Protein AF-A0A2N2ZET1-F1 (afdb_monomer)

Sequence (405 aa):
MFKIKLMKSQSALPAGGQIPPSDFQIPPGVHFVEERGPDFRIYEVSTHIAAFVGYTQKSCGEGPVHIRNLEEFTRIFGGGDSAPLSYTLYYCIFLYFVNGGSECMVVSAGGLEGERCADDLIKGLWALKADISAAIVAVPEAVMLPDVAGCLAVQREMLRFCGESDYMRFAILDLYGGDEEMDASVKEFRAGIGNSYLDCGAAYFPWVKLPLYRLNSELILPASPLVAAVYGIVDNSRGVWKAPANESARYVTGCSIKLTQAQVMKLTSPSDGGVNINAIILAPGVGITLWGARTLIPEAVPARFINVKRTLSFLKSSISSSLNCFLCEPNSPETWRSIEKTVSSYLEGFRLRGGFFGTSSAECFRVSAGSAADSGIDSHEWPADQTILVKVEVAMIKP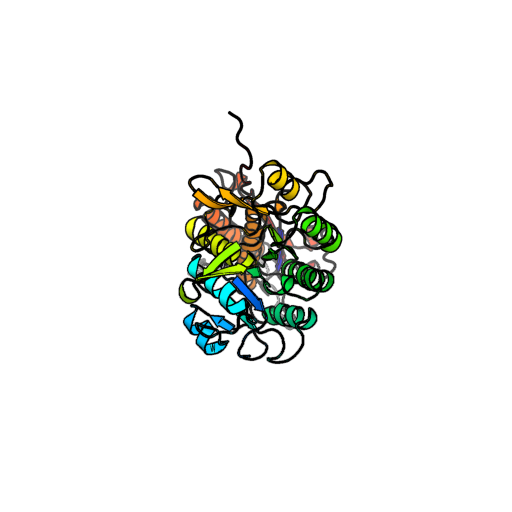GEFIEL

pLDDT: mean 86.34, std 16.89, range [28.62, 98.75]

Solvent-accessible surface area (backbone atoms only — not comparable to full-atom values): 22213 Å² total; per-residue (Å²): 112,57,76,45,79,49,56,58,78,93,67,92,74,84,90,83,76,84,80,79,72,99,76,81,78,79,62,94,88,74,74,87,75,83,72,78,68,78,91,71,72,72,53,80,64,66,74,44,31,32,28,40,31,29,51,42,74,33,80,72,64,78,46,64,42,82,34,67,50,66,67,56,40,35,72,57,28,38,50,67,99,81,43,63,81,83,45,50,47,50,57,41,51,47,43,13,43,72,36,56,34,66,44,34,31,40,19,45,17,65,66,87,69,80,84,80,53,41,67,33,44,44,52,24,52,59,29,42,70,83,49,76,60,43,16,28,38,31,47,62,51,38,53,68,39,96,44,67,66,43,20,36,52,35,51,40,48,42,16,47,60,20,52,76,41,82,47,35,36,33,24,40,38,56,48,42,56,32,66,65,54,67,69,62,29,51,50,52,49,57,75,53,53,72,84,69,42,34,57,22,25,30,36,42,36,38,17,31,26,35,69,38,76,94,74,75,44,71,46,80,38,63,37,33,36,43,52,49,6,45,44,24,44,39,33,76,75,67,35,50,47,48,53,63,37,82,43,66,63,54,85,55,82,45,53,59,47,89,74,52,72,70,53,47,41,53,34,51,60,36,90,84,63,44,54,22,30,19,32,41,39,78,41,88,99,68,40,44,24,33,52,45,43,44,8,26,37,60,58,97,49,74,48,22,27,42,17,39,33,50,35,52,34,44,52,50,25,12,48,52,66,40,54,56,76,58,42,66,54,71,94,43,76,68,50,25,51,51,51,34,52,44,53,49,54,48,52,48,56,42,44,76,74,62,55,36,37,66,92,49,66,81,60,22,43,49,70,49,48,40,54,25,57,81,65,76,55,83,51,89,88,52,65,35,88,64,24,44,36,35,42,43,39,65,31,67,48,74,82,83,90,75,87,88,134

Mean predicted aligned error: 8.22 Å

Secondary structure (DSSP, 8-state):
-EEEEE------PPS--PPPPS--PPPTT------------PPPPPSS-EEEEE--SS---SS-EEESSHHHHHHHH--STT--TT-HHHHHHHHHHHTT---EEEEE-S-SSS---HHHHHHHHHHGGG-S---EEE-GGGGGSSSHHHHHHHHHHHHHHHHS-SS--EEEEE-TTTTS-HHHHHHHHHHHS-SSSGGGEEEEES-EEEEEGGGTEEEEE-SHHHHHHHHHHHHHHH-TTS-S-SEE-SS--EESS---HHHHHHHHS-TT-PPPEEEEEEETTTEEEEE--B-S--S-SGGGBHHHHHHHHHHHHHHHHHGGGGTTS--SHHHHHHHHHHHHHHHHHHHHTT-BSSSSHHHHEEEEEEETGGGT---TTS-GGG-EEEEEEE-BPPP------

Nearest PDB structures (foldseek):
  7ae0-assembly1_3A  TM=8.418E-01  e=4.666E-30  Algoriphagus machipongonensis
  7b5h-assembly1_AP  TM=8.396E-01  e=2.220E-29  Nostoc sp. PCC 7120 = FACHB-418
  7b5h-assembly1_AO  TM=8.416E-01  e=3.379E-29  Nostoc sp. PCC 7120 = FACHB-418
  7aek-assembly1_3A  TM=8.622E-01  e=9.504E-27  Algoriphagus machipongonensis
  9ezm-assembly1_A  TM=7.855E-01  e=9.289E-26  Halogeometricum borinquense DSM 11551

Foldseek 3Di:
DDKFKFFADDDDDDDDDDDDDDDDDDDPPDDDDPPPDPPFAFDFADQQAAEEEEAFQAADDQAKDKDQDLVRCCVHRNDPDPRDVVRCVSVLLVQLVQQARGMYIYGHFDDNDDADFLVRRLSSLVNCVVDQRHQEYEHFCLLVHPDLLSSLVNLLSQLVSCQVDLARYAYEAEFRPLLHDLVVRLVSCQVRNDDPNLLRYAYEGHWFWAQPVVVRDIDTTTCRSQLSSLCNVCCVPQNLLDQSWQDAGPRTDATSDADDPVSQCCQAQNPVLTFHHWYFHQDPPRGTTTGDQAGRHSDPDQSRGRSSSSVVSRLSNSLNVSCNVCHNPDQDPVSFVVSQVNSLVNVVVCVVSVFADDDDSVQFKDKGKHQQVVVPDDPVPDDSRRMIMIDMDGHGDDDDNDDDD

Structure (mmCIF, N/CA/C/O backbone):
data_AF-A0A2N2ZET1-F1
#
_entry.id   AF-A0A2N2ZET1-F1
#
loop_
_atom_site.group_PDB
_atom_site.id
_atom_site.type_symbol
_atom_site.label_atom_id
_atom_site.label_alt_id
_atom_site.label_comp_id
_atom_site.label_asym_id
_atom_site.label_entity_id
_atom_site.label_seq_id
_atom_site.pdbx_PDB_ins_code
_atom_site.Cartn_x
_atom_site.Cartn_y
_atom_site.Cartn_z
_atom_site.occupancy
_atom_site.B_iso_or_equiv
_atom_site.auth_seq_id
_atom_site.auth_comp_id
_atom_site.auth_asym_id
_atom_site.auth_atom_id
_atom_site.pdbx_PDB_model_num
ATOM 1 N N . MET A 1 1 ? 16.003 4.277 -9.362 1.00 30.59 1 MET A N 1
ATOM 2 C CA . MET A 1 1 ? 16.809 3.263 -10.070 1.00 30.59 1 MET A CA 1
ATOM 3 C C . MET A 1 1 ? 16.534 1.923 -9.420 1.00 30.59 1 MET A C 1
ATOM 5 O O . MET A 1 1 ? 16.663 1.831 -8.207 1.00 30.59 1 MET A O 1
ATOM 9 N N . PHE A 1 2 ? 16.123 0.923 -10.193 1.00 43.00 2 PHE A N 1
ATOM 10 C CA . PHE A 1 2 ? 16.052 -0.467 -9.737 1.00 43.00 2 PHE A CA 1
ATOM 11 C C . PHE A 1 2 ? 16.729 -1.362 -10.780 1.00 43.00 2 PHE A C 1
ATOM 13 O O . PHE A 1 2 ? 16.838 -0.991 -11.951 1.00 43.00 2 PHE A O 1
ATOM 20 N N . LYS A 1 3 ? 17.266 -2.496 -10.330 1.00 44.22 3 LYS A N 1
ATOM 21 C CA . LYS A 1 3 ? 17.995 -3.460 -11.161 1.00 44.22 3 LYS A CA 1
ATOM 22 C C . LYS A 1 3 ? 17.185 -4.752 -11.221 1.00 44.22 3 LYS A C 1
ATOM 24 O O . LYS A 1 3 ? 16.639 -5.161 -10.198 1.00 44.22 3 LYS A O 1
ATOM 29 N N . ILE A 1 4 ? 17.103 -5.362 -12.398 1.00 46.97 4 ILE A N 1
ATOM 30 C CA . ILE A 1 4 ? 16.439 -6.651 -12.621 1.00 46.97 4 ILE A CA 1
ATOM 31 C C . ILE A 1 4 ? 17.496 -7.637 -13.111 1.00 46.97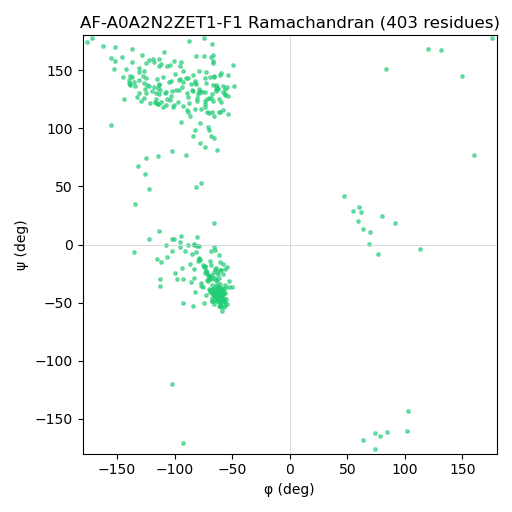 4 ILE A C 1
ATOM 33 O O . ILE A 1 4 ? 18.335 -7.288 -13.945 1.00 46.97 4 ILE A O 1
ATOM 37 N N . LYS A 1 5 ? 17.470 -8.849 -12.555 1.00 48.56 5 LYS A N 1
ATOM 38 C CA . LYS A 1 5 ? 18.425 -9.920 -12.833 1.00 48.56 5 LYS A CA 1
ATOM 39 C C . LYS A 1 5 ? 17.684 -11.095 -13.466 1.00 48.56 5 LYS A C 1
ATOM 41 O O . LYS A 1 5 ? 16.740 -11.598 -12.867 1.00 48.56 5 LYS A O 1
ATOM 46 N N . LEU A 1 6 ? 18.102 -11.516 -14.659 1.00 39.53 6 LEU A N 1
ATOM 47 C CA . LEU A 1 6 ? 17.538 -12.681 -15.352 1.00 39.53 6 LEU A CA 1
ATOM 48 C C . LEU A 1 6 ? 18.483 -13.879 -15.221 1.00 39.53 6 LEU A C 1
ATOM 50 O O . LEU A 1 6 ? 19.702 -13.711 -15.272 1.00 39.53 6 LEU A O 1
ATOM 54 N N . MET A 1 7 ? 17.916 -15.071 -15.025 1.00 45.94 7 MET A N 1
ATOM 55 C CA . MET A 1 7 ? 18.635 -16.317 -14.730 1.00 45.94 7 MET A CA 1
ATOM 56 C C . MET A 1 7 ? 18.515 -17.359 -15.854 1.00 45.94 7 MET A C 1
ATOM 58 O O . MET A 1 7 ? 17.585 -17.355 -16.656 1.00 45.94 7 MET A O 1
ATOM 62 N N . LYS A 1 8 ? 19.443 -18.316 -15.878 1.00 34.41 8 LYS A N 1
ATOM 63 C CA . LYS A 1 8 ? 19.361 -19.526 -16.701 1.00 34.41 8 LYS A CA 1
ATOM 64 C C . LYS A 1 8 ? 19.093 -20.726 -15.792 1.00 34.41 8 LYS A C 1
ATOM 66 O O . LYS A 1 8 ? 19.787 -20.910 -14.797 1.00 34.41 8 LYS A O 1
ATOM 71 N N . SER A 1 9 ? 18.100 -21.546 -16.128 1.00 29.22 9 SER A N 1
ATOM 72 C CA . SER A 1 9 ? 17.925 -22.864 -15.508 1.00 29.22 9 SER A CA 1
ATOM 73 C C . SER A 1 9 ? 19.086 -23.770 -15.927 1.00 29.22 9 SER A C 1
ATOM 75 O O . SER A 1 9 ? 19.394 -23.879 -17.117 1.00 29.22 9 SER A O 1
ATOM 77 N N . GLN A 1 10 ? 19.742 -24.419 -14.960 1.00 29.97 10 GLN A N 1
ATOM 78 C CA . GLN A 1 10 ? 20.715 -25.469 -15.248 1.00 29.97 10 GLN A CA 1
ATOM 79 C C . GLN A 1 10 ? 19.987 -26.689 -15.826 1.00 29.97 10 GLN A C 1
ATOM 81 O O . GLN A 1 10 ? 19.537 -27.571 -15.102 1.00 29.97 10 GLN A O 1
ATOM 86 N N . SER A 1 11 ? 19.911 -26.756 -17.152 1.00 28.62 11 SER A N 1
ATOM 87 C CA . SER A 1 11 ? 19.816 -28.024 -17.867 1.00 28.62 11 SER A CA 1
ATOM 88 C C . SER A 1 11 ? 21.072 -28.175 -18.719 1.00 28.62 11 SER A C 1
ATOM 90 O O . SER A 1 11 ? 21.433 -27.302 -19.510 1.00 28.62 11 SER A O 1
ATOM 92 N N . ALA A 1 12 ? 21.801 -29.260 -18.470 1.00 31.03 12 ALA A N 1
ATOM 93 C CA . ALA A 1 12 ? 22.988 -29.620 -19.222 1.00 31.03 12 ALA A CA 1
ATOM 94 C C . ALA A 1 12 ? 22.583 -29.959 -20.663 1.00 31.03 12 ALA A C 1
ATOM 96 O O . ALA A 1 12 ? 21.951 -30.984 -20.909 1.00 31.03 12 ALA A O 1
ATOM 97 N N . LEU A 1 13 ? 22.954 -29.105 -21.615 1.00 30.62 13 LEU A N 1
ATOM 98 C CA . LEU A 1 13 ? 23.001 -29.474 -23.028 1.00 30.62 13 LEU A CA 1
ATOM 99 C C . LEU A 1 13 ? 24.399 -30.040 -23.319 1.00 30.62 13 LEU A C 1
ATOM 101 O O . LEU A 1 13 ? 25.389 -29.411 -22.931 1.00 30.62 13 LEU A O 1
ATOM 105 N N . PRO A 1 14 ? 24.519 -31.214 -23.965 1.00 29.92 14 PRO A N 1
ATOM 106 C CA . PRO A 1 14 ? 25.817 -31.773 -24.299 1.00 29.92 14 PRO A CA 1
ATOM 107 C C . PRO A 1 14 ? 26.525 -30.889 -25.331 1.00 29.92 14 PRO A C 1
ATOM 109 O O . PRO A 1 14 ? 25.927 -30.412 -26.295 1.00 29.92 14 PRO A O 1
ATOM 112 N N . ALA A 1 15 ? 27.821 -30.678 -25.107 1.00 41.19 15 ALA A N 1
ATOM 113 C CA . ALA A 1 15 ? 28.709 -29.991 -26.028 1.00 41.19 15 ALA A CA 1
ATOM 114 C C . ALA A 1 15 ? 28.789 -30.751 -27.362 1.00 41.19 15 ALA A C 1
ATOM 116 O O . ALA A 1 15 ? 29.130 -31.933 -27.380 1.00 41.19 15 ALA A O 1
ATOM 117 N N . GLY A 1 16 ? 28.513 -30.070 -28.476 1.00 38.75 16 GLY A N 1
ATOM 118 C CA . GLY A 1 16 ? 28.734 -30.641 -29.804 1.00 38.75 16 GLY A CA 1
ATOM 119 C C . GLY A 1 16 ? 27.945 -29.965 -30.918 1.00 38.75 16 GLY A C 1
ATOM 120 O O . GLY A 1 16 ? 26.971 -30.521 -31.406 1.00 38.75 16 GLY A O 1
ATOM 121 N N . GLY A 1 17 ? 28.394 -28.791 -31.360 1.00 31.73 17 GLY A N 1
ATOM 122 C CA . GLY A 1 17 ? 27.940 -28.179 -32.608 1.00 31.73 17 GLY A CA 1
ATOM 123 C C . GLY A 1 17 ? 29.009 -27.228 -33.127 1.00 31.73 17 GLY A C 1
ATOM 124 O O . GLY A 1 17 ? 29.196 -26.152 -32.571 1.00 31.73 17 GLY A O 1
ATOM 125 N N . GLN A 1 18 ? 29.764 -27.658 -34.139 1.00 36.34 18 GLN A N 1
ATOM 126 C CA . GLN A 1 18 ? 30.771 -26.833 -34.806 1.00 36.34 18 GLN A CA 1
ATOM 127 C C . GLN A 1 18 ? 30.110 -25.615 -35.466 1.00 36.34 18 GLN A C 1
ATOM 129 O O . GLN A 1 18 ? 29.115 -25.752 -36.175 1.00 36.34 18 GLN A O 1
ATOM 134 N N . ILE A 1 19 ? 30.696 -24.436 -35.264 1.00 41.78 19 ILE A N 1
ATOM 135 C CA . ILE A 1 19 ? 30.395 -23.231 -36.045 1.00 41.78 19 ILE A CA 1
ATOM 136 C C . ILE A 1 19 ? 30.923 -23.475 -37.471 1.00 41.78 19 ILE A C 1
ATOM 138 O O . ILE A 1 19 ? 32.102 -23.819 -37.605 1.00 41.78 19 ILE A O 1
ATOM 142 N N . PRO A 1 20 ? 30.113 -23.333 -38.537 1.00 35.53 20 PRO A N 1
ATOM 143 C CA . PRO A 1 20 ? 30.628 -23.456 -39.893 1.00 35.53 20 PRO A CA 1
ATOM 144 C C . PRO A 1 20 ? 31.475 -22.219 -40.261 1.00 35.53 20 PRO A C 1
ATOM 146 O O . PRO A 1 20 ? 31.208 -21.121 -39.768 1.00 35.53 20 PRO A O 1
ATOM 149 N N . PRO A 1 21 ? 32.511 -22.380 -41.103 1.00 39.78 21 PRO A N 1
ATOM 150 C CA . PRO A 1 21 ? 33.440 -21.307 -41.452 1.00 39.78 21 PRO A CA 1
ATOM 151 C C . PRO A 1 21 ? 32.785 -20.206 -42.303 1.00 39.78 21 PRO A C 1
ATOM 153 O O . PRO A 1 21 ? 31.752 -20.407 -42.937 1.00 39.78 21 PRO A O 1
ATOM 156 N N . SER A 1 22 ? 33.434 -19.040 -42.319 1.00 40.97 22 SER A N 1
ATOM 157 C CA . SER A 1 22 ? 32.975 -17.726 -42.801 1.00 40.97 22 SER A CA 1
ATOM 158 C C . SER A 1 22 ? 32.704 -17.566 -44.309 1.00 40.97 22 SER A C 1
ATOM 160 O O . SER A 1 22 ? 32.607 -16.435 -44.769 1.00 40.97 22 SER A O 1
ATOM 162 N N . ASP A 1 23 ? 32.521 -18.650 -45.067 1.00 41.62 23 ASP A N 1
ATOM 163 C CA . ASP A 1 23 ? 32.309 -18.623 -46.526 1.00 41.62 23 ASP A CA 1
ATOM 164 C C . ASP A 1 23 ? 30.989 -19.301 -46.940 1.00 41.62 23 ASP A C 1
ATOM 166 O O . ASP A 1 23 ? 30.938 -20.126 -47.854 1.00 41.62 23 ASP A O 1
ATOM 170 N N . PHE A 1 24 ? 29.882 -18.975 -46.266 1.00 45.06 24 PHE A N 1
ATOM 171 C CA . PHE A 1 24 ? 28.565 -19.481 -46.665 1.00 45.06 24 PHE A CA 1
ATOM 172 C C . PHE A 1 24 ? 27.957 -18.603 -47.770 1.00 45.06 24 PHE A C 1
ATOM 174 O O . PHE A 1 24 ? 27.314 -17.586 -47.509 1.00 45.06 24 PHE A O 1
ATOM 181 N N . GLN A 1 25 ? 28.174 -18.987 -49.028 1.00 52.50 25 GLN A N 1
ATOM 182 C CA . GLN A 1 25 ? 27.534 -18.356 -50.183 1.00 52.50 25 GLN A CA 1
ATOM 183 C C . GLN A 1 25 ? 26.085 -18.850 -50.306 1.00 52.50 25 GLN A C 1
ATOM 185 O O . GLN A 1 25 ? 25.829 -20.037 -50.503 1.00 52.50 25 GLN A O 1
ATOM 190 N N . ILE A 1 26 ? 25.127 -17.934 -50.169 1.00 52.31 26 ILE A N 1
ATOM 191 C CA . ILE A 1 26 ? 23.695 -18.246 -50.223 1.00 52.31 26 ILE A CA 1
ATOM 192 C C . ILE A 1 26 ? 23.317 -18.627 -51.668 1.00 52.31 26 ILE A C 1
ATOM 194 O O . ILE A 1 26 ? 23.593 -17.846 -52.583 1.00 52.31 26 ILE A O 1
ATOM 198 N N . PRO A 1 27 ? 22.685 -19.792 -51.908 1.00 54.41 27 PRO A N 1
ATOM 199 C CA . PRO A 1 27 ? 22.258 -20.193 -53.244 1.00 54.41 27 PRO A CA 1
ATOM 200 C C . PRO A 1 27 ? 21.248 -19.203 -53.860 1.00 54.41 27 PRO A C 1
ATOM 202 O O . PRO A 1 27 ? 20.397 -18.670 -53.140 1.00 54.41 27 PRO A O 1
ATOM 205 N N . PRO A 1 28 ? 21.277 -18.981 -55.188 1.00 49.22 28 PRO A N 1
ATOM 206 C CA . PRO A 1 28 ? 20.302 -18.124 -55.855 1.00 49.22 28 PRO A CA 1
ATOM 207 C C . PRO A 1 28 ? 18.876 -18.662 -55.652 1.00 49.22 28 PRO A C 1
ATOM 209 O O . PRO A 1 28 ? 18.587 -19.802 -56.007 1.00 49.22 28 PRO A O 1
ATOM 212 N N . GLY A 1 29 ? 17.994 -17.835 -55.079 1.00 49.16 29 GLY A N 1
ATOM 213 C CA . GLY A 1 29 ? 16.592 -18.172 -54.783 1.00 49.16 29 GLY A CA 1
ATOM 214 C C . GLY A 1 29 ? 16.232 -18.245 -53.292 1.00 49.16 29 GLY A C 1
ATOM 215 O O . GLY A 1 29 ? 15.061 -18.419 -52.966 1.00 49.16 29 GLY A O 1
ATOM 216 N N . VAL A 1 30 ? 17.200 -18.086 -52.383 1.00 41.31 30 VAL A N 1
ATOM 217 C CA . VAL A 1 30 ? 16.938 -17.997 -50.937 1.00 41.31 30 VAL A CA 1
ATOM 218 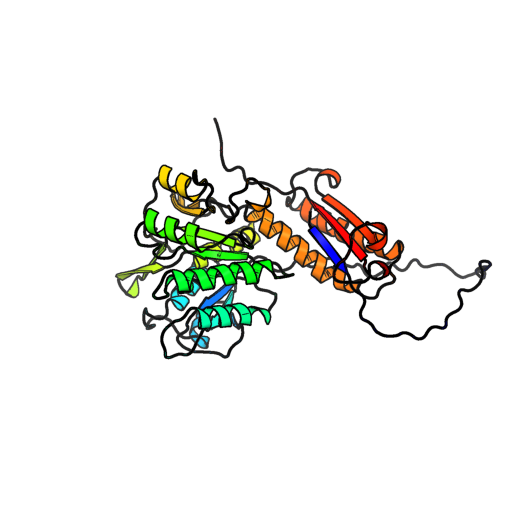C C . VAL A 1 30 ? 16.784 -16.531 -50.530 1.00 41.31 30 VAL A C 1
ATOM 220 O O . VAL A 1 30 ? 17.706 -15.731 -50.680 1.00 41.31 30 VAL A O 1
ATOM 223 N N . HIS A 1 31 ? 15.617 -16.181 -49.996 1.00 52.22 31 HIS A N 1
ATOM 224 C CA . HIS A 1 31 ? 15.359 -14.882 -49.380 1.00 52.22 31 HIS A CA 1
ATOM 225 C C . HIS A 1 31 ? 15.398 -15.036 -47.860 1.00 52.22 31 HIS A C 1
ATOM 227 O O . HIS A 1 31 ? 14.743 -15.925 -47.318 1.00 52.22 31 HIS A O 1
ATOM 233 N N . PHE A 1 32 ? 16.124 -14.160 -47.164 1.00 49.16 32 PHE A N 1
ATOM 234 C CA . PHE A 1 32 ? 15.915 -14.002 -45.729 1.00 49.16 32 PHE A CA 1
ATOM 235 C C . PHE A 1 32 ? 14.567 -13.323 -45.528 1.00 49.16 32 PHE A C 1
ATOM 237 O O . PHE A 1 32 ? 14.383 -12.164 -45.898 1.00 49.16 32 PHE A O 1
ATOM 244 N N . VAL A 1 33 ? 13.620 -14.055 -44.956 1.00 36.94 33 VAL A N 1
ATOM 245 C CA . VAL A 1 33 ? 12.483 -13.430 -44.297 1.00 36.94 33 VAL A CA 1
ATOM 246 C C . VAL A 1 33 ? 12.961 -13.154 -42.882 1.00 36.94 33 VAL A C 1
ATOM 248 O O . VAL A 1 33 ? 13.219 -14.083 -42.122 1.00 36.94 33 VAL A O 1
ATOM 251 N N . GLU A 1 34 ? 13.150 -11.879 -42.552 1.00 41.44 34 GLU A N 1
ATOM 252 C CA . GLU A 1 34 ? 13.287 -11.468 -41.160 1.00 41.44 34 GLU A CA 1
ATOM 253 C C . GLU A 1 34 ? 11.932 -11.746 -40.502 1.00 41.44 34 GLU A C 1
ATOM 255 O O . GLU A 1 34 ? 10.991 -10.954 -40.599 1.00 41.44 34 GLU A O 1
ATOM 260 N N . GLU A 1 35 ? 11.782 -12.935 -39.920 1.00 38.06 35 GLU A N 1
ATOM 261 C CA . GLU A 1 35 ? 10.638 -13.212 -39.070 1.00 38.06 35 GLU A CA 1
ATOM 262 C C . GLU A 1 35 ? 10.722 -12.237 -37.900 1.00 38.06 35 GLU A C 1
ATOM 264 O O . GLU A 1 35 ? 11.656 -12.274 -37.094 1.00 38.06 35 GLU A O 1
ATOM 269 N N . ARG A 1 36 ? 9.747 -11.324 -37.815 1.00 39.88 36 ARG A N 1
ATOM 270 C CA . ARG A 1 36 ? 9.500 -10.613 -36.565 1.00 39.88 36 ARG A CA 1
ATOM 271 C C . ARG A 1 36 ? 9.315 -11.688 -35.504 1.00 39.88 36 ARG A C 1
ATOM 273 O O . ARG A 1 36 ? 8.322 -12.413 -35.538 1.00 39.88 36 ARG A O 1
ATOM 280 N N . GLY A 1 37 ? 10.267 -11.767 -34.575 1.00 47.16 37 GLY A N 1
ATOM 281 C CA . GLY A 1 37 ? 10.069 -12.502 -33.335 1.00 47.16 37 GLY A CA 1
ATOM 282 C C . GLY A 1 37 ? 8.738 -12.082 -32.697 1.00 47.16 37 GLY A C 1
ATOM 283 O O . GLY A 1 37 ? 8.248 -10.983 -32.981 1.00 47.16 37 GLY A O 1
ATOM 284 N N . PRO A 1 38 ? 8.124 -12.949 -31.876 1.00 50.22 38 PRO A N 1
ATOM 285 C CA . PRO A 1 38 ? 6.815 -12.681 -31.291 1.00 50.22 38 PRO A CA 1
ATOM 286 C C . PRO A 1 38 ? 6.781 -11.278 -30.673 1.00 50.22 38 PRO A C 1
ATOM 288 O O . PRO A 1 38 ? 7.742 -10.878 -30.015 1.00 50.22 38 PRO A O 1
ATOM 291 N N . ASP A 1 39 ? 5.691 -10.533 -30.900 1.00 61.09 39 ASP A N 1
ATOM 292 C CA . ASP A 1 39 ? 5.463 -9.207 -30.310 1.00 61.09 39 ASP A CA 1
ATOM 293 C C . ASP A 1 39 ? 5.370 -9.351 -28.781 1.00 61.09 39 ASP A C 1
ATOM 295 O O . ASP A 1 39 ? 4.287 -9.448 -28.199 1.00 61.09 39 ASP A O 1
ATOM 299 N N . PHE A 1 40 ? 6.524 -9.420 -28.122 1.00 73.25 40 PHE A N 1
ATOM 300 C CA . PHE A 1 40 ? 6.613 -9.597 -26.688 1.00 73.25 40 PHE A CA 1
ATOM 301 C C . PHE A 1 40 ? 6.214 -8.294 -25.988 1.00 73.25 40 PHE A C 1
ATOM 303 O O . PHE A 1 40 ? 6.667 -7.202 -26.341 1.00 73.25 40 PHE A O 1
ATOM 310 N N . ARG A 1 41 ? 5.325 -8.407 -24.998 1.00 83.94 41 ARG A N 1
ATOM 311 C CA . ARG A 1 41 ? 4.778 -7.272 -24.252 1.00 83.94 41 ARG A CA 1
ATOM 312 C C . ARG A 1 41 ? 4.955 -7.501 -22.764 1.00 83.94 41 ARG A C 1
ATOM 314 O O . ARG A 1 41 ? 4.841 -8.621 -22.277 1.00 83.94 41 ARG A O 1
ATOM 321 N N . ILE A 1 42 ? 5.201 -6.409 -22.052 1.00 89.38 42 ILE A N 1
ATOM 322 C CA . ILE A 1 42 ? 5.199 -6.407 -20.593 1.00 89.38 42 ILE A CA 1
ATOM 323 C C . ILE A 1 42 ? 3.754 -6.344 -20.108 1.00 89.38 42 ILE A C 1
ATOM 325 O O . ILE A 1 42 ? 2.986 -5.486 -20.549 1.00 89.38 42 ILE A O 1
ATOM 329 N N . TYR A 1 43 ? 3.409 -7.253 -19.200 1.00 90.81 43 TYR A N 1
ATOM 330 C CA . TYR A 1 43 ? 2.124 -7.282 -18.518 1.00 90.81 43 TYR A CA 1
ATOM 331 C C . TYR A 1 43 ? 2.243 -6.595 -17.160 1.00 90.81 43 TYR A C 1
ATOM 333 O O . TYR A 1 43 ? 3.183 -6.828 -16.398 1.00 90.81 43 TYR A O 1
ATOM 341 N N . GLU A 1 44 ? 1.282 -5.723 -16.879 1.00 92.81 44 GLU A N 1
ATOM 342 C CA . GLU A 1 44 ? 1.203 -4.984 -15.625 1.00 92.81 44 GLU A CA 1
ATOM 343 C C . GLU A 1 44 ? 0.640 -5.881 -14.518 1.00 92.81 44 GLU A C 1
ATOM 345 O O . GLU A 1 44 ? -0.356 -6.577 -14.718 1.00 92.81 44 GLU A O 1
ATOM 350 N N . VAL A 1 45 ? 1.282 -5.873 -13.347 1.00 92.69 45 VAL A N 1
ATOM 351 C CA . VAL A 1 45 ? 0.747 -6.552 -12.154 1.00 92.69 45 VAL A CA 1
ATOM 352 C C . VAL A 1 45 ? -0.416 -5.758 -11.554 1.00 92.69 45 VAL A C 1
ATOM 354 O O . VAL A 1 45 ? -0.558 -4.563 -11.803 1.00 92.69 45 VAL A O 1
ATOM 357 N N . SER A 1 46 ? -1.240 -6.389 -10.716 1.00 91.44 46 SER A N 1
ATOM 358 C CA . SER A 1 46 ? -2.260 -5.642 -9.971 1.00 91.44 46 SER A CA 1
ATOM 359 C C . SER A 1 46 ? -1.618 -4.671 -8.974 1.00 91.44 46 SER A C 1
ATOM 361 O O . SER A 1 46 ? -0.589 -4.977 -8.372 1.00 91.44 46 SER A O 1
ATOM 363 N N . THR A 1 47 ? -2.237 -3.505 -8.778 1.00 94.25 47 THR A N 1
ATOM 364 C CA . THR A 1 47 ? -1.809 -2.502 -7.788 1.00 94.25 47 THR A CA 1
ATOM 365 C C . THR A 1 47 ? -2.792 -2.339 -6.628 1.00 94.25 47 THR A C 1
ATOM 367 O O . THR A 1 47 ? -2.424 -1.766 -5.602 1.00 94.25 47 THR A O 1
ATOM 370 N N . HIS A 1 48 ? -4.024 -2.840 -6.771 1.00 89.00 48 HIS A N 1
ATOM 371 C CA . HIS A 1 48 ? -5.151 -2.504 -5.896 1.00 89.00 48 HIS A CA 1
ATOM 372 C C . HIS A 1 48 ? -5.691 -3.677 -5.069 1.00 89.00 48 HIS A C 1
ATOM 374 O O . HIS A 1 48 ? -6.480 -3.442 -4.152 1.00 89.00 48 HIS A O 1
ATOM 380 N N . ILE A 1 49 ? -5.291 -4.919 -5.369 1.00 94.19 49 ILE A N 1
ATOM 381 C CA . ILE A 1 49 ? -5.738 -6.085 -4.598 1.00 94.19 49 ILE A CA 1
ATOM 382 C C . ILE A 1 49 ? -5.129 -5.998 -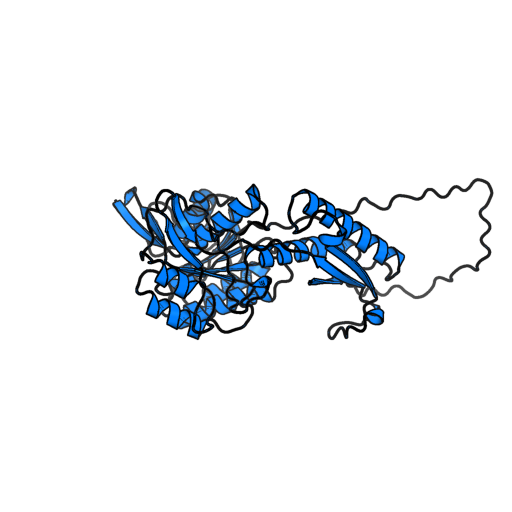3.199 1.00 94.19 49 ILE A C 1
ATOM 384 O O . ILE A 1 49 ? -3.907 -6.075 -3.024 1.00 94.19 49 ILE A O 1
ATOM 388 N N . ALA A 1 50 ? -5.997 -5.817 -2.207 1.00 97.44 50 ALA A N 1
ATOM 389 C CA . ALA A 1 50 ? -5.624 -5.784 -0.804 1.00 97.44 50 ALA A CA 1
ATOM 390 C C . ALA A 1 50 ? -5.682 -7.188 -0.201 1.00 97.44 50 ALA A C 1
ATOM 392 O O . ALA A 1 50 ? -6.567 -7.973 -0.528 1.00 97.44 50 ALA A O 1
ATOM 393 N N . ALA A 1 51 ? -4.755 -7.494 0.696 1.00 97.75 51 ALA A N 1
ATOM 394 C CA . ALA A 1 51 ? -4.767 -8.685 1.522 1.00 97.75 51 ALA A CA 1
ATOM 395 C C . ALA A 1 51 ? -4.966 -8.292 2.984 1.00 97.75 51 ALA A C 1
ATOM 397 O O . ALA A 1 51 ? -4.246 -7.439 3.510 1.00 97.75 51 ALA A O 1
ATOM 398 N N . PHE A 1 52 ? -5.932 -8.939 3.626 1.00 98.25 52 PHE A N 1
ATOM 399 C CA . PHE A 1 52 ? -6.278 -8.744 5.023 1.00 98.25 52 PHE A CA 1
ATOM 400 C C . PHE A 1 52 ? -6.020 -10.020 5.814 1.00 98.25 52 PHE A C 1
ATOM 402 O O . PHE A 1 52 ? -6.475 -11.100 5.437 1.00 98.25 52 PHE A O 1
ATOM 409 N N . VAL A 1 53 ? -5.313 -9.891 6.930 1.00 97.12 53 VAL A N 1
ATOM 410 C CA . VAL A 1 53 ? -5.102 -10.988 7.881 1.00 97.12 53 VAL A CA 1
ATOM 411 C C . VAL A 1 53 ? -5.791 -10.628 9.189 1.00 97.12 53 VAL A C 1
ATOM 413 O O . VAL A 1 53 ? -5.664 -9.500 9.670 1.00 97.12 53 VAL A O 1
ATOM 416 N N . GLY A 1 54 ? -6.515 -11.580 9.763 1.00 94.75 54 GLY A N 1
ATOM 417 C CA . GLY A 1 54 ? -7.183 -11.404 11.048 1.00 94.75 54 GLY A CA 1
ATOM 418 C C . GLY A 1 54 ? -8.037 -12.607 11.427 1.00 94.75 54 GLY A C 1
ATOM 419 O O . GLY A 1 54 ? -8.146 -13.578 10.683 1.00 94.75 54 GLY A O 1
ATOM 420 N N . TYR A 1 55 ? -8.637 -12.547 12.600 1.00 92.50 55 TYR A N 1
ATOM 421 C CA . TYR A 1 55 ? -9.489 -13.563 13.183 1.00 92.50 55 TYR A CA 1
ATOM 422 C C . TYR A 1 55 ? -10.886 -13.515 12.568 1.00 92.50 55 TYR A C 1
ATOM 424 O O . TYR A 1 55 ? -11.542 -12.474 12.489 1.00 92.50 55 TYR A O 1
ATOM 432 N N . THR A 1 56 ? -11.378 -14.681 12.165 1.00 91.69 56 THR A N 1
ATOM 433 C CA . THR A 1 56 ? -12.699 -14.823 11.549 1.00 91.69 56 THR A CA 1
ATOM 434 C C . THR A 1 56 ? -13.600 -15.730 12.381 1.00 91.69 56 THR A C 1
ATOM 436 O O . THR A 1 56 ? -13.129 -16.513 13.204 1.00 91.69 56 THR A O 1
ATOM 439 N N . GLN A 1 57 ? -14.917 -15.621 12.183 1.00 88.56 57 GLN A N 1
ATOM 440 C CA . GLN A 1 57 ? -15.892 -16.436 12.915 1.00 88.56 57 GLN A CA 1
ATOM 441 C C . GLN A 1 57 ? -15.904 -17.899 12.434 1.00 88.56 57 GLN A C 1
ATOM 443 O O . GLN A 1 57 ? -16.316 -18.794 13.170 1.00 88.56 57 GLN A O 1
ATOM 448 N N . LYS A 1 58 ? -15.487 -18.151 11.190 1.00 87.50 58 LYS A N 1
ATOM 449 C CA . LYS A 1 58 ? -15.352 -19.479 10.585 1.00 87.50 58 LYS A CA 1
ATOM 450 C C . LYS A 1 58 ? -13.995 -19.572 9.900 1.00 87.50 58 LYS A C 1
ATOM 452 O O . LYS A 1 58 ? -13.702 -18.760 9.032 1.00 87.50 58 LYS A O 1
ATOM 457 N N . SER A 1 59 ? -13.210 -20.593 10.227 1.00 76.56 59 SER A N 1
ATOM 458 C CA . SER A 1 59 ? -11.944 -20.853 9.541 1.00 76.56 59 SER A CA 1
ATOM 459 C C . SER A 1 59 ? -12.188 -21.600 8.228 1.00 76.56 59 SER A C 1
ATOM 461 O O . SER A 1 59 ? -12.993 -22.533 8.177 1.00 76.56 59 SER A O 1
ATOM 463 N N . CYS A 1 60 ? -11.478 -21.210 7.168 1.00 69.62 60 CYS A N 1
ATOM 464 C CA . CYS A 1 60 ? -11.492 -21.886 5.872 1.00 69.62 60 CYS A CA 1
ATOM 465 C C . CYS A 1 60 ? -10.066 -22.254 5.423 1.00 69.62 60 CYS A C 1
ATOM 467 O O . CYS A 1 60 ? -9.576 -21.814 4.386 1.00 69.62 60 CYS A O 1
ATOM 469 N N . GLY A 1 61 ? -9.395 -23.085 6.220 1.00 76.31 61 GLY A N 1
ATOM 470 C CA . GLY A 1 61 ? -8.033 -23.538 5.932 1.00 76.31 61 GLY A CA 1
ATOM 471 C C . GLY A 1 61 ? -6.969 -22.465 6.180 1.00 76.31 61 GLY A C 1
ATOM 472 O O . GLY A 1 61 ? -7.257 -21.383 6.681 1.00 76.31 61 GLY A O 1
ATOM 473 N N . GLU A 1 62 ? -5.720 -22.798 5.851 1.00 74.31 62 GLU A N 1
ATOM 474 C CA . GLU A 1 62 ? -4.537 -22.004 6.226 1.00 74.31 62 GLU A CA 1
ATOM 475 C C . GLU A 1 62 ? -4.072 -21.016 5.137 1.00 74.31 62 GLU A C 1
ATOM 477 O O . GLU A 1 62 ? -3.059 -20.346 5.311 1.00 74.31 62 GLU A O 1
ATOM 482 N N . GLY A 1 63 ? -4.773 -20.929 4.001 1.00 87.62 63 GLY A N 1
ATOM 483 C CA . GLY A 1 63 ? -4.338 -20.166 2.825 1.00 87.62 63 GLY A CA 1
ATOM 484 C C . GLY A 1 63 ? -5.148 -18.893 2.543 1.00 87.62 63 GLY A C 1
ATOM 485 O O . GLY A 1 63 ? -6.245 -18.723 3.078 1.00 87.62 63 GLY A O 1
ATOM 486 N N . PRO A 1 64 ? -4.635 -18.005 1.670 1.00 94.88 64 PRO A N 1
ATOM 487 C CA . PRO A 1 64 ? -5.382 -16.843 1.202 1.00 94.88 64 PRO A CA 1
ATOM 488 C C . PRO A 1 64 ? -6.614 -17.258 0.402 1.00 94.88 64 PRO A C 1
ATOM 490 O O . PRO A 1 64 ? -6.535 -18.087 -0.506 1.00 94.88 64 PRO A O 1
ATOM 493 N N . VAL A 1 65 ? -7.747 -16.626 0.700 1.00 95.75 65 VAL A N 1
ATOM 494 C CA . VAL A 1 65 ? -8.988 -16.785 -0.060 1.00 95.75 65 VAL A CA 1
ATOM 495 C C . VAL A 1 65 ? -9.369 -15.460 -0.697 1.00 95.75 65 VAL A C 1
ATOM 497 O O . VAL A 1 65 ? -9.505 -14.447 -0.014 1.00 95.75 65 VAL A O 1
ATOM 500 N N . HIS A 1 66 ? -9.560 -15.483 -2.015 1.00 95.69 66 HIS A N 1
ATOM 501 C CA . HIS A 1 66 ? -10.054 -14.341 -2.780 1.00 95.69 66 HIS A CA 1
ATOM 502 C C . HIS A 1 66 ? -11.555 -14.166 -2.594 1.00 95.69 66 HIS A C 1
ATOM 504 O O . HIS A 1 66 ? -12.321 -15.115 -2.772 1.00 95.69 66 HIS A O 1
ATOM 510 N N . ILE A 1 67 ? -11.961 -12.936 -2.301 1.00 95.75 67 ILE A N 1
ATOM 511 C CA . ILE A 1 67 ? -13.357 -12.527 -2.193 1.00 95.75 67 ILE A CA 1
ATOM 512 C C . ILE A 1 67 ? -13.610 -11.254 -3.002 1.00 95.75 67 ILE A C 1
ATOM 514 O O . ILE A 1 67 ? -12.794 -10.333 -3.039 1.00 95.75 67 ILE A O 1
ATOM 518 N N . ARG A 1 68 ? -14.775 -11.189 -3.644 1.00 95.75 68 ARG A N 1
ATOM 519 C CA . ARG A 1 68 ? -15.171 -10.066 -4.517 1.00 95.75 68 ARG A CA 1
ATOM 520 C C . ARG A 1 68 ? -16.221 -9.156 -3.906 1.00 95.75 68 ARG A C 1
ATOM 522 O O . ARG A 1 68 ? -16.557 -8.122 -4.470 1.00 95.75 68 ARG A O 1
ATOM 529 N N . ASN A 1 69 ? -16.808 -9.570 -2.794 1.00 95.19 69 ASN A N 1
ATOM 530 C CA . ASN A 1 69 ? -17.840 -8.820 -2.101 1.00 95.19 69 ASN A CA 1
ATOM 531 C C . ASN A 1 69 ? -17.995 -9.332 -0.666 1.00 95.19 69 ASN A C 1
ATOM 533 O O . ASN A 1 69 ? -17.456 -10.370 -0.272 1.00 95.19 69 ASN A O 1
ATOM 537 N N . LEU A 1 70 ? -18.773 -8.590 0.116 1.00 94.06 70 LEU A N 1
ATOM 538 C CA . LEU A 1 70 ? -19.039 -8.921 1.508 1.00 94.06 70 LEU A CA 1
ATOM 539 C C . LEU A 1 70 ? -19.879 -10.197 1.681 1.00 94.06 70 LEU A C 1
ATOM 541 O O . LEU A 1 70 ? -19.716 -10.893 2.677 1.00 94.06 70 LEU A O 1
ATOM 545 N N . GLU A 1 71 ? -20.756 -10.530 0.731 1.00 93.56 71 GLU A N 1
ATOM 546 C CA . GLU A 1 71 ? -21.581 -11.743 0.808 1.00 93.56 71 GLU A CA 1
ATOM 547 C C . GLU A 1 71 ? -20.710 -13.007 0.753 1.00 93.56 71 GLU A C 1
ATOM 549 O O . GLU A 1 71 ? -20.886 -13.927 1.556 1.00 93.56 71 GLU A O 1
ATOM 554 N N . GLU A 1 72 ? -19.708 -13.026 -0.131 1.00 95.12 72 GLU A N 1
ATOM 555 C CA . GLU A 1 72 ? -18.698 -14.083 -0.181 1.00 95.12 72 GLU A CA 1
ATOM 556 C C . GLU A 1 72 ? -17.926 -14.185 1.136 1.00 95.12 72 GLU A C 1
ATOM 558 O O . GLU A 1 72 ? -17.757 -15.298 1.642 1.00 95.12 72 GLU A O 1
ATOM 563 N N . PHE A 1 73 ? -17.532 -13.048 1.729 1.00 94.62 73 PHE A N 1
ATOM 564 C CA . PHE A 1 73 ? -16.906 -13.039 3.054 1.00 94.62 73 PHE A CA 1
ATOM 565 C C . PHE A 1 73 ? -17.818 -13.699 4.090 1.00 94.62 73 PHE A C 1
ATOM 567 O O . PHE A 1 73 ? -17.404 -14.644 4.755 1.00 94.62 73 PHE A O 1
ATOM 574 N N . THR A 1 74 ? -19.072 -13.254 4.212 1.00 93.06 74 THR A N 1
ATOM 575 C CA . THR A 1 74 ? -20.003 -13.776 5.225 1.00 93.06 74 THR A CA 1
ATOM 576 C C . THR A 1 74 ? -20.278 -15.268 5.046 1.00 93.06 74 THR A C 1
ATOM 578 O O . THR A 1 74 ? -20.368 -16.012 6.028 1.00 93.06 74 THR A O 1
ATOM 581 N N . ARG A 1 75 ? -20.363 -15.740 3.798 1.00 92.56 75 ARG A N 1
ATOM 582 C CA . ARG A 1 75 ? -20.544 -17.161 3.490 1.00 92.56 75 ARG A CA 1
ATOM 583 C C . ARG A 1 75 ? -19.362 -18.007 3.973 1.00 92.56 75 ARG A C 1
ATOM 585 O O . ARG A 1 75 ? -19.590 -19.063 4.564 1.00 92.56 75 ARG A O 1
ATOM 592 N N . ILE A 1 76 ? -18.136 -17.550 3.719 1.00 92.62 76 ILE A N 1
ATOM 593 C CA . ILE A 1 76 ? -16.898 -18.304 3.968 1.00 92.62 76 ILE A CA 1
ATOM 594 C C . ILE A 1 76 ? -16.444 -18.165 5.427 1.00 92.62 76 ILE A C 1
ATOM 596 O O . ILE A 1 76 ? -16.262 -19.164 6.116 1.00 92.62 76 ILE A O 1
ATOM 600 N N . PHE A 1 77 ? -16.328 -16.929 5.904 1.00 92.31 77 PHE A N 1
ATOM 601 C CA . PHE A 1 77 ? -15.695 -16.554 7.170 1.00 92.31 77 PHE A CA 1
ATOM 602 C C . PHE A 1 77 ? -16.687 -16.246 8.298 1.00 92.31 77 PHE A C 1
ATOM 604 O O . PHE A 1 77 ? -16.290 -16.028 9.443 1.00 92.31 77 PHE A O 1
ATOM 611 N N . GLY A 1 78 ? -17.988 -16.227 7.998 1.00 89.75 78 GLY A N 1
ATOM 612 C CA . GLY A 1 78 ?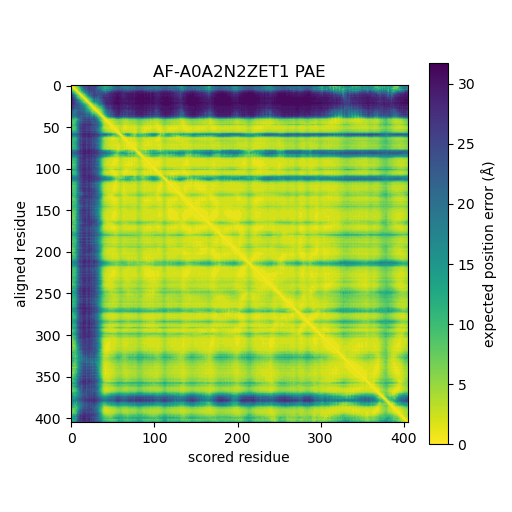 -19.012 -15.777 8.937 1.00 89.75 78 GLY A CA 1
ATOM 613 C C . GLY A 1 78 ? -19.018 -14.256 9.113 1.00 89.75 78 GLY A C 1
ATOM 614 O O . GLY A 1 78 ? -18.508 -13.506 8.284 1.00 89.75 78 GLY A O 1
ATOM 615 N N . GLY A 1 79 ? -19.642 -13.786 10.186 1.00 85.31 79 GLY A N 1
ATOM 616 C CA . GLY A 1 79 ? -19.912 -12.375 10.423 1.00 85.31 79 GLY A CA 1
ATOM 617 C C . GLY A 1 79 ? -21.368 -12.018 10.128 1.00 85.31 79 GLY A C 1
ATOM 618 O O . GLY A 1 79 ? -22.288 -12.788 10.414 1.00 85.31 79 GLY A O 1
ATOM 619 N N . GLY A 1 80 ? -21.578 -10.828 9.572 1.00 77.38 80 GLY A N 1
ATOM 620 C CA . GLY A 1 80 ? -22.908 -10.336 9.253 1.00 77.38 80 GLY A CA 1
ATOM 621 C C . GLY A 1 80 ? -23.617 -9.675 10.429 1.00 77.38 80 GLY A C 1
ATOM 622 O O . GLY A 1 80 ? -23.036 -9.260 11.430 1.00 77.38 80 GLY A O 1
ATOM 623 N N . ASP A 1 81 ? -24.927 -9.580 10.276 1.00 67.50 81 ASP A N 1
ATOM 624 C CA . ASP A 1 81 ? -25.783 -8.726 11.077 1.00 67.50 81 ASP A CA 1
ATOM 625 C C . ASP A 1 81 ? -25.946 -9.134 12.548 1.00 67.50 81 ASP A C 1
ATOM 627 O O . ASP A 1 81 ? -26.379 -8.315 13.361 1.00 67.50 81 ASP A O 1
ATOM 631 N N . SER A 1 82 ? -25.602 -10.381 12.860 1.00 65.31 82 SER A N 1
ATOM 632 C CA . SER A 1 82 ? -25.618 -10.999 14.187 1.00 65.31 82 SER A CA 1
ATOM 633 C C . SER A 1 82 ? -24.211 -11.354 14.683 1.00 65.31 82 SER A C 1
ATOM 635 O O . SER A 1 82 ? -24.076 -12.115 15.642 1.00 65.31 82 SER A O 1
ATOM 637 N N . ALA A 1 83 ? -23.161 -10.875 14.007 1.00 66.38 83 ALA A N 1
ATOM 638 C CA . ALA A 1 83 ? -21.785 -11.167 14.380 1.00 66.38 83 ALA A CA 1
ATOM 639 C C . ALA A 1 83 ? -21.466 -10.584 15.761 1.00 66.38 83 ALA A C 1
ATOM 641 O O . ALA A 1 83 ? -21.714 -9.394 15.990 1.00 66.38 83 ALA A O 1
ATOM 642 N N . PRO A 1 84 ? -20.854 -11.368 16.664 1.00 70.69 84 PRO A N 1
ATOM 643 C CA . PRO A 1 84 ? -20.239 -10.810 17.854 1.00 70.69 84 PRO A CA 1
ATOM 644 C C . PRO A 1 84 ? -19.236 -9.717 17.465 1.00 70.69 84 PRO A C 1
ATOM 646 O O . PRO A 1 84 ? -18.411 -9.918 16.573 1.00 70.69 84 PRO A O 1
ATOM 649 N N . LEU A 1 85 ? -19.262 -8.584 18.174 1.00 74.38 85 LEU A N 1
ATOM 650 C CA . LEU A 1 85 ? -18.289 -7.497 17.987 1.00 74.38 85 LEU A CA 1
ATOM 651 C C . LEU A 1 85 ? -16.843 -7.930 18.270 1.00 74.38 85 LEU A C 1
ATOM 653 O O . LEU A 1 85 ? -15.920 -7.185 17.967 1.00 74.38 85 LEU A O 1
ATOM 657 N N . SER A 1 86 ? -16.629 -9.131 18.816 1.00 76.38 86 SER A N 1
ATOM 658 C CA . SER A 1 86 ? -15.297 -9.702 18.954 1.00 76.38 86 SER A CA 1
ATOM 659 C C . SER A 1 86 ? -14.621 -9.921 17.596 1.00 76.38 86 SER A C 1
ATOM 661 O O . SER A 1 86 ? -13.417 -9.715 17.515 1.00 76.38 86 SER A O 1
ATOM 663 N N . TYR A 1 87 ? -15.330 -10.287 16.522 1.00 83.25 87 TYR A N 1
ATOM 664 C CA . TYR A 1 87 ? -14.728 -10.504 15.194 1.00 83.25 87 TYR A CA 1
ATOM 665 C C . TYR A 1 87 ? -14.730 -9.214 14.364 1.00 83.25 87 TYR A C 1
ATOM 667 O O . TYR A 1 87 ? -15.562 -9.022 13.470 1.00 83.25 87 TYR A O 1
ATOM 675 N N . THR A 1 88 ? -13.806 -8.300 14.671 1.00 89.81 88 THR A N 1
ATOM 676 C CA . THR A 1 88 ? -13.779 -6.959 14.067 1.00 89.81 88 THR A CA 1
ATOM 677 C C . THR A 1 88 ? -13.304 -6.967 12.616 1.00 89.81 88 THR A C 1
ATOM 679 O O . THR A 1 88 ? -13.636 -6.038 11.872 1.00 89.81 88 THR A O 1
ATOM 682 N N . LEU A 1 89 ? -12.633 -8.036 12.163 1.00 94.00 89 LEU A N 1
ATOM 683 C CA . LEU A 1 89 ? -12.238 -8.196 10.763 1.00 94.00 89 LEU A CA 1
ATOM 684 C C . LEU A 1 89 ? -13.436 -8.115 9.801 1.00 94.00 89 LEU A C 1
ATOM 686 O O . LEU A 1 89 ? -13.316 -7.482 8.756 1.00 94.00 89 LEU A O 1
ATOM 690 N N . TYR A 1 90 ? -14.610 -8.656 10.154 1.00 93.88 90 TYR A N 1
ATOM 691 C CA . TYR A 1 90 ? -15.816 -8.513 9.321 1.00 93.88 90 TYR A CA 1
ATOM 692 C C . TYR A 1 90 ? -16.144 -7.037 9.046 1.00 93.88 90 TYR A C 1
ATOM 694 O O . TYR A 1 90 ? -16.377 -6.651 7.900 1.00 93.88 90 TYR A O 1
ATOM 702 N N . TYR A 1 91 ? -16.113 -6.195 10.081 1.00 93.88 91 TYR A N 1
ATOM 703 C CA . TYR A 1 91 ? -16.398 -4.767 9.947 1.00 93.88 91 TYR A CA 1
ATOM 704 C C . TYR A 1 91 ? -15.278 -4.015 9.222 1.00 93.88 91 TYR A C 1
ATOM 706 O O . TYR A 1 91 ? -15.554 -3.064 8.495 1.00 93.88 91 TYR A O 1
ATOM 714 N N . CYS A 1 92 ? -14.030 -4.467 9.355 1.00 95.75 92 CYS A N 1
ATOM 715 C CA . CYS A 1 92 ? -12.905 -3.966 8.567 1.00 95.75 92 CYS A CA 1
ATOM 716 C C . CYS A 1 92 ? -13.096 -4.251 7.068 1.00 95.75 92 CYS A C 1
ATOM 718 O O . CYS A 1 92 ? -12.921 -3.362 6.237 1.00 95.75 92 CYS A O 1
ATOM 720 N N . ILE A 1 93 ? -13.519 -5.465 6.711 1.00 96.62 93 ILE A N 1
ATOM 721 C CA . ILE A 1 93 ? -13.805 -5.841 5.321 1.00 96.62 93 ILE A CA 1
ATOM 722 C C . ILE A 1 93 ? -15.046 -5.118 4.790 1.00 96.62 93 ILE A C 1
ATOM 724 O O . ILE A 1 93 ? -15.035 -4.634 3.658 1.00 96.62 93 ILE A O 1
ATOM 728 N N . PHE A 1 94 ? -16.089 -4.963 5.611 1.00 94.69 94 PHE A N 1
ATOM 729 C CA . PHE A 1 94 ? -17.219 -4.090 5.289 1.00 94.69 94 PHE A CA 1
ATOM 730 C C . PHE A 1 94 ? -16.731 -2.677 4.961 1.00 94.69 94 PHE A C 1
ATOM 732 O O . PHE A 1 94 ? -17.050 -2.165 3.890 1.00 94.69 94 PHE A O 1
ATOM 739 N N . LEU A 1 95 ? -15.909 -2.084 5.837 1.00 95.62 95 LEU A N 1
ATOM 740 C CA . LEU A 1 95 ? -15.347 -0.746 5.672 1.00 95.62 95 LEU A CA 1
ATOM 741 C C . LEU A 1 95 ? -14.552 -0.613 4.362 1.00 95.62 95 LEU A C 1
ATOM 743 O O . LEU A 1 95 ? -14.711 0.392 3.669 1.00 95.62 95 LEU A O 1
ATOM 747 N N . TYR A 1 96 ? -13.758 -1.625 3.996 1.00 97.81 96 TYR A N 1
ATOM 748 C CA . TYR A 1 96 ? -13.038 -1.689 2.719 1.00 97.81 96 TYR A CA 1
ATOM 749 C C . TYR A 1 96 ? -13.993 -1.656 1.513 1.00 97.81 96 TYR A C 1
ATOM 751 O O . TYR A 1 96 ? -13.866 -0.789 0.645 1.00 97.81 96 TYR A O 1
ATOM 759 N N . PHE A 1 97 ? -14.990 -2.546 1.469 1.00 96.94 97 PHE A N 1
ATOM 760 C CA . PHE A 1 97 ? -15.911 -2.633 0.330 1.00 96.94 97 PHE A CA 1
ATOM 761 C C . PHE A 1 97 ? -16.799 -1.391 0.188 1.00 96.94 97 PHE A C 1
ATOM 763 O O . PHE A 1 97 ? -16.953 -0.874 -0.919 1.00 96.94 97 PHE A O 1
ATOM 770 N N . VAL A 1 98 ? -17.343 -0.844 1.283 1.00 95.00 98 VAL A N 1
ATOM 771 C CA . VAL A 1 98 ? -18.177 0.373 1.196 1.00 95.00 98 VAL A CA 1
ATOM 772 C C . VAL A 1 98 ? -17.368 1.606 0.794 1.00 95.00 98 VAL A C 1
ATOM 774 O O . VAL A 1 98 ? -17.900 2.520 0.164 1.00 95.00 98 VAL A O 1
ATOM 777 N N . ASN A 1 99 ? -16.063 1.619 1.079 1.00 94.94 99 ASN A N 1
ATOM 778 C CA . ASN A 1 99 ? -15.148 2.646 0.589 1.00 94.94 99 ASN A CA 1
ATOM 779 C C . ASN A 1 99 ? -14.685 2.416 -0.854 1.00 94.94 99 ASN A C 1
ATOM 781 O O . ASN A 1 99 ? -13.869 3.191 -1.330 1.00 94.94 99 ASN A O 1
ATOM 785 N N . GLY A 1 100 ? -15.230 1.427 -1.570 1.00 93.12 100 GLY A N 1
ATOM 786 C CA . GLY A 1 100 ? -14.974 1.192 -2.992 1.00 93.12 100 GLY A CA 1
ATOM 787 C C . GLY A 1 100 ? -13.820 0.237 -3.292 1.00 93.12 100 GLY A C 1
ATOM 788 O O . GLY A 1 100 ? -13.326 0.231 -4.419 1.00 93.12 100 GLY A O 1
ATOM 789 N N . GLY A 1 101 ? -13.407 -0.577 -2.318 1.00 94.81 101 GLY A N 1
ATOM 790 C CA . GLY A 1 101 ? -12.608 -1.768 -2.588 1.00 94.81 101 GLY A CA 1
ATOM 791 C C . GLY A 1 101 ? -13.337 -2.716 -3.548 1.00 94.81 101 GLY A C 1
ATOM 792 O O . GLY A 1 101 ? -14.543 -2.918 -3.413 1.00 94.81 101 GLY A O 1
ATOM 793 N N . SER A 1 102 ? -12.628 -3.262 -4.538 1.00 90.75 102 SER A N 1
ATOM 794 C CA . SER A 1 102 ? -13.213 -4.106 -5.593 1.00 90.75 102 SER A CA 1
ATOM 795 C C . SER A 1 102 ? -13.164 -5.593 -5.254 1.00 90.75 102 SER A C 1
ATOM 797 O O . SER A 1 102 ? -14.171 -6.285 -5.343 1.00 90.75 102 SER A O 1
ATOM 799 N N . GLU A 1 103 ? -11.993 -6.082 -4.864 1.00 95.00 103 GLU A N 1
ATOM 800 C CA . GLU A 1 103 ? -11.747 -7.459 -4.446 1.00 95.00 103 GLU A CA 1
ATOM 801 C C . GLU A 1 103 ? -10.572 -7.486 -3.468 1.00 95.00 103 GLU A C 1
ATOM 803 O O . GLU A 1 103 ? -9.683 -6.630 -3.516 1.00 95.00 103 GLU A O 1
ATOM 808 N N . CYS A 1 104 ? -10.560 -8.462 -2.566 1.00 97.00 104 CYS A N 1
ATOM 809 C CA . CYS A 1 104 ? -9.467 -8.632 -1.623 1.00 97.00 104 CYS A CA 1
ATOM 810 C C . CYS A 1 104 ? -9.207 -10.103 -1.309 1.00 97.00 104 CYS A C 1
ATOM 812 O O . CYS A 1 104 ? -10.048 -10.977 -1.518 1.00 97.00 104 CYS A O 1
ATOM 814 N N . MET A 1 105 ? -8.016 -10.367 -0.789 1.00 96.62 105 MET A N 1
ATOM 815 C CA . MET A 1 105 ? -7.678 -11.633 -0.165 1.00 96.62 105 MET A CA 1
ATOM 816 C C . MET A 1 105 ? -7.872 -11.541 1.335 1.00 96.62 105 MET A C 1
ATOM 818 O O . MET A 1 105 ? -7.542 -10.531 1.956 1.00 96.62 105 MET A O 1
ATOM 822 N N . VAL A 1 106 ? -8.350 -12.628 1.922 1.00 97.06 106 VAL A N 1
ATOM 823 C CA . VAL A 1 106 ? -8.466 -12.774 3.368 1.00 97.06 106 VAL A CA 1
ATOM 824 C C . VAL A 1 106 ? -7.744 -14.039 3.800 1.00 97.06 106 VAL A C 1
ATOM 826 O O . VAL A 1 106 ? -7.924 -15.097 3.199 1.00 97.06 106 VAL A O 1
ATOM 829 N N . VAL A 1 107 ? -6.944 -13.925 4.857 1.00 95.69 107 VAL A N 1
ATOM 830 C CA . VAL A 1 107 ? -6.399 -15.068 5.594 1.00 95.69 107 VAL A CA 1
ATOM 831 C C . VAL A 1 107 ? -6.984 -15.045 6.996 1.00 95.69 107 VAL A C 1
ATOM 833 O O . VAL A 1 107 ? -6.796 -14.077 7.738 1.00 95.69 107 VAL A O 1
ATOM 836 N N . SER A 1 108 ? -7.677 -16.125 7.359 1.00 94.00 108 SER A N 1
ATOM 837 C CA . SER A 1 108 ? -8.105 -16.330 8.739 1.00 94.00 108 SER A CA 1
ATOM 838 C C . SER A 1 108 ? -6.898 -16.709 9.589 1.00 94.00 108 SER A C 1
ATOM 840 O O . SER A 1 108 ? -6.280 -17.746 9.364 1.00 94.00 108 SER A O 1
ATOM 842 N N . ALA A 1 109 ? -6.582 -15.886 10.577 1.00 91.00 109 ALA A N 1
ATOM 843 C CA . ALA A 1 109 ? -5.555 -16.165 11.566 1.00 91.00 109 ALA A CA 1
ATOM 844 C C . ALA A 1 109 ? -6.105 -17.032 12.706 1.00 91.00 109 ALA A C 1
ATOM 846 O O . ALA A 1 109 ? -7.258 -16.871 13.115 1.00 91.00 109 ALA A O 1
ATOM 847 N N . GLY A 1 110 ? -5.246 -17.906 13.233 1.00 84.25 110 GLY A N 1
ATOM 848 C CA . GLY A 1 110 ? -5.507 -18.692 14.438 1.00 84.25 110 GLY A CA 1
ATOM 849 C C . GLY A 1 110 ? -6.670 -19.687 14.331 1.00 84.25 110 GLY A C 1
ATOM 850 O O . GLY A 1 110 ? -7.185 -19.997 13.253 1.00 84.25 110 GLY A O 1
ATOM 851 N N . GLY A 1 111 ? -7.056 -20.220 15.491 1.00 76.19 111 GLY A N 1
ATOM 852 C CA . GLY A 1 111 ? -8.246 -21.055 15.660 1.00 76.19 111 GLY A CA 1
ATOM 853 C C . GLY A 1 111 ? -9.512 -20.238 15.942 1.00 76.19 111 GLY A C 1
ATOM 854 O O . GLY A 1 111 ? -9.470 -19.025 16.129 1.00 76.19 111 GLY A O 1
ATOM 855 N N . LEU A 1 112 ? -10.660 -20.921 16.009 1.00 74.38 112 LEU A N 1
ATOM 856 C CA . LEU A 1 112 ? -11.934 -20.303 16.416 1.00 74.38 112 LEU A CA 1
ATOM 857 C C . LEU A 1 112 ? -12.008 -20.011 17.921 1.00 74.38 112 LEU A C 1
ATOM 859 O O . LEU A 1 112 ? -12.827 -19.201 18.354 1.00 74.38 112 LEU A O 1
ATOM 863 N N . GLU A 1 113 ? -11.156 -20.680 18.695 1.00 69.88 113 GLU A N 1
ATOM 864 C CA . GLU A 1 113 ? -11.054 -20.611 20.147 1.00 69.88 113 GLU A CA 1
ATOM 865 C C . GLU A 1 113 ? -9.601 -20.303 20.533 1.00 69.88 113 GLU A C 1
ATOM 867 O O . GLU A 1 113 ? -8.674 -20.717 19.833 1.00 69.88 113 GLU A 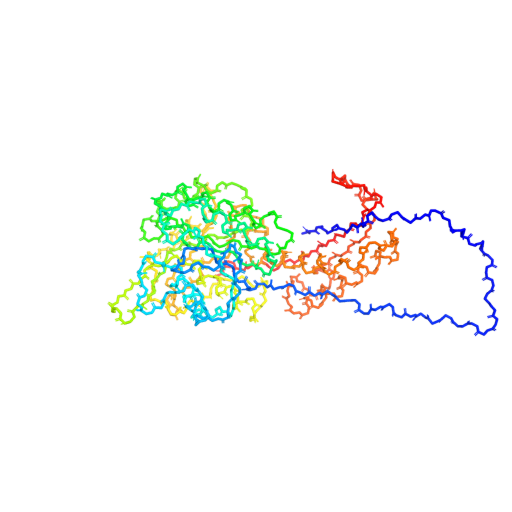O 1
ATOM 872 N N . GLY A 1 114 ? -9.404 -19.602 21.651 1.00 74.31 114 GLY A N 1
ATOM 873 C CA . GLY A 1 114 ? -8.082 -19.253 22.176 1.00 74.31 114 GLY A CA 1
ATOM 874 C C . GLY A 1 114 ? -7.843 -17.749 22.301 1.00 74.31 114 GLY A C 1
ATOM 875 O O . GLY A 1 114 ? -8.623 -16.923 21.822 1.00 74.31 114 GLY A O 1
ATOM 876 N N . GLU A 1 115 ? -6.761 -17.399 22.994 1.00 82.06 115 GLU A N 1
ATOM 877 C CA . GLU A 1 115 ? -6.304 -16.015 23.087 1.00 82.06 115 GLU A CA 1
ATOM 878 C C . GLU A 1 115 ? -5.681 -15.568 21.766 1.00 82.06 115 GLU A C 1
ATOM 880 O O . GLU A 1 115 ? -4.926 -16.296 21.124 1.00 82.06 115 GLU A O 1
ATOM 885 N N . ARG A 1 116 ? -5.988 -14.333 21.374 1.00 89.25 116 ARG A N 1
ATOM 886 C CA . ARG A 1 116 ? -5.415 -13.709 20.183 1.00 89.25 116 ARG A CA 1
ATOM 887 C C . ARG A 1 116 ? -3.973 -13.343 20.467 1.00 89.25 116 ARG A C 1
ATOM 889 O O . ARG A 1 116 ? -3.705 -12.574 21.387 1.00 89.25 116 ARG A O 1
ATOM 896 N N . CYS A 1 117 ? -3.060 -13.847 19.652 1.00 92.94 117 CYS A N 1
ATOM 897 C CA . CYS A 1 117 ? -1.636 -13.599 19.807 1.00 92.94 117 CYS A CA 1
ATOM 898 C C . CYS A 1 117 ? -0.997 -13.105 18.505 1.00 92.94 117 CYS A C 1
ATOM 900 O O . CYS A 1 117 ? -1.553 -13.227 17.410 1.00 92.94 117 CYS A O 1
ATOM 902 N N . ALA A 1 118 ? 0.194 -12.520 18.628 1.00 96.50 118 ALA A N 1
ATOM 903 C CA . ALA A 1 118 ? 0.956 -12.047 17.478 1.00 96.50 118 ALA A CA 1
ATOM 904 C C . ALA A 1 118 ? 1.345 -13.195 16.531 1.00 96.50 118 ALA A C 1
ATOM 906 O O . ALA A 1 118 ? 1.297 -13.020 15.315 1.00 96.50 118 ALA A O 1
ATOM 907 N N . ASP A 1 119 ? 1.668 -14.374 17.071 1.00 95.56 119 ASP A N 1
ATOM 908 C CA . ASP A 1 119 ? 2.137 -15.522 16.288 1.00 95.56 119 ASP A CA 1
ATOM 909 C C . ASP A 1 119 ? 1.106 -15.999 15.262 1.00 95.56 119 ASP A C 1
ATOM 911 O O . ASP A 1 119 ? 1.472 -16.348 14.141 1.00 95.56 119 ASP A O 1
ATOM 915 N N . ASP A 1 120 ? -0.182 -15.979 15.603 1.00 94.50 120 ASP A N 1
ATOM 916 C CA . ASP A 1 120 ? -1.253 -16.378 14.688 1.00 94.50 120 ASP A CA 1
ATOM 917 C C . ASP A 1 120 ? -1.402 -15.400 13.519 1.00 94.50 120 ASP A C 1
ATOM 919 O O . ASP A 1 120 ? -1.532 -15.816 12.363 1.00 94.50 120 ASP A O 1
ATOM 923 N N . LEU A 1 121 ? -1.318 -14.097 13.799 1.00 96.56 121 LEU A N 1
ATOM 924 C CA . LEU A 1 121 ? -1.346 -13.058 12.770 1.00 96.56 121 LEU A CA 1
ATOM 925 C C . LEU A 1 121 ? -0.095 -13.112 11.884 1.00 96.56 121 LEU A C 1
ATOM 927 O O . LEU A 1 121 ? -0.201 -12.969 10.667 1.00 96.56 121 LEU A O 1
ATOM 931 N N . ILE A 1 122 ? 1.081 -13.367 12.466 1.00 97.75 122 ILE A N 1
ATOM 932 C CA . ILE A 1 122 ? 2.338 -13.523 11.722 1.00 97.75 122 ILE A CA 1
ATOM 933 C C . ILE A 1 122 ? 2.274 -14.764 10.825 1.00 97.75 122 ILE A C 1
ATOM 935 O O . ILE A 1 122 ? 2.630 -14.685 9.649 1.00 97.75 122 ILE A O 1
ATOM 939 N N . LYS A 1 123 ? 1.771 -15.901 11.321 1.00 96.12 123 LYS A N 1
ATOM 940 C CA . LYS A 1 123 ? 1.552 -17.102 10.496 1.00 96.12 123 LYS A CA 1
ATOM 941 C C . LYS A 1 123 ? 0.614 -16.807 9.324 1.00 96.12 123 LYS A C 1
ATOM 943 O O . LYS A 1 123 ? 0.955 -17.129 8.187 1.00 96.12 123 LYS A O 1
ATOM 948 N N . GLY A 1 124 ? -0.516 -16.143 9.580 1.00 95.50 124 GLY A N 1
ATOM 949 C CA . GLY A 1 124 ? -1.464 -15.752 8.534 1.00 95.50 124 GLY A CA 1
ATOM 950 C C . GLY A 1 124 ? -0.862 -14.790 7.501 1.00 95.50 124 GLY A C 1
ATOM 951 O O . GLY A 1 124 ? -1.072 -14.948 6.301 1.00 95.50 124 GLY A O 1
ATOM 952 N N . LEU A 1 125 ? -0.034 -13.840 7.943 1.00 97.12 125 LEU A N 1
ATOM 953 C CA . LEU A 1 125 ? 0.721 -12.947 7.063 1.00 97.12 125 LEU A CA 1
ATOM 954 C C . LEU A 1 125 ? 1.647 -13.730 6.129 1.00 97.12 125 LEU A C 1
ATOM 956 O O . LEU A 1 125 ? 1.647 -13.488 4.924 1.00 97.12 125 LEU A O 1
ATOM 960 N N . TRP A 1 126 ? 2.412 -14.691 6.648 1.00 96.44 126 TRP A N 1
ATOM 961 C CA . TRP A 1 126 ? 3.326 -15.477 5.816 1.00 96.44 126 TRP A CA 1
ATOM 962 C C . TRP A 1 126 ? 2.608 -16.482 4.908 1.00 96.44 126 TRP A C 1
ATOM 964 O O . TRP A 1 126 ? 3.148 -16.810 3.849 1.00 96.44 126 TRP A O 1
ATOM 974 N N . ALA A 1 127 ? 1.381 -16.898 5.236 1.00 95.62 127 ALA A N 1
ATOM 975 C CA . ALA A 1 127 ? 0.545 -17.701 4.342 1.00 95.62 127 ALA A CA 1
ATOM 976 C C . ALA A 1 127 ? 0.192 -16.967 3.034 1.00 95.62 127 ALA A C 1
ATOM 978 O O . ALA A 1 127 ? 0.031 -17.608 1.993 1.00 95.62 127 ALA A O 1
ATOM 979 N N . LEU A 1 128 ? 0.185 -15.625 3.031 1.00 95.19 128 LEU A N 1
ATOM 980 C CA . LEU A 1 128 ? 0.018 -14.825 1.811 1.00 95.19 128 LEU A CA 1
ATOM 981 C C . LEU A 1 128 ? 1.117 -15.079 0.769 1.00 95.19 128 LEU A C 1
ATOM 983 O O . LEU A 1 128 ? 0.931 -14.723 -0.388 1.00 95.19 128 LEU A O 1
ATOM 987 N N . LYS A 1 129 ? 2.253 -15.708 1.117 1.00 93.81 129 LYS A N 1
ATOM 988 C CA . LYS A 1 129 ? 3.269 -16.105 0.123 1.00 93.81 129 LYS A CA 1
ATOM 989 C C . LYS A 1 129 ? 2.725 -17.035 -0.960 1.00 93.81 129 LYS A C 1
ATOM 991 O O . LYS A 1 129 ? 3.296 -17.055 -2.048 1.00 93.81 129 LYS A O 1
ATOM 996 N N . ALA A 1 130 ? 1.665 -17.788 -0.666 1.00 92.94 130 ALA A N 1
ATOM 997 C CA . ALA A 1 130 ? 1.040 -18.693 -1.622 1.00 92.94 130 ALA A CA 1
ATOM 998 C C . ALA A 1 130 ? 0.428 -17.961 -2.830 1.00 92.94 130 ALA A C 1
ATOM 1000 O O . ALA A 1 130 ? 0.249 -18.579 -3.877 1.00 92.94 130 ALA A O 1
ATOM 1001 N N . ASP A 1 131 ? 0.151 -16.657 -2.708 1.00 91.31 131 ASP A N 1
ATOM 1002 C CA . ASP A 1 131 ? -0.401 -15.833 -3.779 1.00 91.31 131 ASP A CA 1
ATOM 1003 C C . ASP A 1 131 ? 0.393 -14.520 -3.949 1.00 91.31 131 ASP A C 1
ATOM 1005 O O . ASP A 1 131 ? 0.683 -13.773 -3.010 1.00 91.31 131 ASP A O 1
ATOM 1009 N 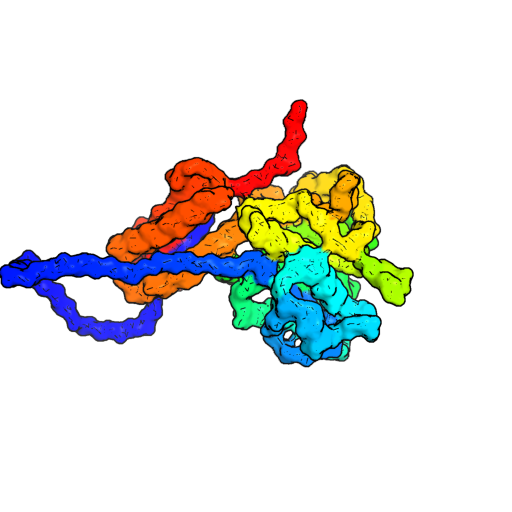N . ILE A 1 132 ? 0.779 -14.219 -5.186 1.00 89.44 132 ILE A N 1
ATOM 1010 C CA . ILE A 1 132 ? 1.603 -13.051 -5.525 1.00 89.44 132 ILE A CA 1
ATOM 1011 C C . ILE A 1 132 ? 0.782 -11.802 -5.865 1.00 89.44 132 ILE A C 1
ATOM 1013 O O . ILE A 1 132 ? 1.355 -10.739 -6.077 1.00 89.44 132 ILE A O 1
ATOM 1017 N N . SER A 1 133 ? -0.545 -11.915 -5.934 1.00 89.44 133 SER A N 1
ATOM 1018 C CA . SER A 1 133 ? -1.434 -10.854 -6.420 1.00 89.44 133 SER A CA 1
ATOM 1019 C C . SER A 1 133 ? -1.693 -9.735 -5.402 1.00 89.44 133 SER A C 1
ATOM 1021 O O . SER A 1 133 ? -2.185 -8.674 -5.782 1.00 89.44 133 SER A O 1
ATOM 1023 N N . ALA A 1 134 ? -1.334 -9.936 -4.127 1.00 93.31 134 ALA A N 1
ATOM 1024 C CA . ALA A 1 134 ? -1.551 -8.984 -3.037 1.00 93.31 134 ALA A CA 1
ATOM 1025 C C . ALA A 1 134 ? -0.627 -7.771 -3.182 1.00 93.31 134 ALA A C 1
ATOM 1027 O O . ALA A 1 134 ? 0.532 -7.837 -2.785 1.00 93.31 134 ALA A O 1
ATOM 1028 N N . ALA A 1 135 ? -1.137 -6.651 -3.687 1.00 95.81 135 ALA A N 1
ATOM 1029 C CA . ALA A 1 135 ? -0.362 -5.420 -3.831 1.00 95.81 135 ALA A CA 1
ATOM 1030 C C . ALA A 1 135 ? -0.307 -4.588 -2.540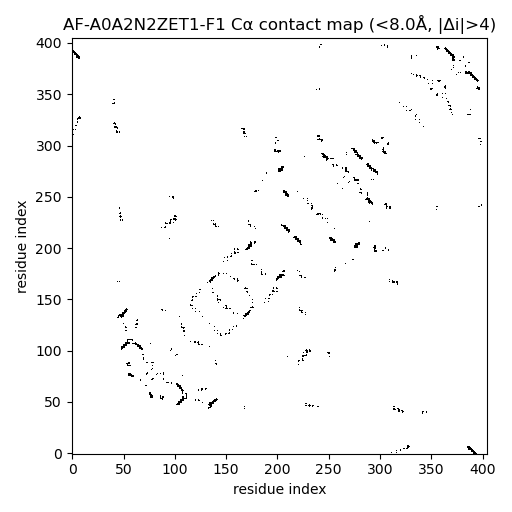 1.00 95.81 135 ALA A C 1
ATOM 1032 O O . ALA A 1 135 ? 0.647 -3.840 -2.304 1.00 95.81 135 ALA A O 1
ATOM 1033 N N . ILE A 1 136 ? -1.343 -4.706 -1.709 1.00 97.56 136 ILE A N 1
ATOM 1034 C CA . ILE A 1 136 ? -1.513 -3.991 -0.442 1.00 97.56 136 ILE A CA 1
ATOM 1035 C C . ILE A 1 136 ? -1.712 -5.028 0.661 1.00 97.56 136 ILE A C 1
ATOM 1037 O O . ILE A 1 136 ? -2.451 -5.987 0.468 1.00 97.56 136 ILE A O 1
ATOM 1041 N N . VAL A 1 137 ? -1.074 -4.841 1.814 1.00 98.44 137 VAL A N 1
ATOM 1042 C CA . VAL A 1 137 ? -1.162 -5.765 2.953 1.00 98.44 137 VAL A CA 1
ATOM 1043 C C . VAL A 1 137 ? -1.562 -4.991 4.202 1.00 98.44 137 VAL A C 1
ATOM 1045 O O . VAL A 1 137 ? -0.908 -4.012 4.565 1.00 98.44 137 VAL A O 1
ATOM 1048 N N . ALA A 1 138 ? -2.620 -5.439 4.871 1.00 98.56 138 ALA A N 1
ATOM 1049 C CA . ALA A 1 138 ? -3.098 -4.866 6.121 1.00 98.56 138 ALA A CA 1
ATOM 1050 C C . ALA A 1 138 ? -3.440 -5.974 7.125 1.00 98.56 138 ALA A C 1
ATOM 1052 O O . ALA A 1 138 ? -4.031 -6.996 6.779 1.00 98.56 138 ALA A O 1
ATOM 1053 N N . VAL A 1 139 ? -3.089 -5.753 8.390 1.00 98.44 139 VAL A N 1
ATOM 1054 C CA . VAL A 1 139 ? -3.443 -6.638 9.507 1.00 98.44 139 VAL A CA 1
ATOM 1055 C C . VAL A 1 139 ? -4.152 -5.779 10.556 1.00 98.44 139 VAL A C 1
ATOM 1057 O O . VAL A 1 139 ? -3.538 -5.400 11.553 1.00 98.44 139 VAL A O 1
ATOM 1060 N N . PRO A 1 140 ? -5.417 -5.380 10.311 1.00 97.62 140 PRO A N 1
ATOM 1061 C CA . PRO A 1 140 ? -6.103 -4.395 11.148 1.00 97.62 140 PRO A CA 1
ATOM 1062 C C . PRO A 1 140 ? -6.252 -4.864 12.598 1.00 97.62 140 PRO A C 1
ATOM 1064 O O . PRO A 1 140 ? -6.229 -4.056 13.512 1.00 97.62 140 PRO A O 1
ATOM 1067 N N . GLU A 1 141 ? -6.339 -6.170 12.850 1.00 94.81 141 GLU A N 1
ATOM 1068 C CA . GLU A 1 141 ? -6.443 -6.694 14.216 1.00 94.81 141 GLU A CA 1
ATOM 1069 C C . GLU A 1 141 ? -5.103 -6.775 14.964 1.00 94.81 141 GLU A C 1
ATOM 1071 O O . GLU A 1 141 ? -5.099 -7.106 16.146 1.00 94.81 141 GLU A O 1
ATOM 1076 N N . ALA A 1 142 ? -3.974 -6.410 14.341 1.00 97.25 142 ALA A N 1
ATOM 1077 C CA . ALA A 1 142 ? -2.698 -6.285 15.052 1.00 97.25 142 ALA A CA 1
ATOM 1078 C C . ALA A 1 142 ? -2.788 -5.261 16.193 1.00 97.25 142 ALA A C 1
ATOM 1080 O O . ALA A 1 142 ? -2.263 -5.498 17.278 1.00 97.25 142 ALA A O 1
ATOM 1081 N N . VAL A 1 143 ? -3.513 -4.159 15.974 1.00 96.69 143 VAL A N 1
ATOM 1082 C CA . VAL A 1 143 ? -3.736 -3.126 16.998 1.00 96.69 143 VAL A CA 1
ATOM 1083 C C . VAL A 1 143 ? -4.818 -3.499 18.019 1.00 96.69 143 VAL A C 1
ATOM 1085 O O . VAL A 1 143 ? -5.072 -2.731 18.937 1.00 96.69 143 VAL A O 1
ATOM 1088 N N . MET A 1 144 ? -5.439 -4.674 17.867 1.00 93.62 144 MET A N 1
ATOM 1089 C CA . MET A 1 144 ? -6.429 -5.236 18.794 1.00 93.62 144 MET A CA 1
ATOM 1090 C C . MET A 1 144 ? -5.823 -6.331 19.689 1.00 93.62 144 MET A C 1
ATOM 1092 O O . MET A 1 144 ? -6.553 -7.003 20.420 1.00 93.62 144 MET A O 1
ATOM 1096 N N . LEU A 1 145 ? -4.507 -6.561 19.596 1.00 94.69 145 LEU A N 1
ATOM 1097 C CA . LEU A 1 145 ? -3.789 -7.450 20.506 1.00 94.69 145 LEU A CA 1
ATOM 1098 C C . LEU A 1 145 ? -3.763 -6.867 21.932 1.00 94.69 145 LEU A C 1
ATOM 1100 O O . LEU A 1 145 ? -3.917 -5.661 22.090 1.00 94.69 145 LEU A O 1
ATOM 1104 N N . PRO A 1 146 ? -3.564 -7.690 22.977 1.00 93.06 146 PRO A N 1
ATOM 1105 C CA . PRO A 1 146 ? -3.610 -7.218 24.366 1.00 93.06 146 PRO A CA 1
ATOM 1106 C C . PRO A 1 146 ? -2.513 -6.213 24.742 1.00 93.06 146 PRO A C 1
ATOM 1108 O O . PRO A 1 146 ? -2.642 -5.504 25.741 1.00 93.06 146 PRO A O 1
ATOM 1111 N N . ASP A 1 147 ? -1.413 -6.192 23.990 1.00 94.00 147 ASP A N 1
ATOM 1112 C CA . ASP A 1 147 ? -0.248 -5.377 24.286 1.00 94.00 147 ASP A CA 1
ATOM 1113 C C . ASP A 1 147 ? 0.395 -4.790 23.022 1.00 94.00 147 ASP A C 1
ATOM 1115 O O . ASP A 1 147 ? 0.378 -5.364 21.926 1.00 94.00 147 ASP A O 1
ATOM 1119 N N . VAL A 1 148 ? 1.022 -3.626 23.204 1.00 96.62 148 VAL A N 1
ATOM 1120 C CA . VAL A 1 148 ? 1.686 -2.890 22.125 1.00 96.62 148 VAL A CA 1
ATOM 1121 C C . VAL A 1 148 ? 2.884 -3.648 21.542 1.00 96.62 148 VAL A C 1
ATOM 1123 O O . VAL A 1 148 ? 3.185 -3.501 20.356 1.00 96.62 148 VAL A O 1
ATOM 1126 N N . ALA A 1 149 ? 3.567 -4.490 22.328 1.00 97.38 149 ALA A N 1
ATOM 1127 C CA . ALA A 1 149 ? 4.731 -5.229 21.848 1.00 97.38 149 ALA A CA 1
ATOM 1128 C C . ALA A 1 149 ? 4.327 -6.309 20.832 1.00 97.38 149 ALA A C 1
ATOM 1130 O O . ALA A 1 149 ? 4.983 -6.438 19.796 1.00 97.38 149 ALA A O 1
ATOM 1131 N N . GLY A 1 150 ? 3.217 -7.011 21.074 1.00 97.81 150 GLY A N 1
ATOM 1132 C CA . GLY A 1 150 ? 2.595 -7.932 20.128 1.00 97.81 150 GLY A CA 1
ATOM 1133 C C . GLY A 1 150 ? 2.179 -7.233 18.833 1.00 97.81 150 GLY A C 1
ATOM 1134 O O . GLY A 1 150 ? 2.529 -7.699 17.747 1.00 97.81 150 GLY A O 1
ATOM 1135 N N . CYS A 1 151 ? 1.520 -6.072 18.928 1.00 98.00 151 CYS A N 1
ATOM 1136 C CA . CYS A 1 151 ? 1.166 -5.260 17.758 1.00 98.00 151 CYS A CA 1
ATOM 1137 C C . CYS A 1 151 ? 2.403 -4.904 16.919 1.00 98.00 151 CYS A C 1
ATOM 1139 O O . CYS A 1 151 ? 2.450 -5.154 15.712 1.00 98.00 151 CYS A O 1
ATOM 1141 N N . LEU A 1 152 ? 3.440 -4.359 17.558 1.00 98.44 152 LEU A N 1
ATOM 1142 C CA . LEU A 1 152 ? 4.678 -3.962 16.887 1.00 98.44 152 LEU A CA 1
ATOM 1143 C C . LEU A 1 152 ? 5.422 -5.154 16.274 1.00 98.44 152 LEU A C 1
ATOM 1145 O O . LEU A 1 152 ? 6.021 -5.006 15.209 1.00 98.44 152 LEU A O 1
ATOM 1149 N N . ALA A 1 153 ? 5.378 -6.334 16.901 1.00 98.44 153 ALA A N 1
ATOM 1150 C CA . ALA A 1 153 ? 5.959 -7.551 16.338 1.00 98.44 153 ALA A CA 1
ATOM 1151 C C . ALA A 1 153 ? 5.304 -7.916 14.996 1.00 98.44 153 ALA A C 1
ATOM 1153 O O . ALA A 1 153 ? 6.011 -8.128 14.010 1.00 98.44 153 ALA A O 1
ATOM 1154 N N . VAL A 1 154 ? 3.967 -7.890 14.926 1.00 98.69 154 VAL A N 1
ATOM 1155 C CA . VAL A 1 154 ? 3.227 -8.118 13.674 1.00 98.69 154 VAL A CA 1
ATOM 1156 C C . VAL A 1 154 ? 3.589 -7.063 12.628 1.00 98.69 154 VAL A C 1
ATOM 1158 O O . VAL A 1 154 ? 3.866 -7.400 11.481 1.00 98.69 154 VAL A O 1
ATOM 1161 N N . GLN A 1 155 ? 3.642 -5.785 13.006 1.00 98.69 155 GLN A N 1
ATOM 1162 C CA . GLN A 1 155 ? 3.915 -4.689 12.069 1.00 98.69 155 GLN A CA 1
ATOM 1163 C C . GLN A 1 155 ? 5.335 -4.719 11.495 1.00 98.69 155 GLN A C 1
ATOM 1165 O O . GLN A 1 155 ? 5.521 -4.469 10.303 1.00 98.69 155 GLN A O 1
ATOM 1170 N N . ARG A 1 156 ? 6.340 -5.078 12.302 1.00 98.69 156 ARG A N 1
ATOM 1171 C CA . ARG A 1 156 ? 7.707 -5.320 11.812 1.00 98.69 156 ARG A CA 1
ATOM 1172 C C . ARG A 1 156 ? 7.733 -6.466 10.803 1.00 98.69 156 ARG A C 1
ATOM 1174 O O . ARG A 1 156 ? 8.374 -6.343 9.760 1.00 98.69 156 ARG A O 1
ATOM 1181 N N . GLU A 1 157 ? 6.994 -7.542 11.069 1.00 98.56 157 GLU A N 1
ATOM 1182 C CA . GLU A 1 157 ? 6.863 -8.656 10.128 1.00 98.56 157 GLU A CA 1
ATOM 1183 C C . GLU A 1 157 ? 6.103 -8.257 8.857 1.00 98.56 157 GLU A C 1
ATOM 1185 O O . GLU A 1 157 ? 6.493 -8.689 7.778 1.00 98.56 157 GLU A O 1
ATOM 1190 N N . MET A 1 158 ? 5.097 -7.376 8.924 1.00 98.69 158 MET A N 1
ATOM 1191 C CA . MET A 1 158 ? 4.437 -6.820 7.730 1.00 98.69 158 MET A CA 1
ATOM 1192 C C . MET A 1 158 ? 5.420 -6.049 6.845 1.00 98.69 158 MET A C 1
ATOM 1194 O O . MET A 1 158 ? 5.424 -6.225 5.623 1.00 98.69 158 MET A O 1
ATOM 1198 N N . LEU A 1 159 ? 6.271 -5.213 7.451 1.00 98.62 159 LEU A N 1
ATOM 1199 C CA . LEU A 1 159 ? 7.315 -4.479 6.732 1.00 98.62 159 LEU A CA 1
ATOM 1200 C C . LEU A 1 159 ? 8.332 -5.437 6.107 1.00 98.62 159 LEU A C 1
ATOM 1202 O O . LEU A 1 159 ? 8.668 -5.281 4.934 1.00 98.62 159 LEU A O 1
ATOM 1206 N N . ARG A 1 160 ? 8.766 -6.463 6.850 1.00 98.38 160 ARG A N 1
ATOM 1207 C CA . ARG A 1 160 ? 9.675 -7.503 6.352 1.00 98.38 160 ARG A CA 1
ATOM 1208 C C . ARG A 1 160 ? 9.064 -8.301 5.202 1.00 98.38 160 ARG A C 1
ATOM 1210 O O . ARG A 1 160 ? 9.699 -8.454 4.165 1.00 98.38 160 ARG A O 1
ATOM 1217 N N . PHE A 1 161 ? 7.815 -8.737 5.346 1.00 97.75 161 PHE A N 1
ATOM 1218 C CA . PHE A 1 161 ? 7.060 -9.449 4.316 1.00 97.75 161 PHE A CA 1
ATOM 1219 C C . PHE A 1 161 ? 6.969 -8.646 3.013 1.00 97.75 161 PHE A C 1
ATOM 1221 O O . PHE A 1 161 ? 7.149 -9.198 1.928 1.00 97.75 161 PHE A O 1
ATOM 1228 N N . CYS A 1 162 ? 6.733 -7.334 3.108 1.00 97.50 162 CYS A N 1
ATOM 1229 C CA . CYS A 1 162 ? 6.695 -6.461 1.936 1.00 97.50 162 CYS A CA 1
ATOM 1230 C C . CYS A 1 162 ? 8.093 -6.163 1.374 1.00 97.50 162 CYS A C 1
ATOM 1232 O O . CYS A 1 162 ? 8.254 -6.064 0.160 1.00 97.50 162 CYS A O 1
ATOM 1234 N N . GLY A 1 163 ? 9.098 -6.017 2.238 1.00 95.44 163 GLY A N 1
ATOM 1235 C CA . GLY A 1 163 ? 10.457 -5.633 1.868 1.00 95.44 163 GLY A CA 1
ATOM 1236 C C . GLY A 1 163 ? 11.305 -6.750 1.258 1.00 95.44 163 GLY A C 1
ATOM 1237 O O . GLY A 1 163 ? 12.107 -6.481 0.368 1.00 95.44 163 GLY A O 1
ATOM 1238 N N . GLU A 1 164 ? 11.097 -7.997 1.686 1.00 93.75 164 GLU A N 1
ATOM 1239 C CA . GLU A 1 164 ? 11.740 -9.193 1.117 1.00 93.75 164 GLU A CA 1
ATOM 1240 C C . GLU A 1 164 ? 11.050 -9.690 -0.164 1.00 93.75 164 GLU A C 1
ATOM 1242 O O . GLU A 1 164 ? 11.514 -10.628 -0.807 1.00 93.75 164 GLU A O 1
ATOM 1247 N N . SER A 1 165 ? 9.914 -9.099 -0.535 1.00 90.19 165 SER A N 1
ATOM 1248 C CA . SER A 1 165 ? 9.130 -9.532 -1.686 1.00 90.19 165 SER A CA 1
ATOM 1249 C C . SER A 1 165 ? 9.734 -9.053 -3.009 1.00 90.19 165 SER A C 1
ATOM 1251 O O . SER A 1 165 ? 9.982 -7.863 -3.213 1.00 90.19 165 SER A O 1
ATOM 1253 N N . ASP A 1 166 ? 9.858 -9.969 -3.970 1.00 85.00 166 ASP A N 1
ATOM 1254 C CA . ASP A 1 166 ? 10.167 -9.618 -5.362 1.00 85.00 166 ASP A CA 1
ATOM 1255 C C . ASP A 1 166 ? 8.990 -8.963 -6.093 1.00 85.00 166 ASP A C 1
ATOM 1257 O O . ASP A 1 166 ? 9.187 -8.224 -7.061 1.00 85.00 166 ASP A O 1
ATOM 1261 N N . TYR A 1 167 ? 7.775 -9.204 -5.600 1.00 89.69 167 TYR A N 1
ATOM 1262 C CA . TYR A 1 167 ? 6.528 -8.644 -6.112 1.00 89.69 167 TYR A CA 1
ATOM 1263 C C . TYR A 1 167 ? 6.129 -7.382 -5.352 1.00 89.69 167 TYR A C 1
ATOM 1265 O O . TYR A 1 167 ? 6.505 -7.188 -4.192 1.00 89.69 167 TYR A O 1
ATOM 1273 N N . MET A 1 168 ? 5.316 -6.545 -5.993 1.00 93.50 168 MET A N 1
ATOM 1274 C CA . MET A 1 168 ? 4.757 -5.341 -5.401 1.00 93.50 168 MET A CA 1
ATOM 1275 C C . MET A 1 168 ? 3.923 -5.730 -4.190 1.00 93.50 168 MET A C 1
ATOM 1277 O O . MET A 1 168 ? 2.885 -6.359 -4.331 1.00 93.50 168 MET A O 1
ATOM 1281 N N . ARG A 1 169 ? 4.386 -5.316 -3.015 1.00 95.88 169 ARG A N 1
ATOM 1282 C CA . ARG A 1 169 ? 3.667 -5.407 -1.749 1.00 95.88 169 ARG A CA 1
ATOM 1283 C C . ARG A 1 169 ? 3.921 -4.128 -0.967 1.00 95.88 169 ARG A C 1
ATOM 1285 O O . ARG A 1 169 ? 5.026 -3.581 -1.015 1.00 95.88 169 ARG A O 1
ATOM 1292 N N . PHE A 1 170 ? 2.899 -3.627 -0.288 1.00 98.44 170 PHE A N 1
ATOM 1293 C CA . PHE A 1 170 ? 3.001 -2.412 0.510 1.00 98.44 170 PHE A CA 1
ATOM 1294 C C . PHE A 1 170 ? 2.144 -2.526 1.769 1.00 98.44 170 PHE A C 1
ATOM 1296 O O . PHE A 1 170 ? 0.943 -2.788 1.678 1.00 98.44 170 PHE A O 1
ATOM 1303 N N . ALA A 1 171 ? 2.760 -2.327 2.931 1.00 98.69 171 ALA A N 1
ATOM 1304 C CA . ALA A 1 171 ? 2.099 -2.463 4.221 1.00 98.69 171 ALA A CA 1
ATOM 1305 C C . ALA A 1 171 ? 1.359 -1.175 4.611 1.00 98.69 171 ALA A C 1
ATOM 1307 O O . ALA A 1 171 ? 1.931 -0.083 4.578 1.00 98.69 171 ALA A O 1
ATOM 1308 N N . ILE A 1 172 ? 0.103 -1.301 5.033 1.00 98.75 172 ILE A N 1
ATOM 1309 C CA . ILE A 1 172 ? -0.643 -0.216 5.677 1.00 98.75 172 ILE A CA 1
ATOM 1310 C C . ILE A 1 172 ? -0.775 -0.559 7.156 1.00 98.75 172 ILE A C 1
ATOM 1312 O O . ILE A 1 172 ? -1.325 -1.602 7.507 1.00 98.75 172 ILE A O 1
ATOM 1316 N N . LEU A 1 173 ? -0.240 0.312 8.006 1.00 98.75 173 LEU A N 1
ATOM 1317 C CA . LEU A 1 173 ? -0.182 0.127 9.451 1.00 98.75 173 LEU A CA 1
ATOM 1318 C C . LEU A 1 173 ? -1.126 1.107 10.152 1.00 98.75 173 LEU A C 1
ATOM 1320 O O . LEU A 1 173 ? -1.242 2.268 9.756 1.00 98.75 173 LEU A O 1
ATOM 1324 N N . ASP A 1 174 ? -1.735 0.647 11.235 1.00 98.62 174 ASP A N 1
ATOM 1325 C CA . ASP A 1 174 ? -2.487 1.474 12.176 1.00 98.62 174 ASP A CA 1
ATOM 1326 C C . ASP A 1 174 ? -1.686 1.638 13.471 1.00 98.62 174 ASP A C 1
ATOM 1328 O O . ASP A 1 174 ? -0.873 0.785 13.819 1.00 98.62 174 ASP A O 1
ATOM 1332 N N . LEU A 1 175 ? -1.895 2.719 14.213 1.00 97.88 175 LEU A N 1
ATOM 1333 C CA . LEU A 1 175 ? -1.258 2.873 15.524 1.00 97.88 175 LEU A CA 1
ATOM 1334 C C . LEU A 1 175 ? -2.050 2.129 16.607 1.00 97.88 175 LEU A C 1
ATOM 1336 O O . LEU A 1 175 ? -3.282 2.192 16.629 1.00 97.88 175 LEU A O 1
ATOM 1340 N N . TYR A 1 176 ? -1.328 1.463 17.513 1.00 97.25 176 TYR A N 1
ATOM 1341 C CA . TYR A 1 176 ? -1.883 0.902 18.747 1.00 97.25 176 TYR A CA 1
ATOM 1342 C C . TYR A 1 176 ? -2.413 2.029 19.647 1.00 97.25 176 TYR A C 1
ATOM 1344 O O . TYR A 1 176 ? -1.782 3.085 19.746 1.00 97.25 176 TYR A O 1
ATOM 1352 N N . GLY A 1 177 ? -3.589 1.837 20.251 1.00 95.62 177 GLY A N 1
ATOM 1353 C CA . GLY A 1 177 ? -4.292 2.901 20.981 1.00 95.62 177 GLY A CA 1
ATOM 1354 C C . GLY A 1 177 ? -4.677 4.089 20.089 1.00 95.62 177 GLY A C 1
ATOM 1355 O O . GLY A 1 177 ? -4.741 5.224 20.548 1.00 95.62 177 GLY A O 1
ATOM 1356 N N . GLY A 1 178 ? -4.887 3.870 18.784 1.00 94.38 178 GLY A N 1
ATOM 1357 C CA . GLY A 1 178 ? -5.204 4.935 17.825 1.00 94.38 178 GLY A CA 1
ATOM 1358 C C . GLY A 1 178 ? -6.563 5.619 18.044 1.00 94.38 178 GLY A C 1
ATOM 1359 O O . GLY A 1 178 ? -6.923 6.546 17.312 1.00 94.38 178 GLY A O 1
ATOM 1360 N N . ASP A 1 179 ? -7.327 5.167 19.029 1.00 94.69 179 ASP A N 1
ATOM 1361 C CA . ASP A 1 179 ? -8.551 5.755 19.558 1.00 94.69 179 ASP A CA 1
ATOM 1362 C C . ASP A 1 179 ? -8.400 6.404 20.943 1.00 94.69 179 ASP A C 1
ATOM 1364 O O . ASP A 1 179 ? -9.359 7.003 21.433 1.00 94.69 179 ASP A O 1
ATOM 1368 N N . GLU A 1 180 ? -7.199 6.365 21.522 1.00 93.19 180 GLU A N 1
ATOM 1369 C CA . GLU A 1 180 ? -6.869 6.902 22.841 1.00 93.19 180 GLU A CA 1
ATOM 1370 C C . GLU A 1 180 ? -6.135 8.264 22.763 1.00 93.19 180 GLU A C 1
ATOM 1372 O O . GLU A 1 180 ? -6.680 9.260 22.283 1.00 93.19 180 GLU A O 1
ATOM 1377 N N . GLU A 1 181 ? -4.906 8.352 23.285 1.00 90.94 181 GLU A N 1
ATOM 1378 C CA . GLU A 1 181 ? -4.122 9.582 23.428 1.00 90.94 181 GLU A CA 1
ATOM 1379 C C . GLU A 1 181 ? -2.983 9.624 22.401 1.00 90.94 181 GLU A C 1
ATOM 1381 O O . GLU A 1 181 ? -2.162 8.713 22.312 1.00 90.94 181 GLU A O 1
ATOM 1386 N N . MET A 1 182 ? -2.922 10.702 21.612 1.00 94.31 182 MET A N 1
ATOM 1387 C CA . MET A 1 182 ? -2.007 10.792 20.471 1.00 94.31 182 MET A CA 1
ATOM 1388 C C . MET A 1 182 ? -0.534 10.659 20.869 1.00 94.31 182 MET A C 1
ATOM 1390 O O . MET A 1 182 ? 0.210 9.958 20.184 1.00 94.31 182 MET A O 1
ATOM 1394 N N . ASP A 1 183 ? -0.081 11.356 21.912 1.00 93.94 183 ASP A N 1
ATOM 1395 C CA . ASP A 1 183 ? 1.346 11.411 22.221 1.00 93.94 183 ASP A CA 1
ATOM 1396 C C . ASP A 1 183 ? 1.862 10.065 22.737 1.00 93.94 183 ASP A C 1
ATOM 1398 O O . ASP A 1 183 ? 2.954 9.655 22.328 1.00 93.94 183 ASP A O 1
ATOM 1402 N N . ALA A 1 184 ? 1.079 9.350 23.551 1.00 94.19 184 ALA A N 1
ATOM 1403 C CA . ALA A 1 184 ? 1.373 7.980 23.963 1.00 94.19 184 ALA A CA 1
ATOM 1404 C C . ALA A 1 184 ? 1.501 7.032 22.758 1.00 94.19 184 ALA A C 1
ATOM 1406 O O . ALA A 1 184 ? 2.578 6.464 22.548 1.00 94.19 184 ALA A O 1
ATOM 1407 N N . SER A 1 185 ? 0.471 6.939 21.908 1.00 95.50 185 SER A N 1
ATOM 1408 C CA . SER A 1 185 ? 0.471 6.038 20.744 1.00 95.50 185 SER A CA 1
ATOM 1409 C C . SER A 1 185 ? 1.616 6.327 19.775 1.00 95.50 185 SER A C 1
ATOM 1411 O O . SER A 1 185 ? 2.287 5.416 19.288 1.00 95.50 185 SER A O 1
ATOM 1413 N N . VAL A 1 186 ? 1.877 7.607 19.494 1.00 96.19 186 VAL A N 1
ATOM 1414 C CA . VAL A 1 186 ? 2.955 8.022 18.585 1.00 96.19 186 VAL A CA 1
ATOM 1415 C C . VAL A 1 186 ? 4.324 7.691 19.169 1.00 96.19 186 VAL A C 1
ATOM 1417 O O . VAL A 1 186 ? 5.202 7.222 18.440 1.00 96.19 186 VAL A O 1
ATOM 1420 N N . LYS A 1 187 ? 4.521 7.923 20.472 1.00 95.44 187 LYS A N 1
ATOM 1421 C CA . LYS A 1 187 ? 5.783 7.626 21.154 1.00 95.44 187 LYS A CA 1
ATOM 1422 C C . LYS A 1 187 ? 6.078 6.129 21.138 1.00 95.44 187 LYS A C 1
ATOM 1424 O O . LYS A 1 187 ? 7.194 5.747 20.786 1.00 95.44 187 LYS A O 1
ATOM 1429 N N . GLU A 1 188 ? 5.104 5.296 21.496 1.00 95.62 188 GLU A N 1
ATOM 1430 C CA . GLU A 1 188 ? 5.261 3.838 21.501 1.00 95.62 188 GLU A CA 1
ATOM 1431 C C . GLU A 1 188 ? 5.532 3.298 20.097 1.00 95.62 188 GLU A C 1
ATOM 1433 O O . GLU A 1 188 ? 6.476 2.529 19.903 1.00 95.62 188 GLU A O 1
ATOM 1438 N N . PHE A 1 189 ? 4.783 3.771 19.097 1.00 97.38 189 PHE A N 1
ATOM 1439 C CA . PHE A 1 189 ? 4.986 3.372 17.708 1.00 97.38 189 PHE A CA 1
ATOM 1440 C C . PHE A 1 189 ? 6.389 3.731 17.201 1.00 97.38 189 PHE A C 1
ATOM 1442 O O . PHE A 1 189 ? 7.096 2.876 16.668 1.00 97.38 189 PHE A O 1
ATOM 1449 N N . ARG A 1 190 ? 6.839 4.977 17.409 1.00 96.44 190 ARG A N 1
ATOM 1450 C CA . ARG A 1 190 ? 8.167 5.433 16.959 1.00 96.44 190 ARG A CA 1
ATOM 1451 C C . ARG A 1 190 ? 9.314 4.727 17.676 1.00 96.44 190 ARG A C 1
ATOM 1453 O O . ARG A 1 190 ? 10.316 4.422 17.039 1.00 96.44 190 ARG A O 1
ATOM 1460 N N . ALA A 1 191 ? 9.174 4.448 18.972 1.00 95.44 191 ALA A N 1
ATOM 1461 C CA . ALA A 1 191 ? 10.169 3.681 19.721 1.00 95.44 191 ALA A CA 1
ATOM 1462 C C . ALA A 1 191 ? 10.199 2.201 19.299 1.00 95.44 191 ALA A C 1
ATOM 1464 O O . ALA A 1 191 ? 11.226 1.533 19.413 1.00 95.44 191 ALA A O 1
ATOM 1465 N N . GLY A 1 192 ? 9.060 1.690 18.831 1.00 95.94 192 GLY A N 1
ATOM 1466 C CA . GLY A 1 192 ? 8.826 0.278 18.608 1.00 95.94 192 GLY A CA 1
ATOM 1467 C C . GLY A 1 192 ? 9.003 -0.215 17.176 1.00 95.94 192 GLY A C 1
ATOM 1468 O O . GLY A 1 192 ? 9.353 -1.375 16.994 1.00 95.94 192 GLY A O 1
ATOM 1469 N N . ILE A 1 193 ? 8.766 0.590 16.144 1.00 97.25 193 ILE A N 1
ATOM 1470 C CA . ILE A 1 193 ? 8.679 0.065 14.768 1.00 97.25 193 ILE A CA 1
ATOM 1471 C C . ILE A 1 193 ? 10.037 -0.371 14.184 1.00 97.25 193 ILE A C 1
ATOM 1473 O O . ILE A 1 193 ? 10.090 -1.259 13.336 1.00 97.25 193 ILE A O 1
ATOM 1477 N N . GLY A 1 194 ? 11.146 0.181 14.686 1.00 95.44 194 GLY A N 1
ATOM 1478 C CA . GLY A 1 194 ? 12.497 -0.106 14.195 1.00 95.44 194 GLY A CA 1
ATOM 1479 C C . GLY A 1 194 ? 12.841 0.638 12.898 1.00 95.44 194 GLY A C 1
ATOM 1480 O O . GLY A 1 194 ? 12.164 1.589 12.527 1.00 95.44 194 GLY A O 1
ATOM 1481 N N . ASN A 1 195 ? 13.912 0.208 12.216 1.00 94.88 195 ASN A N 1
ATOM 1482 C CA . ASN A 1 195 ? 14.505 0.939 11.078 1.00 94.88 195 ASN A CA 1
ATOM 1483 C C . ASN A 1 195 ? 14.563 0.127 9.769 1.00 94.88 195 ASN A C 1
ATOM 1485 O O . ASN A 1 195 ? 15.144 0.571 8.779 1.00 94.88 195 ASN A O 1
ATOM 1489 N N . SER A 1 196 ? 14.002 -1.082 9.751 1.00 96.00 196 SER A N 1
ATOM 1490 C CA . SER A 1 196 ? 14.069 -1.990 8.601 1.00 96.00 196 SER A CA 1
ATOM 1491 C C . SER A 1 196 ? 12.849 -1.823 7.697 1.00 96.00 196 SER A C 1
ATOM 1493 O O . SER A 1 196 ? 11.724 -1.768 8.182 1.00 96.00 196 SER A O 1
ATOM 1495 N N . TYR A 1 197 ? 13.070 -1.780 6.378 1.00 97.00 197 TYR A N 1
ATOM 1496 C CA . TYR A 1 197 ? 12.012 -1.755 5.353 1.00 97.00 197 TYR A CA 1
ATOM 1497 C C . TYR A 1 197 ? 10.972 -0.626 5.514 1.00 97.00 197 TYR A C 1
ATOM 1499 O O . TYR A 1 197 ? 9.825 -0.763 5.090 1.00 97.00 197 TYR A O 1
ATOM 1507 N N . LEU A 1 198 ? 11.367 0.514 6.097 1.00 97.19 198 LEU A N 1
ATOM 1508 C CA . LEU A 1 198 ? 10.488 1.670 6.344 1.00 97.19 198 LEU A CA 1
ATOM 1509 C C . LEU A 1 198 ? 9.887 2.273 5.067 1.00 97.19 198 LEU A C 1
ATOM 1511 O O . LEU A 1 198 ? 8.851 2.937 5.097 1.00 97.19 198 LEU A O 1
ATOM 1515 N N . ASP A 1 199 ? 10.525 2.037 3.926 1.00 96.19 199 ASP A N 1
ATOM 1516 C CA . ASP A 1 199 ? 10.030 2.444 2.622 1.00 96.19 199 ASP A CA 1
ATOM 1517 C C . ASP A 1 199 ? 8.886 1.566 2.115 1.00 96.19 199 ASP A C 1
ATOM 1519 O O . ASP A 1 199 ? 8.171 1.985 1.216 1.00 96.19 199 ASP A O 1
ATOM 1523 N N . CYS A 1 200 ? 8.691 0.373 2.674 1.00 97.25 200 CYS A N 1
ATOM 1524 C CA . CYS A 1 200 ? 7.710 -0.612 2.222 1.00 97.25 200 CYS A CA 1
ATOM 1525 C C . CYS A 1 200 ? 6.368 -0.535 2.963 1.00 97.25 200 CYS A C 1
ATOM 1527 O O . CYS A 1 200 ? 5.503 -1.382 2.736 1.00 97.25 200 CYS A O 1
ATOM 1529 N N . GLY A 1 201 ? 6.170 0.476 3.812 1.00 98.12 201 GLY A N 1
ATOM 1530 C CA . GLY A 1 201 ? 4.893 0.698 4.474 1.00 98.12 201 GLY A CA 1
ATOM 1531 C C . GLY A 1 201 ? 4.604 2.151 4.825 1.00 98.12 201 GLY A C 1
ATOM 1532 O O . GLY A 1 201 ? 5.457 3.036 4.719 1.00 98.12 201 GLY A O 1
ATOM 1533 N N . ALA A 1 202 ? 3.363 2.389 5.234 1.00 98.56 202 ALA A N 1
ATOM 1534 C CA . ALA A 1 202 ? 2.877 3.672 5.717 1.00 98.56 202 ALA A CA 1
ATOM 1535 C C . ALA A 1 202 ? 1.966 3.469 6.928 1.00 98.56 202 ALA A C 1
ATOM 1537 O O . ALA A 1 202 ? 1.130 2.567 6.929 1.00 98.56 202 ALA A O 1
ATOM 1538 N N . ALA A 1 203 ? 2.113 4.328 7.935 1.00 98.44 203 ALA A N 1
ATOM 1539 C CA . ALA A 1 203 ? 1.242 4.346 9.103 1.00 98.44 203 ALA A CA 1
ATOM 1540 C C . ALA A 1 203 ? 0.182 5.444 8.992 1.00 98.44 203 ALA A C 1
ATOM 1542 O O . ALA A 1 203 ? 0.458 6.520 8.446 1.00 98.44 203 ALA A O 1
ATOM 1543 N N . TYR A 1 204 ? -1.001 5.172 9.537 1.00 98.44 204 TYR A N 1
ATOM 1544 C CA . TYR A 1 204 ? -2.129 6.094 9.578 1.00 98.44 204 TYR A CA 1
ATOM 1545 C C . TYR A 1 204 ? -2.656 6.263 11.004 1.00 98.44 204 TYR A C 1
ATOM 1547 O O . TYR A 1 204 ? -2.753 5.309 11.775 1.00 98.44 204 TYR A O 1
ATOM 1555 N N . PHE A 1 205 ? -2.993 7.504 11.346 1.00 98.12 205 PHE A N 1
ATOM 1556 C CA . PHE A 1 205 ? -3.589 7.878 12.624 1.00 98.12 205 PHE A CA 1
ATOM 1557 C C . PHE A 1 205 ? -4.584 9.029 12.421 1.00 98.12 205 PHE A C 1
ATOM 1559 O O . PHE A 1 205 ? -4.305 9.933 11.632 1.00 98.12 205 PHE A O 1
ATOM 1566 N N . PRO A 1 206 ? -5.704 9.084 13.151 1.00 97.94 206 PRO A N 1
ATOM 1567 C CA . PRO A 1 206 ? -6.178 8.128 14.152 1.00 97.94 206 PRO A CA 1
ATOM 1568 C C . PRO A 1 206 ? -7.120 7.076 13.534 1.00 97.94 206 PRO A C 1
ATOM 1570 O O . PRO A 1 206 ? -7.271 7.004 12.313 1.00 97.94 206 PRO A O 1
ATOM 1573 N N . TRP A 1 207 ? -7.762 6.268 14.378 1.00 97.75 207 TRP A N 1
ATOM 1574 C CA . TRP A 1 207 ? -8.826 5.343 13.970 1.00 97.75 207 TRP A CA 1
ATOM 1575 C C . TRP A 1 207 ? -10.090 6.083 13.495 1.00 97.75 207 TRP A C 1
ATOM 1577 O O . TRP A 1 207 ? -10.286 7.277 13.752 1.00 97.75 207 TRP A O 1
ATOM 1587 N N . VAL A 1 208 ? -10.971 5.371 12.790 1.00 97.50 208 VAL A N 1
ATOM 1588 C CA . VAL A 1 208 ? -12.184 5.928 12.168 1.00 97.50 208 VAL A CA 1
ATOM 1589 C C . VAL A 1 208 ? -13.458 5.383 12.805 1.00 97.50 208 VAL A C 1
ATOM 1591 O O . VAL A 1 208 ? -13.480 4.283 13.349 1.00 97.50 208 VAL A O 1
ATOM 1594 N N . LYS A 1 209 ? -14.539 6.161 12.727 1.00 96.44 209 LYS A N 1
ATOM 1595 C CA . LYS A 1 209 ? -15.858 5.809 13.260 1.00 96.44 209 LYS A CA 1
ATOM 1596 C C . LYS A 1 209 ? -16.772 5.310 12.147 1.00 96.44 209 LYS A C 1
ATOM 1598 O O . LYS A 1 209 ? -17.057 6.042 11.195 1.00 96.44 209 LYS A O 1
ATOM 1603 N N . LEU A 1 210 ? -17.240 4.076 12.294 1.00 93.50 210 LEU A N 1
ATOM 1604 C CA . LEU A 1 210 ? -18.204 3.425 11.419 1.00 93.50 210 LEU A CA 1
ATOM 1605 C C . LEU A 1 210 ? -19.596 3.448 12.078 1.00 93.50 210 LEU A C 1
ATOM 1607 O O . LEU A 1 210 ? -19.769 2.844 13.140 1.00 93.50 210 LEU A O 1
ATOM 1611 N N . PRO A 1 211 ? -20.607 4.097 11.476 1.00 91.88 211 PRO A N 1
ATOM 1612 C CA . PRO A 1 211 ? -21.963 4.070 12.008 1.00 91.88 211 PRO A CA 1
ATOM 1613 C C . PRO A 1 211 ? -22.602 2.689 11.807 1.00 91.88 211 PRO A C 1
ATOM 1615 O O . PRO A 1 211 ? -22.718 2.193 10.686 1.00 91.88 211 PRO A O 1
ATOM 1618 N N . LEU A 1 212 ? -23.086 2.086 12.892 1.00 86.38 212 LEU A N 1
ATOM 1619 C CA . LEU A 1 212 ? -23.874 0.856 12.879 1.00 86.38 212 LEU A CA 1
ATOM 1620 C C . LEU A 1 212 ? -25.351 1.205 13.082 1.00 86.38 212 LEU A C 1
ATOM 1622 O O . LEU A 1 212 ? -25.899 1.071 14.175 1.00 86.38 212 LEU A O 1
ATOM 1626 N N . TYR A 1 213 ? -26.016 1.641 12.007 1.00 82.44 213 TYR A N 1
ATOM 1627 C CA . TYR A 1 213 ? -27.398 2.144 12.061 1.00 82.44 213 TYR A CA 1
ATOM 1628 C C . TYR A 1 213 ? -28.385 1.179 12.730 1.00 82.44 213 TYR A C 1
ATOM 1630 O O . TYR A 1 213 ? -29.263 1.614 13.469 1.00 82.44 213 TYR A O 1
ATOM 1638 N N . ARG A 1 214 ? -28.225 -0.135 12.524 1.00 78.81 214 ARG A N 1
ATOM 1639 C CA . ARG A 1 214 ? -29.107 -1.150 13.127 1.00 78.81 214 ARG A CA 1
ATOM 1640 C C . ARG A 1 214 ? -28.937 -1.278 14.642 1.00 78.81 214 ARG A C 1
ATOM 1642 O O . ARG A 1 214 ? -29.891 -1.636 15.320 1.00 78.81 214 ARG A O 1
ATOM 1649 N N . LEU A 1 215 ? -27.749 -0.979 15.164 1.00 80.25 215 LEU A N 1
ATOM 1650 C CA . LEU A 1 215 ? -27.453 -0.995 16.599 1.00 80.25 215 LEU A CA 1
ATOM 1651 C C . LEU A 1 215 ? -27.593 0.392 17.240 1.00 80.25 215 LEU A C 1
ATOM 1653 O O . LEU A 1 215 ? -27.415 0.518 18.448 1.00 80.25 215 LEU A O 1
ATOM 1657 N N . ASN A 1 216 ? -27.903 1.422 16.441 1.00 85.12 216 ASN A N 1
ATOM 1658 C CA . ASN A 1 216 ? -27.891 2.824 16.852 1.00 85.12 216 ASN A CA 1
ATOM 1659 C C . ASN A 1 216 ? -26.605 3.193 17.621 1.00 85.12 216 ASN A C 1
ATOM 1661 O O . ASN A 1 216 ? -26.646 3.861 18.653 1.00 85.12 216 ASN A O 1
ATOM 1665 N N . SER A 1 217 ? -25.465 2.696 17.136 1.00 88.50 217 SER A N 1
ATOM 1666 C CA . SER A 1 217 ? -24.150 2.860 17.757 1.00 88.50 217 SER A CA 1
ATOM 1667 C C . SER A 1 217 ? -23.081 3.181 16.713 1.00 88.50 217 SER A C 1
ATOM 1669 O O . SER A 1 217 ? -23.313 3.074 15.507 1.00 88.50 217 SER A O 1
ATOM 1671 N N . GLU A 1 218 ? -21.900 3.588 17.172 1.00 90.81 218 GLU A N 1
ATOM 1672 C CA . GLU A 1 218 ? -20.710 3.740 16.336 1.00 90.81 218 GLU A CA 1
ATOM 1673 C C . GLU A 1 218 ? -19.662 2.717 16.767 1.00 90.81 218 GLU A C 1
ATOM 1675 O O . GLU A 1 218 ? -19.439 2.512 17.961 1.00 90.81 218 GLU A O 1
ATOM 1680 N N . LEU A 1 219 ? -19.013 2.089 15.791 1.00 92.31 219 LEU A N 1
ATOM 1681 C CA . LEU A 1 219 ? -17.863 1.226 16.013 1.00 92.31 219 LEU A CA 1
ATOM 1682 C C . LEU A 1 219 ? -16.598 1.982 15.618 1.00 92.31 219 LEU A C 1
ATOM 1684 O O . LEU A 1 219 ? -16.512 2.512 14.510 1.00 92.31 219 LEU A O 1
ATOM 1688 N N . ILE A 1 220 ? -15.621 2.038 16.518 1.00 95.12 220 ILE A N 1
ATOM 1689 C CA . ILE A 1 220 ? -14.309 2.608 16.217 1.00 95.12 220 ILE A CA 1
ATOM 1690 C C . ILE A 1 220 ? -13.438 1.488 15.652 1.00 95.12 220 ILE A C 1
ATOM 1692 O O . ILE A 1 220 ? -13.345 0.417 16.248 1.00 95.12 220 ILE A O 1
ATOM 1696 N N . LEU A 1 221 ? -12.852 1.721 14.480 1.00 95.94 221 LEU A N 1
ATOM 1697 C CA . LEU A 1 221 ? -12.063 0.734 13.754 1.00 95.94 221 LEU A CA 1
ATOM 1698 C C . LEU A 1 221 ? -10.716 1.310 13.312 1.00 95.94 221 LEU A C 1
ATOM 1700 O O . LEU A 1 221 ? -10.644 2.493 12.953 1.00 95.94 221 LEU A O 1
ATOM 1704 N N . PRO A 1 222 ? -9.676 0.464 13.237 1.00 97.62 222 PRO A N 1
ATOM 1705 C CA . PRO A 1 222 ? -8.431 0.798 12.560 1.00 97.62 222 PRO A CA 1
ATOM 1706 C C . PRO A 1 222 ? -8.698 1.266 11.123 1.00 97.62 222 PRO A C 1
ATOM 1708 O O . PRO A 1 222 ? -9.637 0.816 10.460 1.00 97.62 222 PRO A O 1
ATOM 1711 N N . ALA A 1 223 ? -7.890 2.204 10.637 1.00 97.50 223 ALA A N 1
ATOM 1712 C CA . ALA A 1 223 ? -8.134 2.884 9.374 1.00 97.50 223 ALA A CA 1
ATOM 1713 C C . ALA A 1 223 ? -7.563 2.141 8.159 1.00 97.50 223 ALA A C 1
ATOM 1715 O O . ALA A 1 223 ? -7.976 2.430 7.031 1.00 97.50 223 ALA A O 1
ATOM 1716 N N . SER A 1 224 ? -6.650 1.182 8.348 1.00 98.25 224 SER A N 1
ATOM 1717 C CA . SER A 1 224 ? -6.002 0.464 7.244 1.00 98.25 224 SER A CA 1
ATOM 1718 C C . SER A 1 224 ? -6.949 -0.124 6.185 1.00 98.25 224 SER A C 1
ATOM 1720 O O . SER A 1 224 ? -6.604 -0.009 5.004 1.00 98.25 224 SER A O 1
ATOM 1722 N N . PRO A 1 225 ? -8.154 -0.659 6.494 1.00 97.94 225 PRO A N 1
ATOM 1723 C CA . PRO A 1 225 ? -9.064 -1.154 5.459 1.00 97.94 225 PRO A CA 1
ATOM 1724 C C . PRO A 1 225 ? -9.639 -0.034 4.590 1.00 97.94 225 PRO A C 1
ATOM 1726 O O . PRO A 1 225 ? -9.728 -0.166 3.371 1.00 97.94 225 PRO A O 1
ATOM 1729 N N . LEU A 1 226 ? -9.975 1.105 5.197 1.00 97.69 226 LEU A N 1
ATOM 1730 C CA . LEU A 1 226 ? -10.428 2.295 4.479 1.00 97.69 226 LEU A CA 1
ATOM 1731 C C . LEU A 1 226 ? -9.311 2.856 3.597 1.00 97.69 226 LEU A C 1
ATOM 1733 O O . LEU A 1 226 ? -9.542 3.174 2.432 1.00 97.69 226 LEU A O 1
ATOM 1737 N N . VAL A 1 227 ? -8.087 2.939 4.121 1.00 98.25 227 VAL A N 1
ATOM 1738 C CA . VAL A 1 227 ? -6.931 3.437 3.365 1.00 98.25 227 VAL A CA 1
ATOM 1739 C C . VAL A 1 227 ? -6.623 2.521 2.177 1.00 98.25 227 VAL A C 1
ATOM 1741 O O . VAL A 1 227 ? -6.383 3.017 1.076 1.00 98.25 227 VAL A O 1
ATOM 1744 N N . ALA A 1 228 ? -6.685 1.199 2.365 1.00 98.19 228 ALA A N 1
ATOM 1745 C CA . ALA A 1 228 ? -6.495 0.228 1.290 1.00 98.19 228 ALA A CA 1
ATOM 1746 C C . ALA A 1 228 ? -7.518 0.413 0.156 1.00 98.19 228 ALA A C 1
ATOM 1748 O O . ALA A 1 228 ? -7.153 0.368 -1.020 1.00 98.19 228 ALA A O 1
ATOM 1749 N N . ALA A 1 229 ? -8.785 0.681 0.493 1.00 97.56 229 ALA A N 1
ATOM 1750 C CA . ALA A 1 229 ? -9.820 0.977 -0.496 1.00 97.56 229 ALA A CA 1
ATOM 1751 C C . ALA A 1 229 ? -9.520 2.272 -1.268 1.00 97.56 229 ALA A C 1
ATOM 1753 O O . ALA A 1 229 ? -9.591 2.297 -2.498 1.00 97.56 229 ALA A O 1
ATOM 1754 N N . VAL A 1 230 ? -9.106 3.332 -0.564 1.00 96.94 230 VAL A N 1
ATOM 1755 C CA . VAL A 1 230 ? -8.724 4.607 -1.191 1.00 96.94 230 VAL A CA 1
ATOM 1756 C C . VAL A 1 230 ? -7.531 4.433 -2.133 1.00 96.94 230 VAL A C 1
ATOM 1758 O O . VAL A 1 230 ? -7.551 4.979 -3.236 1.00 96.94 230 VAL A O 1
ATOM 1761 N N . TYR A 1 231 ? -6.521 3.641 -1.757 1.00 97.50 231 TYR A N 1
ATOM 1762 C CA . TYR A 1 231 ? -5.396 3.324 -2.645 1.00 97.50 231 TYR A CA 1
ATOM 1763 C C . TYR A 1 231 ? -5.889 2.672 -3.935 1.00 97.50 231 TYR A C 1
ATOM 1765 O O . TYR A 1 231 ? -5.509 3.110 -5.018 1.00 97.50 231 TYR A O 1
ATOM 1773 N N . GLY A 1 232 ? -6.772 1.676 -3.830 1.00 95.12 232 GLY A N 1
ATOM 1774 C CA . GLY A 1 232 ? -7.334 1.007 -4.999 1.00 95.12 232 GLY A CA 1
ATOM 1775 C C . GLY A 1 232 ? -8.116 1.949 -5.917 1.00 95.12 232 GLY A C 1
ATOM 1776 O O . GLY A 1 232 ? -7.940 1.910 -7.134 1.00 95.12 232 GLY A O 1
ATOM 1777 N N . ILE A 1 233 ? -8.922 2.854 -5.353 1.00 94.62 233 ILE A N 1
ATOM 1778 C CA . ILE A 1 233 ? -9.655 3.860 -6.138 1.00 94.62 233 ILE A CA 1
ATOM 1779 C C . ILE A 1 233 ? -8.699 4.798 -6.871 1.00 94.62 233 ILE A C 1
ATOM 1781 O O . ILE A 1 233 ? -8.882 5.059 -8.064 1.00 94.62 233 ILE A O 1
ATOM 1785 N N . VAL A 1 234 ? -7.705 5.339 -6.167 1.00 95.81 234 VAL A N 1
ATOM 1786 C CA . VAL A 1 234 ? -6.741 6.279 -6.751 1.00 95.81 234 VAL A CA 1
ATOM 1787 C C . VAL A 1 234 ? -5.963 5.600 -7.866 1.00 95.81 234 VAL A C 1
ATOM 1789 O O . VAL A 1 234 ? -5.858 6.152 -8.959 1.00 95.81 234 VAL A O 1
ATOM 1792 N N . ASP A 1 235 ? -5.485 4.383 -7.632 1.00 95.31 235 ASP A N 1
ATOM 1793 C CA . ASP A 1 235 ? -4.745 3.627 -8.630 1.00 95.31 235 ASP A CA 1
ATOM 1794 C C . ASP A 1 235 ? -5.586 3.375 -9.889 1.00 95.31 235 ASP A C 1
ATOM 1796 O O . ASP A 1 235 ? -5.119 3.634 -10.998 1.00 95.31 235 ASP A O 1
ATOM 1800 N N . ASN A 1 236 ? -6.842 2.947 -9.728 1.00 92.31 236 ASN A N 1
ATOM 1801 C CA . ASN A 1 236 ? -7.731 2.629 -10.849 1.00 92.31 236 ASN A CA 1
ATOM 1802 C C . ASN A 1 236 ? -8.197 3.871 -11.626 1.00 92.31 236 ASN A C 1
ATOM 1804 O O . ASN A 1 236 ? -8.437 3.795 -12.828 1.00 92.31 236 ASN A O 1
ATOM 1808 N N . SER A 1 237 ? -8.342 5.017 -10.957 1.00 93.00 237 SER A N 1
ATOM 1809 C CA . SER A 1 237 ? -8.844 6.251 -11.581 1.00 93.00 237 SER A CA 1
ATOM 1810 C C . SER A 1 237 ? -7.742 7.163 -12.117 1.00 93.00 237 SER A C 1
ATOM 1812 O O . SER A 1 237 ? -7.965 7.921 -13.062 1.00 93.00 237 SER A O 1
ATOM 1814 N N . ARG A 1 238 ? -6.560 7.129 -11.499 1.00 94.31 238 ARG A N 1
ATOM 1815 C CA . ARG A 1 238 ? -5.492 8.113 -11.706 1.00 94.31 238 ARG A CA 1
ATOM 1816 C C . ARG A 1 238 ? -4.097 7.521 -11.876 1.00 94.31 238 ARG A C 1
ATOM 1818 O O . ARG A 1 238 ? -3.178 8.279 -12.189 1.00 94.31 238 ARG A O 1
ATOM 1825 N N . GLY A 1 239 ? -3.951 6.213 -11.697 1.00 94.62 239 GLY A N 1
ATOM 1826 C CA . GLY A 1 239 ? -2.677 5.510 -11.732 1.00 94.62 239 GLY A CA 1
ATOM 1827 C C . GLY A 1 239 ? -1.935 5.558 -10.397 1.00 94.62 239 GLY A C 1
ATOM 1828 O O . GLY A 1 239 ? -2.013 6.528 -9.641 1.00 94.62 239 GLY A O 1
ATOM 1829 N N . VAL A 1 240 ? -1.141 4.514 -10.145 1.00 96.06 240 VAL A N 1
ATOM 1830 C CA . VAL A 1 240 ? -0.339 4.321 -8.916 1.00 96.06 240 VAL A CA 1
ATOM 1831 C C . VAL A 1 240 ? 0.661 5.459 -8.631 1.00 96.06 240 VAL A C 1
ATOM 1833 O O . VAL A 1 240 ? 1.144 5.627 -7.510 1.00 96.06 240 VAL A O 1
ATOM 1836 N N . TRP A 1 241 ? 0.953 6.291 -9.635 1.00 95.25 241 TRP A N 1
ATOM 1837 C CA . TRP A 1 241 ? 1.827 7.460 -9.522 1.00 95.25 241 TRP A CA 1
ATOM 1838 C C . TRP A 1 241 ? 1.161 8.681 -8.872 1.00 95.25 241 TRP A C 1
ATOM 1840 O O . TRP A 1 241 ? 1.877 9.607 -8.475 1.00 95.25 241 TRP A O 1
ATOM 1850 N N . LYS A 1 242 ? -0.170 8.708 -8.695 1.00 95.88 242 LYS A N 1
ATOM 1851 C CA . LYS A 1 242 ? -0.855 9.734 -7.888 1.00 95.88 242 LYS A CA 1
ATOM 1852 C C . LYS A 1 242 ? -0.748 9.384 -6.402 1.00 95.88 242 LYS A C 1
ATOM 1854 O O . LYS A 1 242 ? -1.150 8.318 -5.960 1.00 95.88 242 LYS A O 1
ATOM 1859 N N . ALA A 1 243 ? -0.242 10.328 -5.609 1.00 95.56 243 ALA A N 1
ATOM 1860 C CA . ALA A 1 243 ? -0.280 10.268 -4.147 1.00 95.56 243 ALA A CA 1
ATOM 1861 C C . ALA A 1 243 ? -1.712 10.038 -3.622 1.00 95.56 243 ALA A C 1
ATOM 1863 O O . ALA A 1 243 ? -2.589 10.828 -3.973 1.00 95.56 243 ALA A O 1
ATOM 1864 N N . PRO A 1 244 ? -1.966 9.041 -2.757 1.00 94.75 244 PRO A N 1
ATOM 1865 C CA . PRO A 1 244 ? -3.291 8.764 -2.194 1.00 94.75 244 PRO A CA 1
ATOM 1866 C C . PRO A 1 244 ? -3.614 9.683 -0.998 1.00 94.75 244 PRO A C 1
ATOM 1868 O O . PRO A 1 244 ? -3.982 9.230 0.081 1.00 94.75 244 PRO A O 1
ATOM 1871 N N . ALA A 1 245 ? -3.420 10.989 -1.186 1.00 92.94 245 ALA A N 1
ATOM 1872 C CA . ALA A 1 245 ? -3.720 12.040 -0.218 1.00 92.94 245 ALA A CA 1
ATOM 1873 C C . ALA A 1 245 ? -4.699 13.057 -0.809 1.00 92.94 245 ALA A C 1
ATOM 1875 O O . ALA A 1 245 ? -4.796 13.195 -2.036 1.00 92.94 245 ALA A O 1
ATOM 1876 N N . ASN A 1 246 ? -5.367 13.787 0.089 1.00 93.31 246 ASN A N 1
ATOM 1877 C CA . ASN A 1 246 ? -6.497 14.662 -0.216 1.00 93.31 246 ASN A CA 1
ATOM 1878 C C . ASN A 1 246 ? -7.679 13.898 -0.841 1.00 93.31 246 ASN A C 1
ATOM 1880 O O . ASN A 1 246 ? -8.398 14.418 -1.689 1.00 93.31 246 ASN A O 1
ATOM 1884 N N . GLU A 1 247 ? -7.839 12.638 -0.438 1.00 94.38 247 GLU A N 1
ATOM 1885 C CA . GLU A 1 247 ? -8.921 11.761 -0.873 1.00 94.38 247 GLU A CA 1
ATOM 1886 C C . GLU A 1 247 ? -9.908 11.591 0.282 1.00 94.38 247 GLU A C 1
ATOM 1888 O O . GLU A 1 247 ? -9.504 11.335 1.423 1.00 94.38 247 GLU A O 1
ATOM 1893 N N . SER A 1 248 ? -11.195 11.763 -0.019 1.00 92.62 248 SER A N 1
ATOM 1894 C CA . SER A 1 248 ? -12.270 11.680 0.968 1.00 92.62 248 SER A CA 1
ATOM 1895 C C . SER A 1 248 ? -12.705 10.231 1.177 1.00 92.62 248 SER A C 1
ATOM 1897 O O . SER A 1 248 ? -12.932 9.484 0.221 1.00 92.62 248 SER A O 1
ATOM 1899 N N . ALA A 1 249 ? -12.837 9.848 2.441 1.00 92.06 249 ALA A N 1
ATOM 1900 C CA . ALA A 1 249 ? -13.411 8.589 2.862 1.00 92.06 249 ALA A CA 1
ATOM 1901 C C . ALA A 1 249 ? -14.940 8.634 2.815 1.00 92.06 249 ALA A C 1
ATOM 1903 O O . ALA A 1 249 ? -15.578 9.662 3.045 1.00 92.06 249 ALA A O 1
ATOM 1904 N N . ARG A 1 250 ? -15.541 7.477 2.556 1.00 91.69 250 ARG A N 1
ATOM 1905 C CA . ARG A 1 250 ? -16.986 7.280 2.468 1.00 91.69 250 ARG A CA 1
ATOM 1906 C C . ARG A 1 250 ? -17.457 6.427 3.644 1.00 91.69 250 ARG A C 1
ATOM 1908 O O . ARG A 1 250 ? -16.700 5.634 4.198 1.00 91.69 250 ARG A O 1
ATOM 1915 N N . TYR A 1 251 ? -18.729 6.571 4.010 1.00 91.19 251 TYR A N 1
ATOM 1916 C CA . TYR A 1 251 ? -19.388 5.731 5.023 1.00 91.19 251 TYR A CA 1
ATOM 1917 C C . TYR A 1 251 ? -18.749 5.747 6.425 1.00 91.19 251 TYR A C 1
ATOM 1919 O O . TYR A 1 251 ? -19.014 4.862 7.232 1.00 91.19 251 TYR A O 1
ATOM 1927 N N . VAL A 1 252 ? -17.955 6.773 6.736 1.00 94.56 252 VAL A N 1
ATOM 1928 C CA . VAL A 1 252 ? -17.438 7.053 8.081 1.00 94.56 252 VAL A CA 1
ATOM 1929 C C . VAL A 1 252 ? -18.007 8.374 8.586 1.00 94.56 252 VAL A C 1
ATOM 1931 O O . VAL A 1 252 ? -18.176 9.319 7.815 1.00 94.56 252 VAL A O 1
ATOM 1934 N N . THR A 1 253 ? -18.316 8.449 9.878 1.00 93.81 253 THR A N 1
ATOM 1935 C CA . THR A 1 253 ? -18.899 9.650 10.508 1.00 93.81 253 THR A CA 1
ATOM 1936 C C . THR A 1 253 ? -17.847 10.566 11.118 1.00 93.81 253 THR A C 1
ATOM 1938 O O . THR A 1 253 ? -18.105 11.750 11.339 1.00 93.81 253 THR A O 1
ATOM 1941 N N . GLY A 1 254 ? -16.654 10.042 11.396 1.00 94.88 254 GLY A N 1
ATOM 1942 C CA . GLY A 1 254 ? -15.653 10.757 12.170 1.00 94.88 254 GLY A CA 1
ATOM 1943 C C . GLY A 1 254 ? -14.330 10.019 12.304 1.00 94.88 254 GLY A C 1
ATOM 1944 O O . GLY A 1 254 ? -14.197 8.854 11.935 1.00 94.88 254 GLY A O 1
ATOM 1945 N N . CYS A 1 255 ? -13.374 10.717 12.903 1.00 95.62 255 CYS A N 1
ATOM 1946 C CA . CYS A 1 255 ? -12.175 10.136 13.495 1.00 95.62 255 CYS A CA 1
ATOM 1947 C C . CYS A 1 255 ? -12.412 9.919 14.998 1.00 95.62 255 CYS A C 1
ATOM 1949 O O . CYS A 1 255 ? -13.203 10.650 15.606 1.00 95.62 255 CYS A O 1
ATOM 1951 N N . SER A 1 256 ? -11.725 8.955 15.613 1.00 95.69 256 SER A N 1
ATOM 1952 C CA . SER A 1 256 ? -11.703 8.793 17.077 1.00 95.69 256 SER A CA 1
ATOM 1953 C C . SER A 1 256 ? -11.174 10.058 17.763 1.00 95.69 256 SER A C 1
ATOM 1955 O O . SER A 1 256 ? -11.781 10.552 18.711 1.00 95.69 256 SER A O 1
ATOM 1957 N N . ILE A 1 257 ? -10.111 10.639 17.201 1.00 95.69 257 ILE A N 1
ATOM 1958 C CA . ILE A 1 257 ? -9.421 11.820 17.720 1.00 95.69 257 ILE A CA 1
ATOM 1959 C C . ILE A 1 257 ? -9.484 12.944 16.682 1.00 95.69 257 ILE A C 1
ATOM 1961 O O . ILE A 1 257 ? -9.197 12.755 15.500 1.00 95.69 257 ILE A O 1
ATOM 1965 N N . LYS A 1 258 ? -9.847 14.157 17.109 1.00 94.75 258 LYS A N 1
ATOM 1966 C CA . LYS A 1 258 ? -9.800 15.339 16.240 1.00 94.75 258 LYS A CA 1
ATOM 1967 C C . LYS A 1 258 ? -8.423 15.988 16.331 1.00 94.75 258 LYS A C 1
ATOM 1969 O O . LYS A 1 258 ? -8.073 16.542 17.368 1.00 94.75 258 LYS A O 1
ATOM 1974 N N . LEU A 1 259 ? -7.675 15.963 15.232 1.00 95.50 259 LEU A N 1
ATOM 1975 C CA . LEU A 1 259 ? -6.335 16.543 15.173 1.00 95.50 259 LEU A CA 1
ATOM 1976 C C . LEU A 1 259 ? -6.362 18.039 14.848 1.00 95.50 259 LEU A C 1
ATOM 1978 O O . LEU A 1 259 ? -7.079 18.495 13.957 1.00 95.50 259 LEU A O 1
ATOM 1982 N N . THR A 1 260 ? -5.526 18.797 15.549 1.00 95.12 260 THR A N 1
ATOM 1983 C CA . THR A 1 260 ? -5.155 20.169 15.186 1.00 95.12 260 THR A CA 1
ATOM 1984 C C . THR A 1 260 ? -4.064 20.172 14.115 1.00 95.12 260 THR A C 1
ATOM 1986 O O . THR A 1 260 ? -3.338 19.193 13.938 1.00 95.12 260 THR A O 1
ATOM 1989 N N . GLN A 1 261 ? -3.879 21.302 13.432 1.00 92.06 261 GLN A N 1
ATOM 1990 C CA . GLN A 1 261 ? -2.819 21.442 12.429 1.00 92.06 261 GLN A CA 1
ATOM 1991 C C . GLN A 1 261 ? -1.416 21.197 13.012 1.00 92.06 261 GLN A C 1
ATOM 1993 O O . GLN A 1 261 ? -0.598 20.534 12.381 1.00 92.06 261 GLN A O 1
ATOM 1998 N N . ALA A 1 262 ? -1.146 21.670 14.234 1.00 93.44 262 ALA A N 1
ATOM 1999 C CA . ALA A 1 262 ? 0.133 21.434 14.906 1.00 93.44 262 ALA A CA 1
ATOM 2000 C C . ALA A 1 262 ? 0.381 19.936 15.163 1.00 93.44 262 ALA A C 1
ATOM 2002 O O . ALA A 1 262 ? 1.489 19.443 14.955 1.00 93.44 262 ALA A O 1
ATOM 2003 N N . GLN A 1 263 ? -0.662 19.194 15.549 1.00 95.38 263 GLN A N 1
ATOM 2004 C CA . GLN A 1 263 ? -0.589 17.744 15.739 1.00 95.38 263 GLN A CA 1
ATOM 2005 C C . GLN A 1 263 ? -0.358 17.005 14.413 1.00 95.38 263 GLN A C 1
ATOM 2007 O O . GLN A 1 263 ? 0.506 16.137 14.343 1.00 95.38 263 GLN A O 1
ATOM 2012 N N . VAL A 1 264 ? -1.041 17.402 13.332 1.00 94.81 264 VAL A N 1
ATOM 2013 C CA . VAL A 1 264 ? -0.800 16.849 11.984 1.00 94.81 264 VAL A CA 1
ATOM 2014 C C . VAL A 1 264 ? 0.655 17.054 11.546 1.00 94.81 264 VAL A C 1
ATOM 2016 O O . VAL A 1 264 ? 1.279 16.137 11.008 1.00 94.81 264 VAL A O 1
ATOM 2019 N N . MET A 1 265 ? 1.232 18.229 11.810 1.00 91.38 265 MET A N 1
ATOM 2020 C CA . MET A 1 265 ? 2.642 18.502 11.505 1.00 91.38 265 MET A CA 1
ATOM 2021 C C . MET A 1 265 ? 3.584 17.636 12.353 1.00 91.38 265 MET A C 1
ATOM 2023 O O . MET A 1 265 ? 4.537 17.080 11.812 1.00 91.38 265 MET A O 1
ATOM 2027 N N . LYS A 1 266 ? 3.282 17.439 13.645 1.00 93.75 266 LYS A N 1
ATOM 2028 C CA . LYS A 1 266 ? 4.050 16.559 14.548 1.00 93.75 266 LYS A CA 1
ATOM 2029 C C . LYS A 1 266 ? 4.073 15.099 14.075 1.00 93.75 266 LYS A C 1
ATOM 2031 O O . LYS A 1 266 ? 5.080 14.413 14.263 1.00 93.75 266 LYS A O 1
ATOM 2036 N N . LEU A 1 267 ? 2.988 14.624 13.459 1.00 94.31 267 LEU A N 1
ATOM 2037 C CA . LEU A 1 267 ? 2.884 13.275 12.890 1.00 94.31 267 LEU A CA 1
ATOM 2038 C C . LEU A 1 267 ? 3.676 13.137 11.586 1.00 94.31 267 LEU A C 1
ATOM 2040 O O . LEU A 1 267 ? 4.471 12.209 11.432 1.00 94.31 267 LEU A O 1
ATOM 2044 N N . THR A 1 268 ? 3.457 14.070 10.660 1.00 90.00 268 THR A N 1
ATOM 2045 C CA . THR A 1 268 ? 3.923 13.949 9.272 1.00 90.00 268 THR A CA 1
ATOM 2046 C C . THR A 1 268 ? 5.353 14.424 9.070 1.00 90.00 268 THR A C 1
ATOM 2048 O O . THR A 1 268 ? 6.035 13.879 8.210 1.00 90.00 268 THR A O 1
ATOM 2051 N N . SER A 1 269 ? 5.803 15.428 9.827 1.00 86.25 269 SER A N 1
ATOM 2052 C CA . SER A 1 269 ? 7.146 16.024 9.763 1.00 86.25 269 SER A CA 1
ATOM 2053 C C . SER A 1 269 ? 7.740 16.141 11.173 1.00 86.25 269 SER A C 1
ATOM 2055 O O . SER A 1 269 ? 7.868 17.250 11.699 1.00 86.25 269 SER A O 1
ATOM 2057 N N . PRO A 1 270 ? 8.050 15.008 11.823 1.00 86.00 270 PRO A N 1
ATOM 2058 C CA . PRO A 1 270 ? 8.592 15.004 13.175 1.00 86.00 270 PRO A CA 1
ATOM 2059 C C . PRO A 1 270 ? 9.869 15.836 13.323 1.00 86.00 270 PRO A C 1
ATOM 2061 O O . PRO A 1 270 ? 10.822 15.672 12.565 1.00 86.00 270 PRO A O 1
ATOM 2064 N N . SER A 1 271 ? 9.932 16.662 14.369 1.00 84.38 271 SER A N 1
ATOM 2065 C CA . SER A 1 271 ? 11.162 17.365 14.757 1.00 84.38 271 SER A CA 1
ATOM 2066 C C . SER A 1 271 ? 12.187 16.453 15.437 1.00 84.38 271 SER A C 1
ATOM 2068 O O . SER A 1 271 ? 13.359 16.803 15.512 1.00 84.38 271 SER A O 1
ATOM 2070 N N . ASP A 1 272 ? 11.744 15.306 15.958 1.00 82.62 272 ASP A N 1
ATOM 2071 C CA . ASP A 1 272 ? 12.578 14.303 16.633 1.00 82.62 272 ASP A CA 1
ATOM 2072 C C . ASP A 1 272 ? 13.282 13.345 15.652 1.00 82.62 272 ASP A C 1
ATOM 2074 O O . ASP A 1 272 ? 14.029 12.471 16.084 1.00 82.62 272 ASP A O 1
ATOM 2078 N N . GLY A 1 273 ? 13.060 13.503 14.340 1.00 83.56 273 GLY A N 1
ATOM 2079 C CA . GLY A 1 273 ? 13.602 12.614 13.310 1.00 83.56 273 GLY A CA 1
ATOM 2080 C C . GLY A 1 273 ? 12.979 11.214 13.299 1.00 83.56 273 GLY A C 1
ATOM 2081 O O . GLY A 1 273 ? 13.505 10.329 12.628 1.00 83.56 273 GLY A O 1
ATOM 2082 N N . GLY A 1 274 ? 11.883 10.994 14.033 1.00 90.56 274 GLY A N 1
ATOM 2083 C CA . GLY A 1 274 ? 11.159 9.729 14.037 1.00 90.56 274 GLY A CA 1
ATOM 2084 C C . GLY A 1 274 ? 10.467 9.432 12.706 1.00 90.56 274 GLY A C 1
ATOM 2085 O O . GLY A 1 274 ? 10.388 10.272 11.812 1.00 90.56 274 GLY A O 1
ATOM 2086 N N . VAL A 1 275 ? 9.920 8.225 12.577 1.00 95.44 275 VAL A N 1
ATOM 2087 C CA . VAL A 1 275 ? 9.183 7.828 11.369 1.00 95.44 275 VAL A CA 1
ATOM 2088 C C . VAL A 1 275 ? 7.972 8.733 11.104 1.00 95.44 275 VAL A C 1
ATOM 2090 O O . VAL A 1 275 ? 7.319 9.216 12.044 1.00 95.44 275 VAL A O 1
ATOM 2093 N N . ASN A 1 276 ? 7.645 8.945 9.823 1.00 96.69 276 ASN A N 1
ATOM 2094 C CA . ASN A 1 276 ? 6.449 9.711 9.460 1.00 96.69 276 ASN A CA 1
ATOM 2095 C C . ASN A 1 276 ? 5.183 8.890 9.711 1.00 96.69 276 ASN A C 1
ATOM 2097 O O . ASN A 1 276 ? 5.129 7.695 9.419 1.00 96.69 276 ASN A O 1
ATOM 2101 N N . ILE A 1 277 ? 4.132 9.568 10.162 1.00 97.81 277 ILE A N 1
ATOM 2102 C CA . ILE A 1 277 ? 2.786 9.013 10.308 1.00 97.81 277 ILE A CA 1
ATOM 2103 C C . ILE A 1 277 ? 1.828 9.916 9.528 1.00 97.81 277 ILE A C 1
ATOM 2105 O O . ILE A 1 277 ? 1.869 11.141 9.666 1.00 97.81 277 ILE A O 1
ATOM 2109 N N . ASN A 1 278 ? 0.981 9.329 8.685 1.00 97.69 278 ASN A N 1
ATOM 2110 C CA . ASN A 1 278 ? -0.018 10.070 7.91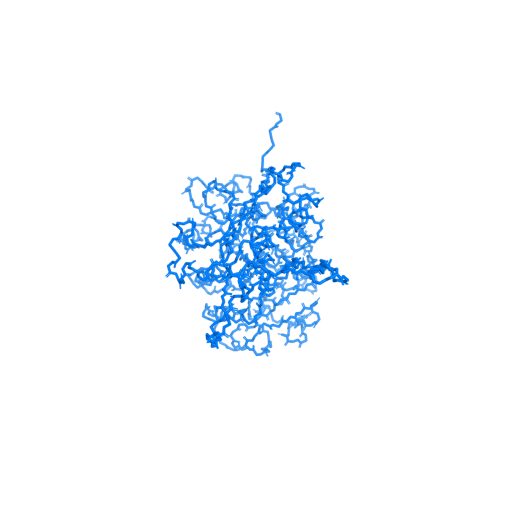8 1.00 97.69 278 ASN A CA 1
ATOM 2111 C C . ASN A 1 278 ? -1.253 10.329 8.781 1.00 97.69 278 ASN A C 1
ATOM 2113 O O . ASN A 1 278 ? -1.679 9.460 9.543 1.00 97.69 278 ASN A O 1
ATOM 2117 N N . ALA A 1 279 ? -1.841 11.516 8.646 1.00 97.31 279 ALA A N 1
ATOM 2118 C CA . ALA A 1 279 ? -3.016 11.889 9.417 1.00 97.31 279 ALA A CA 1
ATOM 2119 C C . ALA A 1 279 ? -4.308 11.552 8.661 1.00 97.31 279 ALA A C 1
ATOM 2121 O O . ALA A 1 279 ? -4.361 11.640 7.436 1.00 97.31 279 ALA A O 1
ATOM 2122 N N . ILE A 1 280 ? -5.376 11.235 9.385 1.00 97.69 280 ILE A N 1
ATOM 2123 C CA . ILE A 1 280 ? -6.748 11.235 8.873 1.00 97.69 280 ILE A CA 1
ATOM 2124 C C . ILE A 1 280 ? -7.499 12.333 9.613 1.00 97.69 280 ILE A C 1
ATOM 2126 O O . ILE A 1 280 ? -7.567 12.342 10.843 1.00 97.69 280 ILE A O 1
ATOM 2130 N N . ILE A 1 281 ? -8.034 13.296 8.868 1.00 96.38 281 ILE A N 1
ATOM 2131 C CA . ILE A 1 281 ? -8.642 14.495 9.450 1.00 96.38 281 ILE A CA 1
ATOM 2132 C C . ILE A 1 281 ? -10.070 14.683 8.964 1.00 96.38 281 ILE A C 1
ATOM 2134 O O . ILE A 1 281 ? -10.426 14.265 7.867 1.00 96.38 281 ILE A O 1
ATOM 2138 N N . LEU A 1 282 ? -10.869 15.405 9.744 1.00 94.94 282 LEU A N 1
ATOM 2139 C CA . LEU A 1 282 ? -12.099 16.006 9.245 1.00 94.94 282 LEU A CA 1
ATOM 2140 C C . LEU A 1 282 ? -11.755 17.327 8.546 1.00 94.94 282 LEU A C 1
ATOM 2142 O O . LEU A 1 282 ? -11.572 18.351 9.208 1.00 94.94 282 LEU A O 1
ATOM 2146 N N . ALA A 1 283 ? -11.656 17.295 7.218 1.00 92.94 283 ALA A N 1
ATOM 2147 C CA . ALA A 1 283 ? -11.406 18.475 6.403 1.00 92.94 283 ALA A CA 1
ATOM 2148 C C . ALA A 1 283 ? -12.719 19.261 6.194 1.00 92.94 283 ALA A C 1
ATOM 2150 O O . ALA A 1 283 ? -13.700 18.696 5.691 1.00 92.94 283 ALA A O 1
ATOM 2151 N N . PRO A 1 284 ? -12.780 20.556 6.568 1.00 88.88 284 PRO A N 1
ATOM 2152 C CA . PRO A 1 284 ? -13.984 21.368 6.400 1.00 88.88 284 PRO A CA 1
ATOM 2153 C C . PRO A 1 284 ? -14.469 21.389 4.944 1.00 88.88 284 PRO A C 1
ATOM 2155 O O . PRO A 1 284 ? -13.694 21.662 4.034 1.00 88.88 284 PRO A O 1
ATOM 2158 N N . GLY A 1 285 ? -15.752 21.088 4.720 1.00 88.12 285 GLY A N 1
ATOM 2159 C CA . GLY A 1 285 ? -16.369 21.073 3.385 1.00 88.12 285 GLY A CA 1
ATOM 2160 C C . GLY A 1 285 ? -16.039 19.856 2.507 1.00 88.12 285 GLY A C 1
ATOM 2161 O O . GLY A 1 285 ? -16.670 19.696 1.468 1.00 88.12 285 GLY A O 1
ATOM 2162 N N . VAL A 1 286 ? -15.108 18.988 2.923 1.00 90.88 286 VAL A N 1
ATOM 2163 C CA . VAL A 1 286 ? -14.701 17.777 2.177 1.00 90.88 286 VAL A CA 1
ATOM 2164 C C . VAL A 1 286 ? -15.106 16.490 2.905 1.00 90.88 286 VAL A C 1
ATOM 2166 O O . VAL A 1 286 ? -15.499 15.515 2.266 1.00 90.88 286 VAL A O 1
ATOM 2169 N N . GLY A 1 287 ? -15.049 16.487 4.240 1.00 93.12 287 GLY A N 1
ATOM 2170 C CA . GLY A 1 287 ? -15.319 15.310 5.070 1.00 93.12 287 GLY A CA 1
ATOM 2171 C C . GLY A 1 287 ? -14.043 14.642 5.584 1.00 93.12 287 GLY A C 1
ATOM 2172 O O . GLY A 1 287 ? -12.978 15.263 5.654 1.00 93.12 287 GLY A O 1
ATOM 2173 N N . ILE A 1 288 ? -14.152 13.379 5.997 1.00 96.44 288 ILE A N 1
ATOM 2174 C CA . ILE A 1 288 ? -13.010 12.607 6.501 1.00 96.44 288 ILE A CA 1
ATOM 2175 C C . ILE A 1 288 ? -12.030 12.364 5.359 1.00 96.44 288 ILE A C 1
ATOM 2177 O O . ILE A 1 288 ? -12.414 11.843 4.324 1.00 96.44 288 ILE A O 1
ATOM 2181 N N . THR A 1 289 ? -10.780 12.781 5.526 1.00 96.50 289 THR A N 1
ATOM 2182 C CA . THR A 1 289 ? -9.803 12.888 4.439 1.00 96.50 289 THR A CA 1
ATOM 2183 C C . THR A 1 289 ? -8.465 12.297 4.854 1.00 96.50 289 THR A C 1
ATOM 2185 O O . THR A 1 289 ? -7.971 12.577 5.950 1.00 96.50 289 THR A O 1
ATOM 2188 N N . LEU A 1 290 ? -7.848 11.531 3.951 1.00 96.62 290 LEU A N 1
ATOM 2189 C CA . LEU A 1 290 ? -6.464 11.081 4.100 1.00 96.62 290 LEU A CA 1
ATOM 2190 C C . LEU A 1 290 ? -5.520 12.266 3.881 1.00 96.62 290 LEU A C 1
ATOM 2192 O O . LEU A 1 290 ? -5.408 12.806 2.777 1.00 96.62 290 LEU A O 1
ATOM 2196 N N . TRP A 1 291 ? -4.820 12.655 4.938 1.00 94.69 291 TRP A N 1
ATOM 2197 C CA . TRP A 1 291 ? -3.948 13.819 4.996 1.00 94.69 291 TRP A CA 1
ATOM 2198 C C . TRP A 1 291 ? -2.486 13.406 5.181 1.00 94.69 291 TRP A C 1
ATOM 2200 O O . TRP A 1 291 ? -1.899 13.484 6.263 1.00 94.69 291 TRP A O 1
ATOM 2210 N N . GLY A 1 292 ? -1.898 12.934 4.086 1.00 92.00 292 GLY A N 1
ATOM 2211 C CA . GLY A 1 292 ? -0.500 12.523 4.022 1.00 92.00 292 GLY A CA 1
ATOM 2212 C C . GLY A 1 292 ? -0.288 11.407 3.006 1.00 92.00 292 GLY A C 1
ATOM 2213 O O . GLY A 1 292 ? -1.153 10.556 2.808 1.00 92.00 292 GLY A O 1
ATOM 2214 N N . ALA A 1 293 ? 0.865 11.432 2.343 1.00 95.25 293 ALA A N 1
ATOM 2215 C CA . ALA A 1 293 ? 1.288 10.398 1.400 1.00 95.25 293 ALA A CA 1
ATOM 2216 C C . ALA A 1 293 ? 2.747 9.985 1.639 1.00 95.25 293 ALA A C 1
ATOM 2218 O O . ALA A 1 293 ? 3.482 9.716 0.684 1.00 95.25 293 ALA A O 1
ATOM 2219 N N . ARG A 1 294 ? 3.181 9.972 2.904 1.00 96.31 294 ARG A N 1
ATOM 2220 C CA . ARG A 1 294 ? 4.539 9.586 3.295 1.00 96.31 294 ARG A CA 1
ATOM 2221 C C . ARG A 1 294 ? 4.613 8.120 3.720 1.00 96.31 294 ARG A C 1
ATOM 2223 O O . ARG A 1 294 ? 3.710 7.602 4.369 1.00 96.31 294 ARG A O 1
ATOM 2230 N N . THR A 1 295 ? 5.695 7.455 3.343 1.00 97.69 295 THR A N 1
ATOM 2231 C CA . THR A 1 295 ? 6.121 6.182 3.934 1.00 97.69 295 THR A CA 1
ATOM 2232 C C . THR A 1 295 ? 6.712 6.443 5.322 1.00 97.69 295 THR A C 1
ATOM 2234 O O . THR A 1 295 ? 6.826 7.596 5.754 1.00 97.69 295 THR A O 1
ATOM 2237 N N . LEU A 1 296 ? 7.120 5.391 6.031 1.00 97.75 296 LEU A N 1
ATOM 2238 C CA . LEU A 1 296 ? 7.725 5.535 7.359 1.00 97.75 296 LEU A CA 1
ATOM 2239 C C . LEU A 1 296 ? 9.126 6.176 7.322 1.00 97.75 296 LEU A C 1
ATOM 2241 O O . LEU A 1 296 ? 9.602 6.618 8.361 1.00 97.75 296 LEU A O 1
ATOM 2245 N N . ILE A 1 297 ? 9.774 6.263 6.152 1.00 95.06 297 ILE A N 1
ATOM 2246 C CA . ILE A 1 297 ? 11.135 6.806 5.984 1.00 95.06 297 ILE A CA 1
ATOM 2247 C C . ILE A 1 297 ? 11.230 8.259 6.484 1.00 95.06 297 ILE A C 1
ATOM 2249 O O . ILE A 1 297 ? 10.638 9.139 5.855 1.00 95.06 297 ILE A O 1
ATOM 2253 N N . PRO A 1 298 ? 12.010 8.574 7.529 1.00 91.81 298 PRO A N 1
ATOM 2254 C CA . PRO A 1 298 ? 12.201 9.961 7.960 1.00 91.81 298 PRO A CA 1
ATOM 2255 C C . PRO A 1 298 ? 13.042 10.788 6.971 1.00 91.81 298 PRO A C 1
ATOM 2257 O O . PRO A 1 298 ? 12.849 11.998 6.829 1.00 91.81 298 PRO A O 1
ATOM 2260 N N . GLU A 1 299 ? 13.967 10.154 6.249 1.00 88.06 299 GLU A N 1
ATOM 2261 C CA . GLU A 1 299 ? 14.886 10.816 5.332 1.00 88.06 299 GLU A CA 1
ATOM 2262 C C . GLU A 1 299 ? 14.180 11.463 4.129 1.00 88.06 299 GLU A C 1
ATOM 2264 O O . GLU A 1 299 ? 13.240 10.931 3.534 1.00 88.06 299 GLU A O 1
ATOM 2269 N N . ALA A 1 300 ? 14.702 12.612 3.690 1.00 86.69 300 ALA A N 1
ATOM 2270 C CA . ALA A 1 300 ? 14.214 13.357 2.528 1.00 86.69 300 ALA A CA 1
ATOM 2271 C C . ALA A 1 300 ? 14.654 12.735 1.183 1.00 86.69 300 ALA A C 1
ATOM 2273 O O . ALA A 1 300 ? 15.219 13.403 0.317 1.00 86.69 300 ALA A O 1
ATOM 2274 N N . VAL A 1 301 ? 14.386 11.443 0.996 1.00 90.12 301 VAL A N 1
ATOM 2275 C CA . VAL A 1 301 ? 14.647 10.695 -0.243 1.00 90.12 301 VAL A CA 1
ATOM 2276 C C . VAL A 1 301 ? 13.362 10.523 -1.066 1.00 90.12 301 VAL A C 1
ATOM 2278 O O . VAL A 1 301 ? 12.267 10.577 -0.512 1.00 90.12 301 VAL A O 1
ATOM 2281 N N . PRO A 1 302 ? 13.429 10.279 -2.392 1.00 88.19 302 PRO A N 1
ATOM 2282 C CA . PRO A 1 302 ? 12.223 10.115 -3.211 1.00 88.19 302 PRO A CA 1
ATOM 2283 C C . PRO A 1 302 ? 11.271 9.012 -2.722 1.00 88.19 302 PRO A C 1
ATOM 2285 O O . PRO A 1 302 ? 10.057 9.181 -2.796 1.00 88.19 302 PRO A O 1
ATOM 2288 N N . ALA A 1 303 ? 11.814 7.915 -2.182 1.00 88.69 303 ALA A N 1
ATOM 2289 C CA . ALA A 1 303 ? 11.038 6.800 -1.633 1.00 88.69 303 ALA A CA 1
ATOM 2290 C C . ALA A 1 303 ? 10.265 7.151 -0.343 1.00 88.69 303 ALA A C 1
ATOM 2292 O O . ALA A 1 303 ? 9.459 6.345 0.115 1.00 88.69 303 ALA A O 1
ATOM 2293 N N . ARG A 1 304 ? 10.452 8.362 0.210 1.00 93.69 304 ARG A N 1
ATOM 2294 C CA . ARG A 1 304 ? 9.622 8.905 1.295 1.00 93.69 304 ARG A CA 1
ATOM 2295 C C . ARG A 1 304 ? 8.154 9.016 0.892 1.00 93.69 304 ARG A C 1
ATOM 2297 O O . ARG A 1 304 ? 7.295 9.075 1.756 1.00 93.69 304 ARG A O 1
ATOM 2304 N N . PHE A 1 305 ? 7.840 9.067 -0.401 1.00 96.12 305 PHE A N 1
ATOM 2305 C CA . PHE A 1 305 ? 6.467 9.193 -0.881 1.00 96.12 305 PHE A CA 1
ATOM 2306 C C . PHE A 1 305 ? 5.871 7.853 -1.301 1.00 96.12 305 PHE A C 1
ATOM 2308 O O . PHE A 1 305 ? 6.470 7.107 -2.080 1.00 96.12 305 PHE A O 1
ATOM 2315 N N . ILE A 1 306 ? 4.646 7.595 -0.843 1.00 97.31 306 ILE A N 1
ATOM 2316 C CA . ILE A 1 306 ? 3.899 6.356 -1.086 1.00 97.31 306 ILE A CA 1
ATOM 2317 C C . ILE A 1 306 ? 3.745 6.095 -2.585 1.00 97.31 306 ILE A C 1
ATOM 2319 O O . ILE A 1 306 ? 4.066 5.006 -3.054 1.00 97.31 306 ILE A O 1
ATOM 2323 N N . ASN A 1 307 ? 3.315 7.092 -3.363 1.00 95.88 307 ASN A N 1
ATOM 2324 C CA . ASN A 1 307 ? 3.149 6.941 -4.811 1.00 95.88 307 ASN A CA 1
ATOM 2325 C C . ASN A 1 307 ? 4.471 6.654 -5.525 1.00 95.88 307 ASN A C 1
ATOM 2327 O O . ASN A 1 307 ? 4.507 5.842 -6.446 1.00 95.88 307 ASN A O 1
ATOM 2331 N N . VAL A 1 308 ? 5.571 7.273 -5.086 1.00 95.94 308 VAL A N 1
ATOM 2332 C CA . VAL A 1 308 ? 6.892 7.039 -5.679 1.00 95.94 308 VAL A CA 1
ATOM 2333 C C . VAL A 1 308 ? 7.333 5.602 -5.419 1.00 95.94 308 VAL A C 1
ATOM 2335 O O . VAL A 1 308 ? 7.661 4.893 -6.369 1.00 95.94 308 VAL A O 1
ATOM 2338 N N . LYS A 1 309 ? 7.291 5.139 -4.162 1.00 95.88 309 LYS A N 1
ATOM 2339 C CA . LYS A 1 309 ? 7.648 3.756 -3.829 1.00 95.88 309 LYS A CA 1
ATOM 2340 C C . LYS A 1 309 ? 6.747 2.756 -4.548 1.00 95.88 309 LYS A C 1
ATOM 2342 O O . LYS A 1 309 ? 7.265 1.855 -5.204 1.00 95.88 309 LYS A O 1
ATOM 2347 N N . ARG A 1 310 ? 5.423 2.903 -4.435 1.00 96.81 310 ARG A N 1
ATOM 2348 C CA . ARG A 1 310 ? 4.461 1.958 -5.023 1.00 96.81 310 ARG A CA 1
ATOM 2349 C C . ARG A 1 310 ? 4.620 1.880 -6.538 1.00 96.81 310 ARG A C 1
ATOM 2351 O O . ARG A 1 310 ? 4.638 0.778 -7.072 1.00 96.81 310 ARG A O 1
ATOM 2358 N N . THR A 1 311 ? 4.855 3.005 -7.218 1.00 96.25 311 THR A N 1
ATOM 2359 C CA . THR A 1 311 ? 5.113 2.995 -8.667 1.00 96.25 311 THR A CA 1
ATOM 2360 C C . THR A 1 311 ? 6.427 2.299 -9.019 1.00 96.25 311 THR A C 1
ATOM 2362 O O . THR A 1 311 ? 6.475 1.531 -9.975 1.00 96.25 311 THR A O 1
ATOM 2365 N N . LEU A 1 312 ? 7.499 2.516 -8.250 1.00 95.12 312 LEU A N 1
ATOM 2366 C CA . LEU A 1 312 ? 8.762 1.806 -8.473 1.00 95.12 312 LEU A CA 1
ATOM 2367 C C . LEU A 1 312 ? 8.600 0.291 -8.275 1.00 95.12 312 LEU A C 1
ATOM 2369 O O . LEU A 1 312 ? 9.086 -0.479 -9.101 1.00 95.12 312 LEU A O 1
ATOM 2373 N N . SER A 1 313 ? 7.883 -0.136 -7.231 1.00 95.06 313 SER A N 1
ATOM 2374 C CA . SER A 1 313 ? 7.568 -1.551 -6.991 1.00 95.06 313 SER A CA 1
ATOM 2375 C C . SER A 1 313 ? 6.698 -2.144 -8.103 1.00 95.06 313 SER A C 1
ATOM 2377 O O . SER A 1 313 ? 6.965 -3.256 -8.560 1.00 95.06 313 SER A O 1
ATOM 2379 N N . PHE A 1 314 ? 5.703 -1.395 -8.581 1.00 95.88 314 PHE A N 1
ATOM 2380 C CA . PHE A 1 314 ? 4.841 -1.771 -9.700 1.00 95.88 314 PHE A CA 1
ATOM 2381 C C . PHE A 1 314 ? 5.636 -1.990 -10.994 1.00 95.88 314 PHE A C 1
ATOM 2383 O O . PHE A 1 314 ? 5.523 -3.044 -11.624 1.00 95.88 314 PHE A O 1
ATOM 2390 N N . LEU A 1 315 ? 6.487 -1.026 -11.369 1.00 95.75 315 LEU A N 1
ATOM 2391 C CA . LEU A 1 315 ? 7.331 -1.123 -12.561 1.00 95.75 315 LEU A CA 1
ATOM 2392 C C . LEU A 1 315 ? 8.324 -2.282 -12.438 1.00 95.75 315 LEU A C 1
ATOM 2394 O O . LEU A 1 315 ? 8.438 -3.078 -13.368 1.00 95.75 315 LEU A O 1
ATOM 2398 N N . LYS A 1 316 ? 8.996 -2.422 -11.284 1.00 94.12 316 LYS A N 1
ATOM 2399 C CA . LYS A 1 316 ? 9.917 -3.540 -11.025 1.00 94.12 316 LYS A CA 1
ATOM 2400 C C . LYS A 1 316 ? 9.209 -4.879 -11.212 1.00 94.12 316 LYS A C 1
ATOM 2402 O O . LYS A 1 316 ? 9.729 -5.726 -11.931 1.00 94.12 316 LYS A O 1
ATOM 2407 N N . SER A 1 317 ? 8.038 -5.060 -10.607 1.00 93.62 317 SER A N 1
ATOM 2408 C CA . SER A 1 317 ? 7.309 -6.335 -10.628 1.00 93.62 317 SER A CA 1
ATOM 2409 C C . SER A 1 317 ? 6.799 -6.683 -12.022 1.00 93.62 317 SER A C 1
ATOM 2411 O O . SER A 1 317 ? 7.012 -7.799 -12.488 1.00 93.62 317 SER A O 1
ATOM 2413 N N . SER A 1 318 ? 6.198 -5.711 -12.713 1.00 94.38 318 SER A N 1
ATOM 2414 C CA . SER A 1 318 ? 5.660 -5.889 -14.070 1.00 94.38 318 SER A CA 1
ATOM 2415 C C . SER A 1 318 ? 6.764 -6.256 -15.061 1.00 94.38 318 SER A C 1
ATOM 2417 O O . SER A 1 318 ? 6.647 -7.229 -15.807 1.00 94.38 318 SER A O 1
ATOM 2419 N N . ILE A 1 319 ? 7.885 -5.525 -15.020 1.00 94.38 319 ILE A N 1
ATOM 2420 C CA . ILE A 1 319 ? 9.027 -5.790 -15.897 1.00 94.38 319 ILE A CA 1
ATOM 2421 C C . ILE A 1 319 ? 9.671 -7.135 -15.536 1.00 94.38 319 ILE A C 1
ATOM 2423 O O . ILE A 1 319 ? 9.873 -7.954 -16.424 1.00 94.38 319 ILE A O 1
ATOM 2427 N N . SER A 1 320 ? 9.953 -7.401 -14.256 1.00 90.75 320 SER A N 1
ATOM 2428 C CA . SER A 1 320 ? 10.645 -8.635 -13.842 1.00 90.75 320 SER A CA 1
ATOM 2429 C C . SER A 1 320 ? 9.833 -9.885 -14.173 1.00 90.75 320 SER A C 1
ATOM 2431 O O . SER A 1 320 ? 10.376 -10.829 -14.736 1.00 90.75 320 SER A O 1
ATOM 2433 N N . SER A 1 321 ? 8.527 -9.874 -13.884 1.00 88.62 321 SER A N 1
ATOM 2434 C CA . SER A 1 321 ? 7.639 -11.004 -14.176 1.00 88.62 321 SER A CA 1
ATOM 2435 C C . SER A 1 321 ? 7.548 -11.285 -15.677 1.00 88.62 321 SER A C 1
ATOM 2437 O O . SER A 1 321 ? 7.569 -12.442 -16.093 1.00 88.62 321 SER A O 1
ATOM 2439 N N . SER A 1 322 ? 7.521 -10.230 -16.495 1.00 90.31 322 SER A N 1
ATOM 2440 C CA . SER A 1 322 ? 7.437 -10.352 -17.950 1.00 90.31 322 SER A CA 1
ATOM 2441 C C . SER A 1 322 ? 8.757 -10.835 -18.560 1.00 90.31 322 SER A C 1
ATOM 2443 O O . SER A 1 322 ? 8.759 -11.734 -19.396 1.00 90.31 322 SER A O 1
ATOM 2445 N N . LEU A 1 323 ? 9.900 -10.304 -18.116 1.00 90.50 323 LEU A N 1
ATOM 2446 C CA . LEU A 1 323 ? 11.212 -10.661 -18.669 1.00 90.50 323 LEU A CA 1
ATOM 2447 C C . LEU A 1 323 ? 11.621 -12.126 -18.428 1.00 90.50 323 LEU A C 1
ATOM 2449 O O . LEU A 1 323 ? 12.627 -12.568 -18.981 1.00 90.50 323 LEU A O 1
ATOM 2453 N N . ASN A 1 324 ? 10.827 -12.901 -17.683 1.00 85.12 324 ASN A N 1
ATOM 2454 C CA . ASN A 1 324 ? 11.012 -14.341 -17.536 1.00 85.12 324 ASN A CA 1
ATOM 2455 C C . ASN A 1 324 ? 11.026 -15.106 -18.877 1.00 85.12 324 ASN A C 1
ATOM 2457 O O . ASN A 1 324 ? 11.576 -16.200 -18.946 1.00 85.12 324 ASN A O 1
ATOM 2461 N N . CYS A 1 325 ? 10.466 -14.546 -19.954 1.00 83.06 325 CYS A N 1
ATOM 2462 C CA . CYS A 1 325 ? 10.549 -15.143 -21.291 1.00 83.06 325 CYS A CA 1
ATOM 2463 C C . CYS A 1 325 ? 11.976 -15.187 -21.864 1.00 83.06 325 CYS A C 1
ATOM 2465 O O . CYS A 1 325 ? 12.256 -16.027 -22.707 1.00 83.06 325 CYS A O 1
ATOM 2467 N N . PHE A 1 326 ? 12.873 -14.310 -21.399 1.00 86.06 326 PHE A N 1
ATOM 2468 C CA . PHE A 1 326 ? 14.280 -14.288 -21.802 1.00 86.06 326 PHE A CA 1
ATOM 2469 C C . PHE A 1 326 ? 15.152 -15.206 -20.932 1.00 86.06 326 PHE A C 1
ATOM 2471 O O . PHE A 1 326 ? 16.366 -15.279 -21.130 1.00 86.06 326 PHE A O 1
ATOM 2478 N N . LEU A 1 327 ? 14.568 -15.897 -19.943 1.00 82.06 327 LEU A N 1
ATOM 2479 C CA . LEU A 1 327 ? 15.297 -16.912 -19.186 1.00 82.06 327 LEU A CA 1
ATOM 2480 C C . LEU A 1 327 ? 15.707 -18.033 -20.142 1.00 82.06 327 LEU A C 1
ATOM 2482 O O . LEU A 1 327 ? 14.905 -18.505 -20.941 1.00 82.06 327 LEU A O 1
ATOM 2486 N N . CYS A 1 328 ? 16.956 -18.475 -20.027 1.00 81.88 328 CYS A N 1
ATOM 2487 C CA . CYS A 1 328 ? 17.577 -19.481 -20.897 1.00 81.88 328 CYS A CA 1
ATOM 2488 C C . CYS A 1 328 ? 17.855 -19.064 -22.352 1.00 81.88 328 CYS A C 1
ATOM 2490 O O . CYS A 1 328 ? 18.461 -19.862 -23.071 1.00 81.88 328 CYS A O 1
ATOM 2492 N N . GLU A 1 329 ? 17.537 -17.834 -22.757 1.00 86.81 329 GLU A N 1
ATOM 2493 C CA . GLU A 1 329 ? 18.018 -17.281 -24.027 1.00 86.81 329 GLU A CA 1
ATOM 2494 C C . GLU A 1 329 ? 19.549 -17.080 -24.007 1.00 86.81 329 GLU A C 1
ATOM 2496 O O . GLU A 1 329 ? 20.157 -16.955 -22.933 1.00 86.81 329 GLU A O 1
ATOM 2501 N N . PRO A 1 330 ? 20.221 -17.045 -25.174 1.00 86.56 330 PRO A N 1
ATOM 2502 C CA . PRO A 1 330 ? 21.648 -16.744 -25.242 1.00 86.56 330 PRO A CA 1
ATOM 2503 C C . PRO A 1 330 ? 21.974 -15.389 -24.597 1.00 86.56 330 PRO A C 1
ATOM 2505 O O . PRO A 1 330 ? 21.375 -14.371 -24.946 1.00 86.56 330 PRO A O 1
ATOM 2508 N N . ASN A 1 331 ? 22.961 -15.346 -23.694 1.00 87.88 331 ASN A N 1
ATOM 2509 C CA . ASN A 1 331 ? 23.483 -14.095 -23.131 1.00 87.88 331 ASN A CA 1
ATOM 2510 C C . ASN A 1 331 ? 24.330 -13.371 -24.196 1.00 87.88 331 ASN A C 1
ATOM 2512 O O . ASN A 1 331 ? 25.540 -13.570 -24.273 1.00 87.88 331 ASN A O 1
ATOM 2516 N N . SER A 1 332 ? 23.669 -12.612 -25.071 1.00 88.31 332 SER A N 1
ATOM 2517 C CA . SER A 1 332 ? 24.253 -12.002 -26.271 1.00 88.31 332 SER A CA 1
ATOM 2518 C C . SER A 1 332 ? 23.786 -10.551 -26.456 1.00 88.31 332 SER A C 1
ATOM 2520 O O . SER A 1 332 ? 22.703 -10.196 -25.972 1.00 88.31 332 SER A O 1
ATOM 2522 N N . PRO A 1 333 ? 24.542 -9.715 -27.197 1.00 90.50 333 PRO A N 1
ATOM 2523 C CA . PRO A 1 333 ? 24.116 -8.361 -27.551 1.00 90.50 333 PRO A CA 1
ATOM 2524 C C . PRO A 1 333 ? 22.735 -8.299 -28.217 1.00 90.50 333 PRO A C 1
ATOM 2526 O O . PRO A 1 333 ? 22.006 -7.324 -28.045 1.00 90.50 333 PRO A O 1
ATOM 2529 N N . GLU A 1 334 ? 22.347 -9.332 -28.961 1.00 90.44 334 GLU A N 1
ATOM 2530 C CA . GLU A 1 334 ? 21.044 -9.443 -29.618 1.00 90.44 334 GLU A CA 1
ATOM 2531 C C . GLU A 1 334 ? 19.916 -9.543 -28.581 1.00 90.44 334 GLU A C 1
ATOM 2533 O O . GLU A 1 334 ? 18.955 -8.768 -28.632 1.00 90.44 334 GLU A O 1
ATOM 2538 N N . THR A 1 335 ? 20.074 -10.418 -27.585 1.00 90.62 335 THR A N 1
ATOM 2539 C CA . THR A 1 335 ? 19.133 -10.565 -26.463 1.00 90.62 335 THR A CA 1
ATOM 2540 C C . THR A 1 335 ? 19.040 -9.282 -25.642 1.00 90.62 335 THR A C 1
ATOM 2542 O O . THR A 1 335 ? 17.939 -8.842 -25.307 1.00 90.62 335 THR A O 1
ATOM 2545 N N . TRP A 1 336 ? 20.171 -8.626 -25.361 1.00 91.81 336 TRP A N 1
ATOM 2546 C CA . TRP A 1 336 ? 20.193 -7.371 -24.601 1.00 91.81 336 TRP A CA 1
ATOM 2547 C C . TRP A 1 336 ? 19.420 -6.259 -25.313 1.00 91.81 336 TRP A C 1
ATOM 2549 O O . TRP A 1 336 ? 18.558 -5.630 -24.700 1.00 91.81 336 TRP A O 1
ATOM 2559 N N . ARG A 1 337 ? 19.643 -6.072 -26.623 1.00 91.88 337 ARG A N 1
ATOM 2560 C CA . ARG A 1 337 ? 18.887 -5.098 -27.432 1.00 91.88 337 ARG A CA 1
ATOM 2561 C C . ARG A 1 337 ? 17.391 -5.418 -27.461 1.00 91.88 337 ARG A C 1
ATOM 2563 O O . ARG A 1 337 ? 16.574 -4.499 -27.434 1.00 91.88 337 ARG A O 1
ATOM 2570 N N . SER A 1 338 ? 17.019 -6.700 -27.498 1.00 92.12 338 SER A N 1
ATOM 2571 C CA . SER A 1 338 ? 15.612 -7.123 -27.451 1.00 92.12 338 SER A CA 1
ATOM 2572 C C . SER A 1 338 ? 14.946 -6.755 -26.118 1.00 92.12 338 SER A C 1
ATOM 2574 O O . SER A 1 338 ? 13.854 -6.173 -26.101 1.00 92.12 338 SER A O 1
ATOM 2576 N N . ILE A 1 339 ? 15.638 -6.996 -24.999 1.00 92.12 339 ILE A N 1
ATOM 2577 C CA . ILE A 1 339 ? 15.196 -6.587 -23.659 1.00 92.12 339 ILE A CA 1
ATOM 2578 C C . ILE A 1 339 ? 15.054 -5.063 -23.586 1.00 92.12 339 ILE A C 1
ATOM 2580 O O . ILE A 1 339 ? 13.998 -4.563 -23.197 1.00 92.12 339 ILE A O 1
ATOM 2584 N N . GLU A 1 340 ? 16.080 -4.311 -23.995 1.00 94.00 340 GLU A N 1
ATOM 2585 C CA . GLU A 1 340 ? 16.059 -2.843 -23.977 1.00 94.00 340 GLU A CA 1
ATOM 2586 C C . GLU A 1 340 ? 14.894 -2.278 -24.787 1.00 94.00 340 GLU A C 1
ATOM 2588 O O . GLU A 1 340 ? 14.167 -1.409 -24.297 1.00 94.00 340 GLU A O 1
ATOM 2593 N N . LYS A 1 341 ? 14.674 -2.795 -26.002 1.00 93.50 341 LYS A N 1
ATOM 2594 C CA . LYS A 1 341 ? 13.574 -2.381 -26.879 1.00 93.50 341 LYS A CA 1
ATOM 2595 C C . LYS A 1 341 ? 12.214 -2.664 -26.244 1.00 93.50 341 LYS A C 1
ATOM 2597 O O . LYS A 1 341 ? 11.351 -1.787 -26.243 1.00 93.50 341 LYS A O 1
ATOM 2602 N N . THR A 1 342 ? 12.036 -3.855 -25.676 1.00 94.06 342 THR A N 1
ATOM 2603 C CA . THR A 1 342 ? 10.786 -4.257 -25.015 1.00 94.06 342 THR A CA 1
ATOM 2604 C C . THR A 1 342 ? 10.476 -3.351 -23.826 1.00 94.06 342 THR A C 1
ATOM 2606 O O . THR A 1 342 ? 9.389 -2.774 -23.743 1.00 94.06 342 THR A O 1
ATOM 2609 N N . VAL A 1 343 ? 11.436 -3.193 -22.909 1.00 95.44 343 VAL A N 1
ATOM 2610 C CA . VAL A 1 343 ? 11.254 -2.382 -21.699 1.00 95.44 343 VAL A CA 1
ATOM 2611 C C . VAL A 1 343 ? 11.028 -0.919 -22.070 1.00 95.44 343 VAL A C 1
ATOM 2613 O O . VAL A 1 343 ? 10.125 -0.287 -21.526 1.00 95.44 343 VAL A O 1
ATOM 2616 N N . SER A 1 344 ? 11.773 -0.390 -23.043 1.00 95.62 344 SER A N 1
ATOM 2617 C CA . SER A 1 344 ? 11.600 0.991 -23.507 1.00 95.62 344 SER A CA 1
ATOM 2618 C C . SER A 1 344 ? 10.218 1.224 -24.115 1.00 95.62 344 SER A C 1
ATOM 2620 O O . SER A 1 344 ? 9.585 2.230 -23.810 1.00 95.62 344 SER A O 1
ATOM 2622 N N . SER A 1 345 ? 9.706 0.283 -24.916 1.00 95.19 345 SER A N 1
ATOM 2623 C CA . SER A 1 345 ? 8.359 0.387 -25.490 1.00 95.19 345 SER A CA 1
ATOM 2624 C C . SER A 1 345 ? 7.267 0.398 -24.416 1.00 95.19 345 SER A C 1
ATOM 2626 O O . SER A 1 345 ? 6.283 1.125 -24.546 1.00 95.19 345 SER A O 1
ATOM 2628 N N . TYR A 1 346 ? 7.426 -0.392 -23.353 1.00 96.12 346 TYR A N 1
ATOM 2629 C CA . TYR A 1 346 ? 6.498 -0.399 -22.222 1.00 96.12 346 TYR A CA 1
ATOM 2630 C C . TYR A 1 346 ? 6.535 0.917 -21.433 1.00 96.12 346 TYR A C 1
ATOM 2632 O O . TYR A 1 346 ? 5.490 1.521 -21.181 1.00 96.12 346 TYR A O 1
ATOM 2640 N N . LEU A 1 347 ? 7.736 1.394 -21.084 1.00 96.56 347 LEU A N 1
ATOM 2641 C CA . LEU A 1 347 ? 7.916 2.647 -20.345 1.00 96.56 347 LEU A CA 1
ATOM 2642 C C . LEU A 1 347 ? 7.431 3.859 -21.145 1.00 96.56 347 LEU A C 1
ATOM 2644 O O . LEU A 1 347 ? 6.922 4.814 -20.563 1.00 96.56 347 LEU A O 1
ATOM 2648 N N . GLU A 1 348 ? 7.511 3.801 -22.471 1.00 95.75 348 GLU A N 1
ATOM 2649 C CA . GLU A 1 348 ? 6.924 4.806 -23.350 1.00 95.75 348 GLU A CA 1
ATOM 2650 C C . GLU A 1 348 ? 5.391 4.824 -23.255 1.00 95.75 348 GLU A C 1
ATOM 2652 O O . GLU A 1 348 ? 4.791 5.888 -23.103 1.00 95.75 348 GLU A O 1
ATOM 2657 N N . GLY A 1 349 ? 4.746 3.654 -23.231 1.00 94.75 349 GLY A N 1
ATOM 2658 C CA . GLY A 1 349 ? 3.311 3.551 -22.954 1.00 94.75 349 GLY A CA 1
ATOM 2659 C C . GLY A 1 349 ? 2.936 4.124 -21.582 1.00 94.75 349 GLY A C 1
ATOM 2660 O O . GLY A 1 349 ? 1.948 4.847 -21.460 1.00 94.75 349 GLY A O 1
ATOM 2661 N N . PHE A 1 350 ? 3.749 3.863 -20.557 1.00 94.69 350 PHE A N 1
ATOM 2662 C CA . PHE A 1 350 ? 3.564 4.422 -19.215 1.00 94.69 350 PHE A CA 1
ATOM 2663 C C . PHE A 1 350 ? 3.739 5.954 -19.185 1.00 94.69 350 PHE A C 1
ATOM 2665 O O . PHE A 1 350 ? 2.956 6.663 -18.547 1.00 94.69 350 PHE A O 1
ATOM 2672 N N . ARG A 1 351 ? 4.713 6.488 -19.936 1.00 94.50 351 ARG A N 1
ATOM 2673 C CA . ARG A 1 351 ? 4.947 7.931 -20.110 1.00 94.50 351 ARG A CA 1
ATOM 2674 C C . ARG A 1 351 ? 3.746 8.625 -20.743 1.00 94.50 351 ARG A C 1
ATOM 2676 O O . ARG A 1 351 ? 3.320 9.664 -20.250 1.00 94.50 351 ARG A O 1
ATOM 2683 N N . LEU A 1 352 ? 3.181 8.043 -21.802 1.00 94.69 352 LEU A N 1
ATOM 2684 C CA . LEU A 1 352 ? 2.024 8.603 -22.509 1.00 94.69 352 LEU A CA 1
ATOM 2685 C C . LEU A 1 352 ? 0.768 8.690 -21.627 1.00 94.69 352 LEU A C 1
ATOM 2687 O O . LEU A 1 352 ? -0.082 9.543 -21.868 1.00 94.69 352 LEU A O 1
ATOM 2691 N N . ARG A 1 353 ? 0.671 7.870 -20.571 1.00 93.56 353 ARG A N 1
ATOM 2692 C CA . ARG A 1 353 ? -0.382 7.974 -19.544 1.00 93.56 353 ARG A CA 1
ATOM 2693 C C . ARG A 1 353 ? -0.084 9.012 -18.453 1.00 93.56 353 ARG A C 1
ATOM 2695 O O . ARG A 1 353 ? -0.886 9.180 -17.539 1.00 93.56 353 ARG A O 1
ATOM 2702 N N . GLY A 1 354 ? 1.050 9.710 -18.535 1.00 91.62 354 GLY A N 1
ATOM 2703 C CA . GLY A 1 354 ? 1.457 10.739 -17.579 1.00 91.62 354 GLY A CA 1
ATOM 2704 C C . GLY A 1 354 ? 2.078 10.191 -16.294 1.00 91.62 354 GLY A C 1
ATOM 2705 O O . GLY A 1 354 ? 2.013 10.858 -15.266 1.00 91.62 354 GLY A O 1
ATOM 2706 N N . GLY A 1 355 ? 2.652 8.983 -16.323 1.00 91.75 355 GLY A N 1
ATOM 2707 C CA . GLY A 1 355 ? 3.221 8.345 -15.131 1.00 91.75 355 GLY A CA 1
ATOM 2708 C C . GLY A 1 355 ? 4.609 8.845 -14.705 1.00 91.75 355 GLY A C 1
ATOM 2709 O O . GLY A 1 355 ? 5.060 8.534 -13.601 1.00 91.75 355 GLY A O 1
ATOM 2710 N N . PHE A 1 356 ? 5.287 9.629 -15.549 1.00 93.62 356 PHE A N 1
ATOM 2711 C CA . PHE A 1 356 ? 6.632 10.150 -15.293 1.00 93.62 356 PHE A CA 1
ATOM 2712 C C . PHE A 1 356 ? 6.682 11.673 -15.228 1.00 93.62 356 PHE A C 1
ATOM 2714 O O . PHE A 1 356 ? 5.843 12.379 -15.779 1.00 93.62 356 PHE A O 1
ATOM 2721 N N . PHE A 1 357 ? 7.719 12.166 -14.556 1.00 86.62 357 PHE A N 1
ATOM 2722 C CA . PHE A 1 357 ? 8.111 13.564 -14.592 1.00 86.62 357 PHE A CA 1
ATOM 2723 C C . PHE A 1 357 ? 8.955 13.808 -15.853 1.00 86.62 357 PHE A C 1
ATOM 2725 O O . PHE A 1 357 ? 10.018 13.211 -16.004 1.00 86.62 357 PHE A O 1
ATOM 2732 N N . GLY A 1 358 ? 8.473 14.648 -16.768 1.00 86.94 358 GLY A N 1
ATOM 2733 C CA . GLY A 1 358 ? 9.154 14.972 -18.027 1.00 86.94 358 GLY A CA 1
ATOM 2734 C C . GLY A 1 358 ? 8.230 14.878 -19.238 1.00 86.94 358 GLY A C 1
ATOM 2735 O O . GLY A 1 358 ? 7.113 14.370 -19.151 1.00 86.94 358 GLY A O 1
ATOM 2736 N N . THR A 1 359 ? 8.695 15.399 -20.372 1.00 86.44 359 THR A N 1
ATOM 2737 C CA . THR A 1 359 ? 7.900 15.443 -21.614 1.00 86.44 359 THR A CA 1
ATOM 2738 C C . THR A 1 359 ? 8.465 14.548 -22.708 1.00 86.44 359 THR A C 1
ATOM 2740 O O . THR A 1 359 ? 7.696 14.007 -23.505 1.00 86.44 359 THR A O 1
ATOM 2743 N N . SER A 1 360 ? 9.782 14.332 -22.721 1.00 91.88 360 SER A N 1
ATOM 2744 C CA . SER A 1 360 ? 10.462 13.449 -23.672 1.00 91.88 360 SER A CA 1
ATOM 2745 C C . SER A 1 360 ? 10.867 12.120 -23.027 1.00 91.88 360 SER A C 1
ATOM 2747 O O . SER A 1 360 ? 11.095 12.041 -21.821 1.00 91.88 360 SER A O 1
ATOM 2749 N N . SER A 1 361 ? 11.006 11.057 -23.823 1.00 90.06 361 SER A N 1
ATOM 2750 C CA . SER A 1 361 ? 11.420 9.741 -23.312 1.00 90.06 361 SER A CA 1
ATOM 2751 C C . SER A 1 361 ? 12.786 9.794 -22.615 1.00 90.06 361 SER A C 1
ATOM 2753 O O . SER A 1 361 ? 12.956 9.169 -21.575 1.00 90.06 361 SER A O 1
ATOM 2755 N N . ALA A 1 362 ? 13.722 10.603 -23.130 1.00 88.94 362 ALA A N 1
ATOM 2756 C CA . ALA A 1 362 ? 15.067 10.761 -22.570 1.00 88.94 362 ALA A CA 1
ATOM 2757 C C . ALA A 1 362 ? 15.092 11.463 -21.198 1.00 88.94 362 ALA A C 1
ATOM 2759 O O . ALA A 1 362 ? 15.999 11.214 -20.405 1.00 88.94 362 ALA A O 1
ATOM 2760 N N . GLU A 1 363 ? 14.111 12.325 -20.912 1.00 90.19 363 GLU A N 1
ATOM 2761 C CA . GLU A 1 363 ? 13.911 12.915 -19.581 1.00 90.19 363 GLU A CA 1
ATOM 2762 C C . GLU A 1 363 ? 13.248 11.924 -18.620 1.00 90.19 363 GLU A C 1
ATOM 2764 O O . GLU A 1 363 ? 13.547 11.919 -17.427 1.00 90.19 363 GLU A O 1
ATOM 2769 N N . CYS A 1 364 ? 12.340 11.090 -19.134 1.00 91.38 364 CYS A N 1
ATOM 2770 C CA . CYS A 1 364 ? 11.501 10.229 -18.312 1.00 91.38 364 CYS A CA 1
ATOM 2771 C C . CYS A 1 364 ? 12.181 8.929 -17.888 1.00 91.38 364 CYS A C 1
ATOM 2773 O O . CYS A 1 364 ? 11.982 8.501 -16.751 1.00 91.38 364 CYS A O 1
ATOM 2775 N N . PHE A 1 365 ? 12.935 8.270 -18.772 1.00 94.81 365 PHE A N 1
ATOM 2776 C CA . PHE A 1 365 ? 13.553 6.990 -18.445 1.00 94.81 365 PHE A CA 1
ATOM 2777 C C . PHE A 1 365 ? 14.804 6.664 -19.267 1.00 94.81 365 PHE A C 1
ATOM 2779 O O . PHE A 1 365 ? 15.033 7.177 -20.360 1.00 94.81 365 PHE A O 1
ATOM 2786 N N . ARG A 1 366 ? 15.610 5.743 -18.734 1.00 93.75 366 ARG A N 1
ATOM 2787 C CA . ARG A 1 366 ? 16.736 5.110 -19.423 1.00 93.75 366 ARG A CA 1
ATOM 2788 C C . ARG A 1 366 ? 16.762 3.624 -19.096 1.00 93.75 366 ARG A C 1
ATOM 2790 O O . ARG A 1 366 ? 16.588 3.239 -17.938 1.00 93.75 366 ARG A O 1
ATOM 2797 N N . VAL A 1 367 ? 17.004 2.810 -20.116 1.00 94.25 367 VAL A N 1
ATOM 2798 C CA . VAL A 1 367 ? 17.155 1.359 -19.998 1.00 94.25 367 VAL A CA 1
ATOM 2799 C C . VAL A 1 367 ? 18.521 0.976 -20.539 1.00 94.25 367 VAL A C 1
ATOM 2801 O O . VAL A 1 367 ? 18.928 1.486 -21.580 1.00 94.25 367 VAL A O 1
ATOM 2804 N N . SER A 1 368 ? 19.218 0.089 -19.838 1.00 90.88 368 SER A N 1
ATOM 2805 C CA . SER A 1 368 ? 20.388 -0.596 -20.380 1.00 90.88 368 SER A CA 1
ATOM 2806 C C . SER A 1 368 ? 20.394 -2.059 -19.950 1.00 90.88 368 SER A C 1
ATOM 2808 O O . SER A 1 368 ? 20.095 -2.359 -18.791 1.00 90.88 368 SER A O 1
ATOM 2810 N N . ALA A 1 369 ? 20.758 -2.960 -20.855 1.00 90.00 369 ALA A N 1
ATOM 2811 C CA . ALA A 1 369 ? 20.940 -4.380 -20.591 1.00 90.00 369 ALA A CA 1
ATOM 2812 C C . ALA A 1 369 ? 22.346 -4.820 -21.014 1.00 90.00 369 ALA A C 1
ATOM 2814 O O . ALA A 1 369 ? 22.889 -4.350 -22.010 1.00 90.00 369 ALA A O 1
ATOM 2815 N N . GLY A 1 370 ? 22.946 -5.724 -20.249 1.00 87.25 370 GLY A N 1
ATOM 2816 C CA . GLY A 1 370 ? 24.281 -6.227 -20.553 1.00 87.25 370 GLY A CA 1
ATOM 2817 C C . GLY A 1 370 ? 24.690 -7.388 -19.663 1.00 87.25 370 GLY A C 1
ATOM 2818 O O . GLY A 1 370 ? 23.963 -7.769 -18.740 1.00 87.25 370 GLY A O 1
ATOM 2819 N N . SER A 1 371 ? 25.876 -7.929 -19.927 1.00 83.25 371 SER A N 1
ATOM 2820 C CA . SER A 1 371 ? 26.497 -8.921 -19.053 1.00 83.25 371 SER A CA 1
ATOM 2821 C C . SER A 1 371 ? 26.798 -8.314 -17.682 1.00 83.25 371 SER A C 1
ATOM 2823 O O . SER A 1 371 ? 27.346 -7.212 -17.581 1.00 83.25 371 SER A O 1
ATOM 2825 N N . ALA A 1 372 ? 26.479 -9.036 -16.606 1.00 77.69 372 ALA A N 1
ATOM 2826 C CA . ALA A 1 372 ? 26.861 -8.597 -15.268 1.00 77.69 372 ALA A CA 1
ATOM 2827 C C . ALA A 1 372 ? 28.389 -8.547 -15.100 1.00 77.69 372 ALA A C 1
ATOM 2829 O O . ALA A 1 372 ? 28.879 -7.652 -14.411 1.00 77.69 372 ALA A O 1
ATOM 2830 N N . ALA A 1 373 ? 29.137 -9.425 -15.781 1.00 68.69 373 ALA A N 1
ATOM 2831 C CA . ALA A 1 373 ? 30.602 -9.424 -15.765 1.00 68.69 373 ALA A CA 1
ATOM 2832 C C . ALA A 1 373 ? 31.196 -8.085 -16.244 1.00 68.69 373 ALA A C 1
ATOM 2834 O O . ALA A 1 373 ? 32.128 -7.568 -15.632 1.00 68.69 373 ALA A O 1
ATOM 2835 N N . ASP A 1 374 ? 30.592 -7.476 -17.267 1.00 68.44 374 ASP A N 1
ATOM 2836 C CA . ASP A 1 374 ? 31.065 -6.214 -17.859 1.00 68.44 374 ASP A CA 1
ATOM 2837 C C . ASP A 1 374 ? 30.644 -4.984 -17.040 1.00 68.44 374 ASP A C 1
ATOM 2839 O O . ASP A 1 374 ? 31.154 -3.880 -17.226 1.00 68.44 374 ASP A O 1
ATOM 2843 N N . SER A 1 375 ? 29.699 -5.162 -16.113 1.00 64.31 375 SER A N 1
ATOM 2844 C CA . SER A 1 375 ? 29.140 -4.076 -15.306 1.00 64.31 375 SER A CA 1
ATOM 2845 C C . SER A 1 375 ? 29.956 -3.745 -14.049 1.00 64.31 375 SER A C 1
ATOM 2847 O O . SER A 1 375 ? 29.646 -2.765 -13.368 1.00 64.31 375 SER A O 1
ATOM 2849 N N . GLY A 1 376 ? 30.969 -4.559 -13.716 1.00 55.72 376 GLY A N 1
ATOM 2850 C CA . GLY A 1 376 ? 31.771 -4.418 -12.492 1.00 55.72 376 GLY A CA 1
ATOM 2851 C C . GLY A 1 376 ? 30.974 -4.619 -11.196 1.00 55.72 376 GLY A C 1
ATOM 2852 O O . GLY A 1 376 ? 31.438 -4.248 -10.120 1.00 55.72 376 GLY A O 1
ATOM 2853 N N . ILE A 1 377 ? 29.756 -5.163 -11.291 1.00 54.44 377 ILE A N 1
ATOM 2854 C CA . ILE A 1 377 ? 28.906 -5.476 -10.144 1.00 54.44 377 ILE A CA 1
ATOM 2855 C C . ILE A 1 377 ? 29.230 -6.893 -9.696 1.00 54.44 377 ILE A C 1
ATOM 2857 O O . ILE A 1 377 ? 28.964 -7.853 -10.415 1.00 54.44 377 ILE A O 1
ATOM 2861 N N . ASP A 1 378 ? 29.763 -7.006 -8.483 1.00 49.50 378 ASP A N 1
ATOM 2862 C CA . ASP A 1 378 ? 30.010 -8.288 -7.839 1.00 49.50 378 ASP A CA 1
ATOM 2863 C C . ASP A 1 378 ? 28.659 -8.913 -7.464 1.00 49.50 378 ASP A C 1
ATOM 2865 O O . ASP A 1 378 ? 27.991 -8.507 -6.507 1.00 49.50 378 ASP A O 1
ATOM 2869 N N . SER A 1 379 ? 28.168 -9.835 -8.291 1.00 51.28 379 SER A N 1
ATOM 2870 C CA . SER A 1 379 ? 26.933 -10.544 -7.993 1.00 51.28 379 SER A CA 1
ATOM 2871 C C . SER A 1 379 ? 27.206 -11.623 -6.954 1.00 51.28 379 SER A C 1
ATOM 2873 O O . SER A 1 379 ? 27.435 -12.774 -7.304 1.00 51.28 379 SER A O 1
ATOM 2875 N N . HIS A 1 380 ? 27.120 -11.245 -5.676 1.00 52.38 380 HIS A N 1
ATOM 2876 C CA . HIS A 1 380 ? 27.405 -12.108 -4.520 1.00 52.38 380 HIS A CA 1
ATOM 2877 C C . HIS A 1 380 ? 26.609 -13.429 -4.498 1.00 52.38 380 HIS A C 1
ATOM 2879 O O . HIS A 1 380 ? 26.994 -14.374 -3.821 1.00 52.38 380 HIS A O 1
ATOM 2885 N N . GLU A 1 381 ? 25.507 -13.505 -5.250 1.00 58.56 381 GLU A N 1
ATOM 2886 C CA . GLU A 1 381 ? 24.626 -14.674 -5.292 1.00 58.56 381 GLU A CA 1
ATOM 2887 C C . GLU A 1 381 ? 24.836 -15.603 -6.501 1.00 58.56 381 GLU A C 1
ATOM 2889 O O . GLU A 1 381 ? 24.488 -16.774 -6.402 1.00 58.56 381 GLU A O 1
ATOM 2894 N N . TRP A 1 382 ? 25.374 -15.136 -7.643 1.00 63.19 382 TRP A N 1
ATOM 2895 C CA . TRP A 1 382 ? 25.428 -15.965 -8.868 1.00 63.19 382 TRP A CA 1
ATOM 2896 C C . TRP A 1 382 ? 26.597 -15.614 -9.801 1.00 63.19 382 TRP A C 1
ATOM 2898 O O . TRP A 1 382 ? 27.040 -14.466 -9.781 1.00 63.19 382 TRP A O 1
ATOM 2908 N N . PRO A 1 383 ? 27.040 -16.535 -10.682 1.00 74.00 383 PRO A N 1
ATOM 2909 C CA . PRO A 1 383 ? 28.104 -16.269 -11.652 1.00 74.00 383 PRO A CA 1
ATOM 2910 C C . PRO A 1 383 ? 27.779 -15.093 -12.590 1.00 74.00 383 PRO A C 1
ATOM 2912 O O . PRO A 1 383 ? 26.683 -15.002 -13.161 1.00 74.00 383 PRO A O 1
ATOM 2915 N N . ALA A 1 384 ? 28.731 -14.169 -12.734 1.00 72.00 384 ALA A N 1
ATOM 2916 C CA . ALA A 1 384 ? 28.550 -12.924 -13.484 1.00 72.00 384 ALA A CA 1
ATOM 2917 C C . ALA A 1 384 ? 28.433 -13.143 -15.007 1.00 72.00 384 ALA A C 1
ATOM 2919 O O . ALA A 1 384 ? 27.774 -12.368 -15.696 1.00 72.00 384 ALA A O 1
ATOM 2920 N N . ASP A 1 385 ? 29.022 -14.222 -15.521 1.00 71.69 385 ASP A N 1
ATOM 2921 C CA . ASP A 1 385 ? 28.989 -14.664 -16.921 1.00 71.69 385 ASP A CA 1
ATOM 2922 C C . ASP A 1 385 ? 27.610 -15.196 -17.358 1.00 71.69 385 ASP A C 1
ATOM 2924 O O . ASP A 1 385 ? 27.237 -15.119 -18.530 1.00 71.69 385 ASP A O 1
ATOM 2928 N N . GLN A 1 386 ? 26.817 -15.694 -16.408 1.00 76.56 386 GLN A N 1
ATOM 2929 C CA . GLN A 1 386 ? 25.490 -16.277 -16.652 1.00 76.56 386 GLN A CA 1
ATOM 2930 C C . GLN A 1 386 ? 24.341 -15.318 -16.328 1.00 76.56 386 GLN A C 1
ATOM 2932 O O . GLN A 1 386 ? 23.173 -15.701 -16.384 1.00 76.56 386 GLN A O 1
ATOM 2937 N N . THR A 1 387 ? 24.664 -14.074 -15.979 1.00 81.81 387 THR A N 1
ATOM 2938 C CA . THR A 1 387 ? 23.692 -13.089 -15.521 1.00 81.81 387 THR A CA 1
ATOM 2939 C C . THR A 1 387 ? 23.531 -11.965 -16.543 1.00 81.81 387 THR A C 1
ATOM 2941 O O . THR A 1 387 ? 24.486 -11.238 -16.823 1.00 81.81 387 THR A O 1
ATOM 2944 N N . ILE A 1 388 ? 22.298 -11.751 -17.016 1.00 86.19 388 ILE A N 1
ATOM 2945 C CA . ILE A 1 388 ? 21.922 -10.511 -17.711 1.00 86.19 388 ILE A CA 1
ATOM 2946 C C . ILE A 1 388 ? 21.466 -9.499 -16.662 1.00 86.19 388 ILE A C 1
ATOM 2948 O O . ILE A 1 388 ? 20.522 -9.747 -15.904 1.00 86.19 388 ILE A O 1
ATOM 2952 N N . LEU A 1 389 ? 22.135 -8.349 -16.628 1.00 86.00 389 LEU A N 1
ATOM 2953 C CA . LEU A 1 389 ? 21.767 -7.223 -15.788 1.00 86.00 389 LEU A CA 1
ATOM 2954 C C . LEU A 1 389 ? 20.949 -6.220 -16.596 1.00 86.00 389 LEU A C 1
ATOM 2956 O O . LEU A 1 389 ? 21.439 -5.669 -17.578 1.00 86.00 389 LEU A O 1
ATOM 2960 N N . VAL A 1 390 ? 19.741 -5.919 -16.124 1.00 89.62 390 VAL A N 1
ATOM 2961 C CA . VAL A 1 390 ? 18.890 -4.867 -16.686 1.00 89.62 390 VAL A CA 1
ATOM 2962 C C . VAL A 1 390 ? 18.814 -3.712 -15.695 1.00 89.62 390 VAL A C 1
ATOM 2964 O O . VAL A 1 390 ? 18.347 -3.861 -14.561 1.00 89.62 390 VAL A O 1
ATOM 2967 N N . LYS A 1 391 ? 19.283 -2.539 -16.114 1.00 91.12 391 LYS A N 1
ATOM 2968 C CA . LYS A 1 391 ? 19.237 -1.301 -15.340 1.00 91.12 391 LYS A CA 1
ATOM 2969 C C . LYS A 1 391 ? 18.133 -0.404 -15.891 1.00 91.12 391 LYS A C 1
ATOM 2971 O O . LYS A 1 391 ? 18.150 -0.046 -17.064 1.00 91.12 391 LYS A O 1
ATOM 2976 N N . VAL A 1 392 ? 17.210 -0.012 -15.011 1.00 93.12 392 VAL A N 1
ATOM 2977 C CA . VAL A 1 392 ? 16.114 0.907 -15.335 1.00 93.12 392 VAL A CA 1
ATOM 2978 C C . VAL A 1 392 ? 16.189 2.141 -14.433 1.00 93.12 392 VAL A C 1
ATOM 2980 O O . VAL A 1 392 ? 16.159 2.067 -13.196 1.00 93.12 392 VAL A O 1
ATOM 2983 N N . GLU A 1 393 ? 16.301 3.304 -15.064 1.00 93.31 393 GLU A N 1
ATOM 2984 C CA . GLU A 1 393 ? 16.282 4.622 -14.432 1.00 93.31 393 GLU A CA 1
ATOM 2985 C C . GLU A 1 393 ? 15.015 5.351 -14.876 1.00 93.31 393 GLU A C 1
ATOM 2987 O O . GLU A 1 393 ? 14.689 5.340 -16.056 1.00 93.31 393 GLU A O 1
ATOM 2992 N N . VAL A 1 394 ? 14.288 5.953 -13.932 1.00 94.25 394 VAL A N 1
ATOM 2993 C CA . VAL A 1 394 ? 13.007 6.627 -14.188 1.00 94.25 394 VAL A CA 1
ATOM 2994 C C . VAL A 1 394 ? 12.914 7.931 -13.403 1.00 94.25 394 VAL A C 1
ATOM 2996 O O . VAL A 1 394 ? 13.386 8.007 -12.262 1.00 94.25 394 VAL A O 1
ATOM 2999 N N . ALA A 1 395 ? 12.277 8.937 -13.995 1.00 93.12 395 ALA A N 1
ATOM 3000 C CA . ALA A 1 395 ? 11.977 10.222 -13.381 1.00 93.12 395 ALA A CA 1
ATOM 3001 C C . ALA A 1 395 ? 10.564 10.200 -12.780 1.00 93.12 395 ALA A C 1
ATOM 3003 O O . ALA A 1 395 ? 9.554 10.238 -13.480 1.00 93.12 395 ALA A O 1
ATOM 3004 N N . MET A 1 396 ? 10.493 10.116 -11.452 1.00 91.81 396 MET A N 1
ATOM 3005 C CA . MET A 1 396 ? 9.234 9.948 -10.724 1.00 91.81 396 MET A CA 1
ATOM 3006 C C . MET A 1 396 ? 8.563 11.280 -10.383 1.00 91.81 396 MET A C 1
ATOM 3008 O O . MET A 1 396 ? 9.229 12.239 -9.990 1.00 91.81 396 MET A O 1
ATOM 3012 N N . ILE A 1 397 ? 7.230 11.302 -10.443 1.00 87.69 397 ILE A N 1
ATOM 3013 C CA . ILE A 1 397 ? 6.415 12.440 -10.007 1.00 87.69 397 ILE A CA 1
ATOM 3014 C C . ILE A 1 397 ? 6.408 12.503 -8.475 1.00 87.69 397 ILE A C 1
ATOM 3016 O O . ILE A 1 397 ? 5.964 11.571 -7.800 1.00 87.69 397 ILE A O 1
ATOM 3020 N N . LYS A 1 398 ? 6.875 13.624 -7.921 1.00 86.69 398 LYS A N 1
ATOM 3021 C CA . LYS A 1 398 ? 6.765 13.930 -6.489 1.00 86.69 398 LYS A CA 1
ATOM 3022 C C . LYS A 1 398 ? 5.490 14.745 -6.237 1.00 86.69 398 LYS A C 1
ATOM 3024 O O . LYS A 1 398 ? 5.182 15.619 -7.048 1.00 86.69 398 LYS A O 1
ATOM 3029 N N . PRO A 1 399 ? 4.746 14.490 -5.148 1.00 85.19 399 PRO A N 1
ATOM 3030 C CA . PRO A 1 399 ? 3.587 15.309 -4.810 1.00 85.19 399 PRO A CA 1
ATOM 3031 C C . PRO A 1 399 ? 4.016 16.712 -4.357 1.00 85.19 399 PRO A C 1
ATOM 3033 O O . PRO A 1 399 ? 5.025 16.867 -3.670 1.00 85.19 399 PRO A O 1
ATOM 3036 N N . GLY A 1 400 ? 3.227 17.730 -4.711 1.00 81.56 400 GLY A N 1
ATOM 3037 C CA . GLY A 1 400 ? 3.327 19.054 -4.096 1.00 81.56 400 GLY A CA 1
ATOM 3038 C C . GLY A 1 400 ? 2.643 19.034 -2.730 1.00 81.56 400 GLY A C 1
ATOM 3039 O O . GLY A 1 400 ? 1.419 18.989 -2.669 1.00 81.56 400 GLY A O 1
ATOM 3040 N N . GLU A 1 401 ? 3.420 19.011 -1.644 1.00 79.31 401 GLU A N 1
ATOM 3041 C CA . GLU A 1 401 ? 2.886 18.984 -0.269 1.00 79.31 401 GLU A CA 1
ATOM 3042 C C . GLU A 1 401 ? 2.511 20.379 0.264 1.00 79.31 401 GLU A C 1
ATOM 3044 O O . GLU A 1 401 ? 1.719 20.481 1.197 1.00 79.31 401 GLU A O 1
ATOM 3049 N N . PHE A 1 402 ? 3.062 21.447 -0.323 1.00 81.56 402 PHE A N 1
ATOM 3050 C CA . PHE A 1 402 ? 2.907 22.826 0.145 1.00 81.56 402 PHE A CA 1
ATOM 3051 C C . PHE A 1 402 ? 2.651 23.770 -1.033 1.00 81.56 402 PHE A C 1
ATOM 3053 O O . PHE A 1 402 ? 3.203 23.574 -2.117 1.00 81.56 402 PHE A O 1
ATOM 3060 N N . ILE A 1 403 ? 1.817 24.787 -0.807 1.00 80.12 403 ILE A N 1
ATOM 3061 C CA . ILE A 1 403 ? 1.534 25.874 -1.749 1.00 80.12 403 ILE A CA 1
ATOM 3062 C C . ILE A 1 403 ? 1.729 27.185 -0.984 1.00 80.12 403 ILE A C 1
ATOM 3064 O O . ILE A 1 403 ? 1.092 27.387 0.049 1.00 80.12 403 ILE A O 1
ATOM 3068 N N . GLU A 1 404 ? 2.604 28.049 -1.489 1.00 79.38 404 GLU A N 1
ATOM 3069 C CA . GLU A 1 404 ? 2.799 29.422 -1.008 1.00 79.38 404 GLU A CA 1
ATOM 3070 C C . GLU A 1 404 ? 2.148 30.382 -2.018 1.00 79.38 404 GLU A C 1
ATOM 3072 O O . GLU A 1 404 ? 2.204 30.121 -3.223 1.00 79.38 404 GLU A O 1
ATOM 3077 N N . LEU A 1 405 ? 1.478 31.435 -1.529 1.00 70.44 405 LEU A N 1
ATOM 3078 C CA . LEU A 1 405 ? 0.763 32.429 -2.345 1.00 70.44 405 LEU A CA 1
ATOM 3079 C C . LEU A 1 405 ? 1.499 33.765 -2.392 1.00 70.44 405 LEU A C 1
ATOM 3081 O O . LEU A 1 405 ? 1.980 34.195 -1.318 1.00 70.44 405 LEU A O 1
#

Radius of gyration: 24.5 Å; Cα contacts (8 Å, |Δi|>4): 791; chains: 1; bounding box: 62×64×80 Å